Protein AF-A0A8H3D7W4-F1 (afdb_monomer_lite)

Organism: NCBI:txid456999

Secondary structure (DSSP, 8-state):
-HHHHHHHHHHHHHHHHHHHHHTTT-----HHHHHHHHHHHHHHHHHHHTS-HHHHHHHHHHHHHHHHHHHHHHHHHHHHH--TTTPPPHHHHHH-----SSS-HHHHHHHTTHHHHHHSTTS-----SSS-------SGGGHHHHTGGGBTTHHHHHHHHHHHHHHHHHHHHHHHHHHHHHHS-S-HHHHHT-TT--HHHHHHHHHH-HHHHHHHHHHHHHHHHHHHHHHHHHHHHHHHHHHHTT-STTHHHHS---TTT-S-HHHHHHHHHHHHHHHGGGGG-HHHHHHHHHHHHHHHHHHHHHHHHHHHHSTT------SS--GGGHHHHHHHHHHHHHHHHHHTTS-SSPPPPPS-----TTHHHHHHHHHHHHHHHH----SS---TTT--THHHHHHHHHHHHHHHHT-TTTSGGGT--SSPP-S--PPPPP---------TTHHHHHHHHHHHHHHHHHHHTT----S---B-HHHHHHHHHHTS-S--

Sequence (496 aa):
MACIASIDWGCAVQVTAAATIGSGGNFVATTGQTYGIYLAILFTHAVVCSLATEVLARLQSVYVILNLILFFGVLIALPAATPSEFMNTASFALGDFTNLSTYPAGFAYILSWLAPVWTIGKSRLDFSFDCGLLTICIGAYDSCVHISEEASNAAVAVPWAIIGAIGISGILGTAMNIAITFCMGTDLEAIVNSDIGQPLAVILFNSFGQKATLGIWSVVVLTQWGMGSSIVLATSRQVFAFSRDGAMPFSNTLYCMNSYTKTPVNTVWFSVFIAALLGLLAFAGEAAIAAIFSLSVIGLYIAYSIPIGARFLFKGHNYKPGPFNLGAFGLPVAIVAIVFMTFVNVVFLFPTDLAPAVADMNYGTSSFRKILAFKCLVSVVFLFPTELAPAVADMNYAVVVLGGVMIGCLIWYWFPKYGGVNWFEGPVVTVDVLPQTSHNGDTLMATPEISEERRVRIANADEELLASLGYKQEFKRTFTPFEVFGVAFSIISLVP

Structure (mmCIF, N/CA/C/O backbone):
data_AF-A0A8H3D7W4-F1
#
_entry.id   AF-A0A8H3D7W4-F1
#
loop_
_atom_site.group_PDB
_atom_site.id
_atom_site.type_symbol
_atom_site.label_atom_id
_atom_site.label_alt_id
_atom_site.label_comp_id
_atom_site.label_asym_id
_atom_site.label_entity_id
_atom_site.label_seq_id
_atom_site.pdbx_PDB_ins_code
_atom_site.Cartn_x
_atom_site.Cartn_y
_atom_site.Cartn_z
_atom_site.occupancy
_atom_site.B_iso_or_equiv
_atom_site.auth_seq_id
_atom_site.auth_comp_id
_atom_site.auth_asym_id
_atom_site.auth_atom_id
_atom_site.pdbx_PDB_model_num
ATOM 1 N N . MET A 1 1 ? -9.224 -3.607 2.244 1.00 81.56 1 MET A N 1
ATOM 2 C CA . MET A 1 1 ? -9.305 -4.829 1.400 1.00 81.56 1 MET A CA 1
ATOM 3 C C . MET A 1 1 ? -8.830 -4.582 -0.027 1.00 81.56 1 MET A C 1
ATOM 5 O O . MET A 1 1 ? -7.868 -5.227 -0.410 1.00 81.56 1 MET A O 1
ATOM 9 N N . ALA A 1 2 ? -9.393 -3.628 -0.785 1.00 78.81 2 ALA A N 1
ATOM 10 C CA . ALA A 1 2 ? -8.868 -3.274 -2.117 1.00 78.81 2 ALA A CA 1
ATOM 11 C C . ALA A 1 2 ? -7.369 -2.909 -2.099 1.00 78.81 2 ALA A C 1
ATOM 13 O O . ALA A 1 2 ? -6.625 -3.367 -2.954 1.00 78.81 2 ALA A O 1
ATOM 14 N N . CYS A 1 3 ? -6.903 -2.192 -1.066 1.00 80.88 3 CYS A N 1
ATOM 15 C CA . CYS A 1 3 ? -5.478 -1.894 -0.874 1.00 80.88 3 CYS A CA 1
ATOM 16 C C . CYS A 1 3 ? -4.604 -3.140 -0.657 1.00 80.88 3 CYS A C 1
ATOM 18 O O . CYS A 1 3 ? -3.451 -3.141 -1.059 1.00 80.88 3 CYS A O 1
ATOM 20 N N . ILE A 1 4 ? -5.131 -4.185 -0.004 1.00 87.19 4 ILE A N 1
ATOM 21 C CA . ILE A 1 4 ? -4.412 -5.461 0.148 1.00 87.19 4 ILE A CA 1
ATOM 22 C C . ILE A 1 4 ? -4.289 -6.101 -1.234 1.00 87.19 4 ILE A C 1
ATOM 24 O O . ILE A 1 4 ? -3.206 -6.493 -1.646 1.00 87.19 4 ILE A O 1
ATOM 28 N N . ALA A 1 5 ? -5.399 -6.147 -1.977 1.00 86.56 5 ALA A N 1
ATOM 29 C CA . ALA A 1 5 ? -5.423 -6.755 -3.295 1.00 86.56 5 ALA A CA 1
ATOM 30 C C . ALA A 1 5 ? -4.482 -6.065 -4.293 1.00 86.56 5 ALA A C 1
ATOM 32 O O . ALA A 1 5 ? -3.759 -6.766 -4.992 1.00 86.56 5 ALA A O 1
ATOM 33 N N . SER A 1 6 ? -4.432 -4.729 -4.328 1.00 83.19 6 SER A N 1
ATOM 34 C CA . SER A 1 6 ? -3.529 -3.999 -5.228 1.00 83.19 6 SER A CA 1
ATOM 35 C C . SER A 1 6 ? -2.048 -4.170 -4.864 1.00 83.19 6 SER A C 1
ATOM 37 O O . SER A 1 6 ? -1.231 -4.419 -5.746 1.00 83.19 6 SER A O 1
ATOM 39 N N . ILE A 1 7 ? -1.688 -4.095 -3.578 1.00 84.75 7 ILE A N 1
ATOM 40 C CA . ILE A 1 7 ? -0.289 -4.227 -3.124 1.00 84.75 7 ILE A CA 1
ATOM 41 C C . ILE A 1 7 ? 0.242 -5.638 -3.362 1.00 84.75 7 ILE A C 1
ATOM 43 O O . ILE A 1 7 ? 1.343 -5.798 -3.895 1.00 84.75 7 ILE A O 1
ATOM 47 N N . ASP A 1 8 ? -0.547 -6.651 -3.005 1.00 89.75 8 ASP A N 1
ATOM 48 C CA . ASP A 1 8 ? -0.144 -8.049 -3.137 1.00 89.75 8 ASP A CA 1
ATOM 49 C C . ASP A 1 8 ? -0.135 -8.479 -4.610 1.00 89.75 8 ASP A C 1
ATOM 51 O O . ASP A 1 8 ? 0.709 -9.285 -5.004 1.00 89.75 8 ASP A O 1
ATOM 55 N N . TRP A 1 9 ? -1.011 -7.906 -5.449 1.00 87.94 9 TRP A N 1
ATOM 56 C CA . TRP A 1 9 ? -0.941 -8.089 -6.902 1.00 87.94 9 TRP A CA 1
ATOM 57 C C . TRP A 1 9 ? 0.335 -7.468 -7.474 1.00 87.94 9 TRP A C 1
ATOM 59 O O . TRP A 1 9 ? 1.044 -8.131 -8.227 1.00 87.94 9 TRP A O 1
ATOM 69 N N . GLY A 1 10 ? 0.682 -6.242 -7.064 1.00 86.12 10 GLY A N 1
ATOM 70 C CA . GLY A 1 10 ? 1.957 -5.615 -7.428 1.00 86.12 10 GLY A CA 1
ATOM 71 C C . GLY A 1 10 ? 3.161 -6.475 -7.028 1.00 86.12 10 GLY A C 1
ATOM 72 O O . GLY A 1 10 ? 4.060 -6.695 -7.835 1.00 86.12 10 GLY A O 1
ATOM 73 N N . CYS A 1 11 ? 3.132 -7.062 -5.828 1.00 89.31 11 CYS A N 1
ATOM 74 C CA . CYS A 1 11 ? 4.157 -8.002 -5.368 1.00 89.31 11 CYS A CA 1
ATOM 75 C C . CYS A 1 11 ? 4.236 -9.256 -6.257 1.00 89.31 11 CYS A C 1
ATOM 77 O O . CYS A 1 11 ? 5.324 -9.661 -6.667 1.00 89.31 11 CYS A O 1
ATOM 79 N N . ALA A 1 12 ? 3.092 -9.843 -6.620 1.00 91.88 12 ALA A N 1
ATOM 80 C CA . ALA A 1 12 ? 3.048 -10.992 -7.522 1.00 91.88 12 ALA A CA 1
ATOM 81 C C . ALA A 1 12 ? 3.651 -10.666 -8.897 1.00 91.88 12 ALA A C 1
ATOM 83 O O . ALA A 1 12 ? 4.440 -11.458 -9.415 1.00 91.88 12 ALA A O 1
ATOM 84 N N . VAL A 1 13 ? 3.352 -9.484 -9.449 1.00 89.88 13 VAL A N 1
ATOM 85 C CA . VAL A 1 13 ? 3.927 -9.019 -10.721 1.00 89.88 13 VAL A CA 1
ATOM 86 C C . VAL A 1 13 ? 5.447 -8.834 -10.612 1.00 89.88 13 VAL A C 1
ATOM 88 O O . VAL A 1 13 ? 6.186 -9.266 -11.500 1.00 89.88 13 VAL A O 1
ATOM 91 N N . GLN A 1 14 ? 5.953 -8.290 -9.502 1.00 90.00 14 GLN A N 1
ATOM 92 C CA . GLN A 1 14 ? 7.400 -8.171 -9.273 1.00 90.00 14 GLN A CA 1
ATOM 93 C C . GLN A 1 14 ? 8.095 -9.540 -9.158 1.00 90.00 14 GLN A C 1
ATOM 95 O O . GLN A 1 14 ? 9.207 -9.708 -9.668 1.00 90.00 14 GLN A O 1
ATOM 100 N N . VAL A 1 15 ? 7.450 -10.536 -8.539 1.00 93.19 15 VAL A N 1
ATOM 101 C CA . VAL A 1 15 ? 7.957 -11.921 -8.492 1.00 93.19 15 VAL A CA 1
ATOM 102 C C . VAL A 1 15 ? 7.988 -12.536 -9.891 1.00 93.19 15 VAL A C 1
ATOM 104 O O . VAL A 1 15 ? 8.967 -13.191 -10.253 1.00 93.19 15 VAL A O 1
ATOM 107 N N . THR A 1 16 ? 6.958 -12.308 -10.709 1.00 91.12 16 THR A N 1
ATOM 108 C CA . THR A 1 16 ? 6.967 -12.786 -12.097 1.00 91.12 16 THR A CA 1
ATOM 109 C C . THR A 1 16 ? 8.044 -12.098 -12.932 1.00 91.12 16 THR A C 1
ATOM 111 O O . THR A 1 16 ? 8.730 -12.786 -13.681 1.00 91.12 16 THR A O 1
ATOM 114 N N . ALA A 1 17 ? 8.295 -10.800 -12.721 1.00 87.81 17 ALA A N 1
ATOM 115 C CA . ALA A 1 17 ? 9.388 -10.078 -13.373 1.00 87.81 17 ALA A CA 1
ATOM 116 C C . ALA A 1 17 ? 10.763 -10.667 -13.006 1.00 87.81 17 ALA A C 1
ATOM 118 O O . ALA A 1 17 ? 11.608 -10.864 -13.881 1.00 87.81 17 ALA A O 1
ATOM 119 N N . ALA A 1 18 ? 10.977 -11.048 -11.738 1.00 90.31 18 ALA A N 1
ATOM 120 C CA . ALA A 1 18 ? 12.184 -11.774 -11.328 1.00 90.31 18 ALA A CA 1
ATOM 121 C C . ALA A 1 18 ? 12.344 -13.107 -12.071 1.00 90.31 18 ALA A C 1
ATOM 123 O O . ALA A 1 18 ? 13.451 -13.450 -12.491 1.00 90.31 18 ALA A O 1
ATOM 124 N N . ALA A 1 19 ? 11.255 -13.862 -12.248 1.00 91.12 19 ALA A N 1
ATOM 125 C CA . ALA A 1 19 ? 11.279 -15.125 -12.980 1.00 91.12 19 ALA A CA 1
ATOM 126 C C . ALA A 1 19 ? 11.597 -14.914 -14.472 1.00 91.12 19 ALA A C 1
ATOM 128 O O . ALA A 1 19 ? 12.431 -15.638 -15.026 1.00 91.12 19 ALA A O 1
ATOM 129 N N . THR A 1 20 ? 11.018 -13.887 -15.099 1.00 89.31 20 THR A N 1
ATOM 130 C CA . THR A 1 20 ? 11.322 -13.494 -16.483 1.00 89.31 20 THR A CA 1
ATOM 131 C C . THR A 1 20 ? 12.804 -13.152 -16.638 1.00 89.31 20 THR A C 1
ATOM 133 O O . THR A 1 20 ? 13.491 -13.765 -17.461 1.00 89.31 20 THR A O 1
ATOM 136 N N . ILE A 1 21 ? 13.342 -12.274 -15.782 1.00 88.69 21 ILE A N 1
ATOM 137 C CA . ILE A 1 21 ? 14.764 -11.891 -15.793 1.00 88.69 21 ILE A CA 1
ATOM 138 C C . ILE A 1 21 ? 15.658 -13.113 -15.540 1.00 88.69 21 ILE A C 1
ATOM 140 O O . ILE A 1 21 ? 16.643 -13.319 -16.247 1.00 88.69 21 ILE A O 1
ATOM 144 N N . GLY A 1 22 ? 15.321 -13.964 -14.568 1.00 88.81 22 GLY A N 1
ATOM 145 C CA . GLY A 1 22 ? 16.081 -15.174 -14.230 1.00 88.81 22 GLY A CA 1
ATOM 146 C C . GLY A 1 22 ? 16.117 -16.216 -15.345 1.00 88.81 22 GLY A C 1
ATOM 147 O O . GLY A 1 22 ? 17.141 -16.866 -15.547 1.00 88.81 22 GLY A O 1
ATOM 148 N N . SER A 1 23 ? 15.035 -16.330 -16.113 1.00 87.31 23 SER A N 1
ATOM 149 C CA . SER A 1 23 ? 14.942 -17.236 -17.263 1.00 87.31 23 SER A CA 1
ATOM 150 C C . SER A 1 23 ? 15.628 -16.713 -18.532 1.00 87.31 23 SER A C 1
ATOM 152 O O . SER A 1 23 ? 15.696 -17.439 -19.525 1.00 87.31 23 SER A O 1
ATOM 154 N N . GLY A 1 24 ? 16.113 -15.465 -18.521 1.00 82.81 24 GLY A N 1
ATOM 155 C CA . GLY A 1 24 ? 16.633 -14.791 -19.712 1.00 82.81 24 GLY A CA 1
ATOM 156 C C . GLY A 1 24 ? 15.546 -14.470 -20.744 1.00 82.81 24 GLY A C 1
ATOM 157 O O . GLY A 1 24 ? 15.824 -14.531 -21.935 1.00 82.81 24 GLY A O 1
ATOM 158 N N . GLY A 1 25 ? 14.312 -14.199 -20.300 1.00 80.44 25 GLY A N 1
ATOM 159 C CA . GLY A 1 25 ? 13.167 -13.887 -21.169 1.00 80.44 25 GLY A CA 1
ATOM 160 C C . GLY A 1 25 ? 12.398 -15.101 -21.705 1.00 80.44 25 GLY A C 1
ATOM 161 O O . GLY A 1 25 ? 11.411 -14.938 -22.410 1.00 80.44 25 GLY A O 1
ATOM 162 N N . ASN A 1 26 ? 12.799 -16.327 -21.354 1.00 83.44 26 ASN A N 1
ATOM 163 C CA . ASN A 1 26 ? 12.120 -17.549 -21.811 1.00 83.44 26 ASN A CA 1
ATOM 164 C C . ASN A 1 26 ? 10.814 -17.851 -21.056 1.00 83.44 26 ASN A C 1
ATOM 166 O O . ASN A 1 26 ? 10.040 -18.713 -21.472 1.00 83.44 26 ASN A O 1
ATOM 170 N N . PHE A 1 27 ? 10.591 -17.191 -19.921 1.00 85.69 27 PHE A N 1
ATOM 171 C CA . PHE A 1 27 ? 9.390 -17.326 -19.111 1.00 85.69 27 PHE A CA 1
ATOM 172 C C . PHE A 1 27 ? 8.599 -16.022 -19.140 1.00 85.69 27 PHE A C 1
ATOM 174 O O . PHE A 1 27 ? 9.080 -15.003 -18.658 1.00 85.69 27 PHE A O 1
ATOM 181 N N . VAL A 1 28 ? 7.372 -16.086 -19.651 1.00 84.06 28 VAL A N 1
ATOM 182 C CA . VAL A 1 28 ? 6.376 -15.016 -19.542 1.00 84.06 28 VAL A CA 1
ATOM 183 C C . VAL A 1 28 ? 5.223 -15.567 -18.716 1.00 84.06 28 VAL A C 1
ATOM 185 O O . VAL A 1 28 ? 4.628 -16.588 -19.068 1.00 84.06 28 VAL A O 1
ATOM 188 N N . ALA A 1 29 ? 4.949 -14.934 -17.577 1.00 84.44 29 ALA A N 1
ATOM 189 C CA . ALA A 1 29 ? 3.929 -15.414 -16.659 1.00 84.44 29 ALA A CA 1
ATOM 190 C C . ALA A 1 29 ? 2.530 -15.243 -17.259 1.00 84.44 29 ALA A C 1
ATOM 192 O O . ALA A 1 29 ? 2.126 -14.157 -17.665 1.00 84.44 29 ALA A O 1
ATOM 193 N N . THR A 1 30 ? 1.761 -16.325 -17.266 1.00 90.38 30 THR A N 1
ATOM 194 C CA . THR A 1 30 ? 0.330 -16.271 -17.582 1.00 90.38 30 THR A CA 1
ATOM 195 C C . THR A 1 30 ? -0.454 -15.668 -16.416 1.00 90.38 30 THR A C 1
ATOM 197 O O . THR A 1 30 ? -0.072 -15.826 -15.255 1.00 90.38 30 THR A O 1
ATOM 200 N N . THR A 1 31 ? -1.619 -15.073 -16.688 1.00 88.69 31 THR A N 1
ATOM 201 C CA . THR A 1 31 ? -2.508 -14.512 -15.650 1.00 88.69 31 THR A CA 1
ATOM 202 C C . THR A 1 31 ? -2.819 -15.515 -14.534 1.00 88.69 31 THR A C 1
ATOM 204 O O . THR A 1 31 ? -2.840 -15.153 -13.359 1.00 88.69 31 THR A O 1
ATOM 207 N N . GLY A 1 32 ? -3.002 -16.797 -14.876 1.00 91.44 32 GLY A N 1
ATOM 208 C CA . GLY A 1 32 ? -3.239 -17.861 -13.896 1.00 91.44 32 GLY A CA 1
ATOM 209 C C . GLY A 1 32 ? -2.032 -18.146 -12.994 1.00 91.44 32 GLY A C 1
ATOM 210 O O . GLY A 1 32 ? -2.209 -18.385 -11.800 1.00 91.44 32 GLY A O 1
ATOM 211 N N . GLN A 1 33 ? -0.807 -18.076 -13.529 1.00 93.38 33 GLN A N 1
ATOM 212 C CA . GLN A 1 33 ? 0.420 -18.215 -12.734 1.00 93.38 33 GLN A CA 1
ATOM 213 C C . GLN A 1 33 ? 0.613 -17.017 -11.799 1.00 93.38 33 GLN A C 1
ATOM 215 O O . GLN A 1 33 ? 0.893 -17.218 -10.617 1.00 93.38 33 GLN A O 1
ATOM 220 N N . THR A 1 34 ? 0.387 -15.794 -12.288 1.00 92.50 34 THR A N 1
ATOM 221 C CA . THR A 1 34 ? 0.434 -14.577 -11.461 1.00 92.50 34 THR A CA 1
ATOM 222 C C . THR A 1 34 ? -0.605 -14.631 -10.343 1.00 92.50 34 THR A C 1
ATOM 224 O O . THR A 1 34 ? -0.279 -14.355 -9.191 1.00 92.50 34 THR A O 1
ATOM 227 N N . TYR A 1 35 ? -1.829 -15.087 -10.637 1.00 94.38 35 TYR A N 1
ATOM 228 C CA . TYR A 1 35 ? -2.866 -15.278 -9.619 1.00 94.38 35 TYR A CA 1
ATOM 229 C C . TYR A 1 35 ? -2.493 -16.359 -8.587 1.00 94.38 35 TYR A C 1
ATOM 231 O O . TYR A 1 35 ? -2.742 -16.190 -7.394 1.00 94.38 35 TYR A O 1
ATOM 239 N N . GLY A 1 36 ? -1.838 -17.446 -9.005 1.00 95.50 36 GLY A N 1
ATOM 240 C CA . GLY A 1 36 ? -1.317 -18.462 -8.084 1.00 95.50 36 GLY A CA 1
ATOM 241 C C . GLY A 1 36 ? -0.255 -17.913 -7.123 1.00 95.50 36 GLY A C 1
ATOM 242 O O . GLY A 1 36 ? -0.315 -18.178 -5.921 1.00 95.50 36 GLY A O 1
ATOM 243 N N . ILE A 1 37 ? 0.679 -17.100 -7.631 1.00 95.62 37 ILE A N 1
ATOM 244 C CA . ILE A 1 37 ? 1.693 -16.408 -6.814 1.00 95.62 37 ILE A CA 1
ATOM 245 C C . ILE A 1 37 ? 1.023 -15.412 -5.862 1.00 95.62 37 ILE A C 1
ATOM 247 O O . ILE A 1 37 ? 1.347 -15.376 -4.677 1.00 95.62 37 ILE A O 1
ATOM 251 N N . TYR A 1 38 ? 0.046 -14.655 -6.355 1.00 95.25 38 TYR A N 1
ATOM 252 C CA . TYR A 1 38 ? -0.756 -13.730 -5.562 1.00 95.25 38 TYR A CA 1
ATOM 253 C C . TYR A 1 38 ? -1.457 -14.421 -4.379 1.00 95.25 38 TYR A C 1
ATOM 255 O O . TYR A 1 38 ? -1.365 -13.948 -3.246 1.00 95.25 38 TYR A O 1
ATOM 263 N N . LEU A 1 39 ? -2.087 -15.581 -4.600 1.00 96.75 39 LEU A N 1
ATOM 264 C CA . LEU A 1 39 ? -2.693 -16.374 -3.523 1.00 96.75 39 LEU A CA 1
ATOM 265 C C . LEU A 1 39 ? -1.658 -16.878 -2.510 1.00 96.75 39 LEU A C 1
ATOM 267 O O . LEU A 1 39 ? -1.933 -16.891 -1.308 1.00 96.75 39 LEU A O 1
ATOM 271 N N . ALA A 1 40 ? -0.470 -17.275 -2.971 1.00 96.81 40 ALA A N 1
ATOM 272 C CA . ALA A 1 40 ? 0.613 -17.684 -2.083 1.00 96.81 40 ALA A CA 1
ATOM 273 C C . ALA A 1 40 ? 1.089 -16.516 -1.202 1.00 96.81 40 ALA A C 1
ATOM 275 O O . ALA A 1 40 ? 1.228 -16.685 0.009 1.00 96.81 40 ALA A O 1
ATOM 276 N N . ILE A 1 41 ? 1.263 -15.321 -1.776 1.00 96.00 41 ILE A N 1
ATOM 277 C CA . ILE A 1 41 ? 1.626 -14.100 -1.039 1.00 96.00 41 ILE A CA 1
ATOM 278 C C . ILE A 1 41 ? 0.561 -13.779 0.015 1.00 96.00 41 ILE A C 1
ATOM 280 O O . ILE A 1 41 ? 0.885 -13.673 1.199 1.00 96.00 41 ILE A O 1
ATOM 284 N N . LEU A 1 42 ? -0.713 -13.749 -0.376 1.00 95.62 42 LEU A N 1
ATOM 285 C CA . LEU A 1 42 ? -1.841 -13.538 0.533 1.00 95.62 42 LEU A CA 1
ATOM 286 C C . LEU A 1 42 ? -1.855 -14.533 1.701 1.00 95.62 42 LEU A C 1
ATOM 288 O O . LEU A 1 42 ? -2.058 -14.148 2.855 1.00 95.62 42 LEU A O 1
ATOM 292 N N . PHE A 1 43 ? -1.606 -15.813 1.419 1.00 96.50 43 PHE A N 1
ATOM 293 C CA . PHE A 1 43 ? -1.515 -16.845 2.448 1.00 96.50 43 PHE A CA 1
ATOM 294 C C . PHE A 1 43 ? -0.357 -16.575 3.417 1.00 96.50 43 PHE A C 1
ATOM 296 O O . PHE A 1 43 ? -0.539 -16.661 4.633 1.00 96.50 43 PHE A O 1
ATOM 303 N N . THR A 1 44 ? 0.821 -16.188 2.913 1.00 95.94 44 THR A N 1
ATOM 304 C CA . THR A 1 44 ? 1.953 -15.828 3.785 1.00 95.94 44 THR A CA 1
ATOM 305 C C . THR A 1 44 ? 1.647 -14.609 4.656 1.00 95.94 44 THR A C 1
ATOM 307 O O . THR A 1 44 ? 1.973 -14.625 5.844 1.00 95.94 44 THR A O 1
ATOM 310 N N . HIS A 1 45 ? 0.952 -13.597 4.125 1.00 94.38 45 HIS A N 1
ATOM 311 C CA . HIS A 1 45 ? 0.495 -12.451 4.912 1.00 94.38 45 HIS A CA 1
ATOM 312 C C . HIS A 1 45 ? -0.505 -12.869 5.991 1.00 94.38 45 HIS A C 1
ATOM 314 O O . HIS A 1 45 ? -0.368 -12.444 7.136 1.00 94.38 45 HIS A O 1
ATOM 320 N N . ALA A 1 46 ? -1.459 -13.752 5.676 1.00 94.06 46 ALA A N 1
ATOM 321 C CA . ALA A 1 46 ? -2.411 -14.267 6.659 1.00 94.06 46 ALA A CA 1
ATOM 322 C C . ALA A 1 46 ? -1.706 -14.974 7.826 1.00 94.06 46 ALA A C 1
ATOM 324 O O . ALA A 1 46 ? -2.042 -14.735 8.988 1.00 94.06 46 ALA A O 1
ATOM 325 N N . VAL A 1 47 ? -0.701 -15.804 7.528 1.00 93.56 47 VAL A N 1
ATOM 326 C CA . VAL A 1 47 ? 0.097 -16.503 8.545 1.00 93.56 47 VAL A CA 1
ATOM 327 C C . VAL A 1 47 ? 0.872 -15.508 9.402 1.00 93.56 47 VAL A C 1
ATOM 329 O O . VAL A 1 47 ? 0.775 -15.562 10.628 1.00 93.56 47 VAL A O 1
ATOM 332 N N . VAL A 1 48 ? 1.596 -14.576 8.779 1.00 92.25 48 VAL A N 1
ATOM 333 C CA . VAL A 1 48 ? 2.428 -13.599 9.495 1.00 92.25 48 VAL A CA 1
ATOM 334 C C . VAL A 1 48 ? 1.574 -12.687 10.363 1.00 92.25 48 VAL A C 1
ATOM 336 O O . VAL A 1 48 ? 1.847 -12.572 11.554 1.00 92.25 48 VAL A O 1
ATOM 339 N N . CYS A 1 49 ? 0.490 -12.124 9.829 1.00 90.12 49 CYS A N 1
ATOM 340 C CA . CYS A 1 49 ? -0.430 -11.254 10.568 1.00 90.12 49 CYS A CA 1
ATOM 341 C C . CYS A 1 49 ? -1.238 -11.979 11.659 1.00 90.12 49 CYS A C 1
ATOM 343 O O . CYS A 1 49 ? -1.842 -11.312 12.501 1.00 90.12 49 CYS A O 1
ATOM 345 N N . SER A 1 50 ? -1.226 -13.317 11.675 1.00 90.44 50 SER A N 1
ATOM 346 C CA . SER A 1 50 ? -1.807 -14.137 12.748 1.00 90.44 50 SER A CA 1
ATOM 347 C C . SER A 1 50 ? -0.827 -14.428 13.893 1.00 90.44 50 SER A C 1
ATOM 349 O O . SER A 1 50 ? -1.246 -14.956 14.925 1.00 90.44 50 SER A O 1
ATOM 351 N N . LEU A 1 51 ? 0.461 -14.091 13.747 1.00 88.62 51 LEU A N 1
ATOM 352 C CA . LEU A 1 51 ? 1.464 -14.244 14.806 1.00 88.62 51 LEU A CA 1
ATOM 353 C C . LEU A 1 51 ? 1.199 -13.289 15.982 1.00 88.62 51 LEU A C 1
ATOM 355 O O . LEU A 1 51 ? 0.365 -12.389 15.912 1.00 88.62 51 LEU A O 1
ATOM 359 N N . ALA A 1 52 ? 1.918 -13.497 17.087 1.00 84.00 52 ALA A N 1
ATOM 360 C CA . ALA A 1 52 ? 1.816 -12.645 18.267 1.00 84.00 52 ALA A CA 1
ATOM 361 C C . ALA A 1 52 ? 2.210 -11.190 17.957 1.00 84.00 52 ALA A C 1
ATOM 363 O O . ALA A 1 52 ? 3.166 -10.937 17.218 1.00 84.00 52 ALA A O 1
ATOM 364 N N . THR A 1 53 ? 1.525 -10.238 18.591 1.00 80.94 53 THR A N 1
ATOM 365 C CA . THR A 1 53 ? 1.723 -8.791 18.395 1.00 80.94 53 THR A CA 1
ATOM 366 C C . THR A 1 53 ? 3.176 -8.338 18.579 1.00 80.94 53 THR A C 1
ATOM 368 O O . THR A 1 53 ? 3.653 -7.480 17.844 1.00 80.94 53 THR A O 1
ATOM 371 N N . GLU A 1 54 ? 3.921 -8.963 19.495 1.00 82.88 54 GLU A N 1
ATOM 372 C CA . GLU A 1 54 ? 5.344 -8.664 19.729 1.00 82.88 54 GLU A CA 1
ATOM 373 C C . GLU A 1 54 ? 6.232 -9.000 18.522 1.00 82.88 54 GLU A C 1
ATOM 375 O O . GLU A 1 54 ? 7.196 -8.290 18.238 1.00 82.88 54 GLU A O 1
ATOM 380 N N . VAL A 1 55 ? 5.902 -10.063 17.783 1.00 86.12 55 VAL A N 1
ATOM 381 C CA . VAL A 1 55 ? 6.614 -10.426 16.549 1.00 86.12 55 VAL A CA 1
ATOM 382 C C . VAL A 1 55 ? 6.281 -9.424 15.450 1.00 86.12 55 VAL A C 1
ATOM 384 O O . VAL A 1 55 ? 7.177 -8.958 14.750 1.00 86.12 55 VAL A O 1
ATOM 387 N N . LEU A 1 56 ? 5.003 -9.056 15.343 1.00 84.38 56 LEU A N 1
ATOM 388 C CA . LEU A 1 56 ? 4.521 -8.084 14.365 1.00 84.38 56 LEU A CA 1
ATOM 389 C C . LEU A 1 56 ? 5.191 -6.723 14.545 1.00 84.38 56 LEU A C 1
ATOM 391 O O . LEU A 1 56 ? 5.657 -6.160 13.561 1.00 84.38 56 LEU A O 1
ATOM 395 N N . ALA A 1 57 ? 5.316 -6.236 15.781 1.00 84.31 57 ALA A N 1
ATOM 396 C CA . ALA A 1 57 ? 5.992 -4.976 16.083 1.00 84.31 57 ALA A CA 1
ATOM 397 C C . ALA A 1 57 ? 7.476 -5.002 15.662 1.00 84.31 57 ALA A C 1
ATOM 399 O O . ALA A 1 57 ? 7.939 -4.121 14.934 1.00 84.31 57 ALA A O 1
ATOM 400 N N . ARG A 1 58 ? 8.204 -6.077 15.997 1.00 87.62 58 ARG A N 1
ATOM 401 C CA . ARG A 1 58 ? 9.624 -6.223 15.626 1.00 87.62 58 ARG A CA 1
ATOM 402 C C . ARG A 1 58 ? 9.844 -6.313 14.117 1.00 87.62 58 ARG A C 1
ATOM 404 O O . ARG A 1 58 ? 10.829 -5.768 13.619 1.00 87.62 58 ARG A O 1
ATOM 411 N N . LEU A 1 59 ? 8.938 -6.968 13.387 1.00 88.44 59 LEU A N 1
ATOM 412 C CA . LEU A 1 59 ? 9.008 -7.054 11.925 1.00 88.44 59 LEU A CA 1
ATOM 413 C C . LEU A 1 59 ? 8.974 -5.668 11.267 1.00 88.44 59 LEU A C 1
ATOM 415 O O . LEU A 1 59 ? 9.704 -5.443 10.307 1.00 88.44 59 LEU A O 1
ATOM 419 N N . GLN A 1 60 ? 8.229 -4.713 11.829 1.00 86.75 60 GLN A N 1
ATOM 420 C CA . GLN A 1 60 ? 8.160 -3.347 11.294 1.00 86.75 60 GLN A CA 1
ATOM 421 C C . GLN A 1 60 ? 9.513 -2.642 11.335 1.00 86.75 60 GLN A C 1
ATOM 423 O O . GLN A 1 60 ? 9.909 -2.000 10.365 1.00 86.75 60 GLN A O 1
ATOM 428 N N . SER A 1 61 ? 10.267 -2.828 12.421 1.00 85.88 61 SER A N 1
ATOM 429 C CA . SER A 1 61 ? 11.631 -2.297 12.523 1.00 85.88 61 SER A CA 1
ATOM 430 C C . SER A 1 61 ? 12.547 -2.879 11.441 1.00 85.88 61 SER A C 1
ATOM 432 O O . SER A 1 61 ? 13.331 -2.152 10.833 1.00 85.88 61 SER A O 1
ATOM 434 N N . VAL A 1 62 ? 12.417 -4.179 11.154 1.00 89.94 62 VAL A N 1
ATOM 435 C CA . VAL A 1 62 ? 13.173 -4.844 10.082 1.00 89.94 62 VAL A CA 1
ATOM 436 C C . VAL A 1 62 ? 12.784 -4.285 8.711 1.00 89.94 62 VAL A C 1
ATOM 438 O O . VAL A 1 62 ? 13.670 -3.987 7.912 1.00 89.94 62 VAL A O 1
ATOM 441 N N . TYR A 1 63 ? 11.492 -4.079 8.445 1.00 87.31 63 TYR A N 1
ATOM 442 C CA . TYR A 1 63 ? 11.016 -3.536 7.167 1.00 87.31 63 TYR A CA 1
ATOM 443 C C . TYR A 1 63 ? 11.530 -2.122 6.894 1.00 87.31 63 TYR A C 1
ATOM 445 O O . TYR A 1 63 ? 11.907 -1.825 5.760 1.00 87.31 63 TYR A O 1
ATOM 453 N N . VAL A 1 64 ? 11.598 -1.264 7.916 1.00 85.69 64 VAL A N 1
ATOM 454 C CA . VAL A 1 64 ? 12.191 0.078 7.792 1.00 85.69 64 VAL A CA 1
ATOM 455 C C . VAL A 1 64 ? 13.668 -0.014 7.423 1.00 85.69 64 VAL A C 1
ATOM 457 O O . VAL A 1 64 ? 14.112 0.650 6.490 1.00 85.69 64 VAL A O 1
ATOM 460 N N . ILE A 1 65 ? 14.431 -0.852 8.132 1.00 88.94 65 ILE A N 1
ATOM 461 C CA . ILE A 1 65 ? 15.871 -1.008 7.895 1.00 88.94 65 ILE A CA 1
ATOM 462 C C . ILE A 1 65 ? 16.127 -1.541 6.482 1.00 88.94 65 ILE A C 1
ATOM 464 O O . ILE A 1 65 ? 16.972 -0.997 5.775 1.00 88.94 65 ILE A O 1
ATOM 468 N N . LEU A 1 66 ? 15.376 -2.556 6.047 1.00 88.75 66 LEU A N 1
ATOM 469 C CA . LEU A 1 66 ? 15.491 -3.107 4.696 1.00 88.75 66 LEU A CA 1
ATOM 470 C C . LEU A 1 66 ? 15.157 -2.067 3.621 1.00 88.75 66 LEU A C 1
ATOM 472 O O . LEU A 1 66 ? 15.909 -1.950 2.658 1.00 88.75 66 LEU A O 1
ATOM 476 N N . ASN A 1 67 ? 14.097 -1.272 3.808 1.00 85.69 67 ASN A N 1
ATOM 477 C CA . ASN A 1 67 ? 13.744 -0.193 2.881 1.00 85.69 67 ASN A CA 1
ATOM 478 C C . ASN A 1 67 ? 14.843 0.869 2.778 1.00 85.69 67 ASN A C 1
ATOM 480 O O . ASN A 1 67 ? 15.175 1.302 1.678 1.00 85.69 67 ASN A O 1
ATOM 484 N N . LEU A 1 68 ? 15.444 1.269 3.902 1.00 88.25 68 LEU A N 1
ATOM 485 C CA . LEU A 1 68 ? 16.539 2.241 3.899 1.00 88.25 68 LEU A CA 1
ATOM 486 C C . LEU A 1 68 ? 17.808 1.675 3.250 1.00 88.25 68 LEU A C 1
ATOM 488 O O . LEU A 1 68 ? 18.453 2.375 2.472 1.00 88.25 68 LEU A O 1
ATOM 492 N N . ILE A 1 69 ? 18.159 0.416 3.531 1.00 90.00 69 ILE A N 1
ATOM 493 C CA . ILE A 1 69 ? 19.303 -0.258 2.895 1.00 90.00 69 ILE A CA 1
ATOM 494 C C . ILE A 1 69 ? 19.091 -0.351 1.385 1.00 90.00 69 ILE A C 1
ATOM 496 O O . ILE A 1 69 ? 20.003 -0.024 0.628 1.00 90.00 69 ILE A O 1
ATOM 500 N N . LEU A 1 70 ? 17.899 -0.766 0.951 1.00 89.50 70 LEU A N 1
ATOM 501 C CA . LEU A 1 70 ? 17.546 -0.831 -0.462 1.00 89.50 70 LEU A CA 1
ATOM 502 C C . LEU A 1 70 ? 17.649 0.555 -1.105 1.00 89.50 70 LEU A C 1
ATOM 504 O O . LEU A 1 70 ? 18.319 0.702 -2.120 1.00 89.50 70 LEU A O 1
ATOM 508 N N . PHE A 1 71 ? 17.058 1.574 -0.483 1.00 88.69 71 PHE A N 1
ATOM 509 C CA . PHE A 1 71 ? 17.093 2.944 -0.980 1.00 88.69 71 PHE A CA 1
ATOM 510 C C . PHE A 1 71 ? 18.525 3.462 -1.163 1.00 88.69 71 PHE A C 1
ATOM 512 O O . PHE A 1 71 ? 18.899 3.840 -2.270 1.00 88.69 71 PHE A O 1
ATOM 519 N N . PHE A 1 72 ? 19.351 3.447 -0.110 1.00 89.88 72 PHE A N 1
ATOM 520 C CA . PHE A 1 72 ? 20.730 3.938 -0.211 1.00 89.88 72 PHE A CA 1
ATOM 521 C C . PHE A 1 72 ? 21.577 3.066 -1.140 1.00 89.88 72 PHE A C 1
ATOM 523 O O . PHE A 1 72 ? 22.429 3.584 -1.861 1.00 89.88 72 PHE A O 1
ATOM 530 N N . GLY A 1 73 ? 21.319 1.756 -1.147 1.00 89.44 73 GLY A N 1
ATOM 531 C CA . GLY A 1 73 ? 21.958 0.806 -2.044 1.00 89.44 73 GLY A CA 1
ATOM 532 C C . GLY A 1 73 ? 21.715 1.166 -3.503 1.00 89.44 73 GLY A C 1
ATOM 533 O O . GLY A 1 73 ? 22.677 1.339 -4.244 1.00 89.44 73 GLY A O 1
ATOM 534 N N . VAL A 1 74 ? 20.456 1.347 -3.911 1.00 88.81 74 VAL A N 1
ATOM 535 C CA . VAL A 1 74 ? 20.133 1.688 -5.302 1.00 88.81 74 VAL A CA 1
ATOM 536 C C . VAL A 1 74 ? 20.533 3.127 -5.632 1.00 88.81 74 VAL A C 1
ATOM 538 O O . VAL A 1 74 ? 21.106 3.348 -6.693 1.00 88.81 74 VAL A O 1
ATOM 541 N N . LEU A 1 75 ? 20.342 4.088 -4.723 1.00 90.06 75 LEU A N 1
ATOM 542 C CA . LEU A 1 75 ? 20.714 5.491 -4.945 1.00 90.06 75 LEU A CA 1
ATOM 543 C C . LEU A 1 75 ? 22.207 5.667 -5.269 1.00 90.06 75 LEU A C 1
ATOM 545 O O . LEU A 1 75 ? 22.561 6.515 -6.083 1.00 90.06 75 LEU A O 1
ATOM 549 N N . ILE A 1 76 ? 23.081 4.879 -4.636 1.00 89.75 76 ILE A N 1
ATOM 550 C CA . ILE A 1 76 ? 24.532 4.928 -4.873 1.00 89.75 76 ILE A CA 1
ATOM 551 C C . ILE A 1 76 ? 24.926 4.011 -6.033 1.00 89.75 76 ILE A C 1
ATOM 553 O O . ILE A 1 76 ? 25.725 4.397 -6.887 1.00 89.75 76 ILE A O 1
ATOM 557 N N . ALA A 1 77 ? 24.391 2.790 -6.066 1.00 88.19 77 ALA A N 1
ATOM 558 C CA . ALA A 1 77 ? 24.813 1.791 -7.035 1.00 88.19 77 ALA A CA 1
ATOM 559 C C . ALA A 1 77 ? 24.322 2.111 -8.452 1.00 88.19 77 ALA A C 1
ATOM 561 O O . ALA A 1 77 ? 25.051 1.843 -9.404 1.00 88.19 77 ALA A O 1
ATOM 562 N N . LEU A 1 78 ? 23.119 2.679 -8.608 1.00 88.12 78 LEU A N 1
ATOM 563 C CA . LEU A 1 78 ? 22.521 2.920 -9.923 1.00 88.12 78 LEU A CA 1
ATOM 564 C C . LEU A 1 78 ? 23.349 3.933 -10.735 1.00 88.12 78 LEU A C 1
ATOM 566 O O . LEU A 1 78 ? 23.794 3.561 -11.820 1.00 88.12 78 LEU A O 1
ATOM 570 N N . PRO A 1 79 ? 23.693 5.133 -10.226 1.00 87.31 79 PRO A N 1
ATOM 571 C CA . PRO A 1 79 ? 24.568 6.050 -10.959 1.00 87.31 79 PRO A CA 1
ATOM 572 C C . PRO A 1 79 ? 25.988 5.511 -11.169 1.00 87.31 79 PRO A C 1
ATOM 574 O O . PRO A 1 79 ? 26.629 5.856 -12.154 1.00 87.31 79 PRO A O 1
ATOM 577 N N . ALA A 1 80 ? 26.493 4.676 -10.253 1.00 87.06 80 ALA A N 1
ATOM 578 C CA . ALA A 1 80 ? 27.847 4.130 -10.343 1.00 87.06 80 ALA A CA 1
ATOM 579 C C . ALA A 1 80 ? 27.985 3.007 -11.385 1.00 87.06 80 ALA A C 1
ATOM 581 O O . ALA A 1 80 ? 29.061 2.835 -11.954 1.00 87.06 80 ALA A O 1
ATOM 582 N N . ALA A 1 81 ? 26.924 2.227 -11.605 1.00 87.25 81 ALA A N 1
ATOM 583 C CA . ALA A 1 81 ? 26.932 1.089 -12.521 1.00 87.25 81 ALA A CA 1
ATOM 584 C C . ALA A 1 81 ? 26.383 1.421 -13.912 1.00 87.25 81 ALA A C 1
ATOM 586 O O . ALA A 1 81 ? 26.698 0.709 -14.861 1.00 87.25 81 ALA A O 1
ATOM 587 N N . THR A 1 82 ? 25.574 2.478 -14.042 1.00 86.75 82 THR A N 1
ATOM 588 C CA . THR A 1 82 ? 24.908 2.805 -15.307 1.00 86.75 82 THR A CA 1
ATOM 589 C C . THR A 1 82 ? 25.929 3.145 -16.402 1.00 86.75 82 THR A C 1
ATOM 591 O O . THR A 1 82 ? 26.714 4.082 -16.235 1.00 86.75 82 THR A O 1
ATOM 594 N N . PRO A 1 83 ? 25.924 2.416 -17.536 1.00 84.88 83 PRO A N 1
ATOM 595 C CA . PRO A 1 83 ? 26.759 2.731 -18.690 1.00 84.88 83 PRO A CA 1
ATOM 596 C C . PRO A 1 83 ? 26.487 4.136 -19.235 1.00 84.88 83 PRO A C 1
ATOM 598 O O . PRO A 1 83 ? 25.353 4.612 -19.218 1.00 84.88 83 PRO A O 1
ATOM 601 N N . SER A 1 84 ? 27.506 4.785 -19.809 1.00 81.44 84 SER A N 1
ATOM 602 C CA . SER A 1 84 ? 27.381 6.150 -20.349 1.00 81.44 84 SER A CA 1
ATOM 603 C C . SER A 1 84 ? 26.323 6.295 -21.452 1.00 81.44 84 SER A C 1
ATOM 605 O O . SER A 1 84 ? 25.859 7.399 -21.700 1.00 81.44 84 SER A O 1
ATOM 607 N N . GLU A 1 85 ? 25.949 5.195 -22.110 1.00 81.56 85 GLU A N 1
ATOM 608 C CA . GLU A 1 85 ? 24.877 5.126 -23.116 1.00 81.56 85 GLU A CA 1
ATOM 609 C C . GLU A 1 85 ? 23.466 5.306 -22.531 1.00 81.56 85 GLU A C 1
ATOM 611 O O . GLU A 1 85 ? 22.596 5.839 -23.214 1.00 81.56 85 GLU A O 1
ATOM 616 N N . PHE A 1 86 ? 23.248 4.931 -21.268 1.00 82.25 86 PHE A N 1
ATOM 617 C CA . PHE A 1 86 ? 21.971 5.106 -20.564 1.00 82.25 86 PHE A CA 1
ATOM 618 C C . PHE A 1 86 ? 21.968 6.331 -19.636 1.00 82.25 86 PHE A C 1
ATOM 620 O O . PHE A 1 86 ? 20.954 6.643 -19.009 1.00 82.25 86 PHE A O 1
ATOM 627 N N . MET A 1 87 ? 23.093 7.052 -19.546 1.00 85.31 87 MET A N 1
ATOM 628 C CA . MET A 1 87 ? 23.184 8.277 -18.758 1.00 85.31 87 MET A CA 1
ATOM 629 C C . MET A 1 87 ? 22.559 9.459 -19.499 1.00 85.31 87 MET A C 1
ATOM 631 O O . MET A 1 87 ? 23.034 9.898 -20.548 1.00 85.31 87 MET A O 1
ATOM 635 N N . ASN A 1 88 ? 21.520 10.030 -18.900 1.00 85.75 88 ASN A N 1
ATOM 636 C CA . ASN A 1 88 ? 20.813 11.174 -19.449 1.00 85.75 88 ASN A CA 1
ATOM 637 C C . ASN A 1 88 ? 21.514 12.498 -19.110 1.00 85.75 88 ASN A C 1
ATOM 639 O O . ASN A 1 88 ? 22.083 12.690 -18.035 1.00 85.75 88 ASN A O 1
ATOM 643 N N . THR A 1 89 ? 21.438 13.460 -20.032 1.00 86.06 89 THR A N 1
ATOM 644 C CA . THR A 1 89 ? 21.958 14.818 -19.797 1.00 86.06 89 THR A CA 1
ATOM 645 C C . THR A 1 89 ? 21.023 15.587 -18.863 1.00 86.06 89 THR A C 1
ATOM 647 O O . THR A 1 89 ? 19.811 15.406 -18.921 1.00 86.06 89 THR A O 1
ATOM 650 N N . ALA A 1 90 ? 21.547 16.521 -18.060 1.00 83.81 90 ALA A N 1
ATOM 651 C CA . ALA A 1 90 ? 20.736 17.339 -17.146 1.00 83.81 90 ALA A CA 1
ATOM 652 C C . ALA A 1 90 ? 19.593 18.105 -17.842 1.00 83.81 90 ALA A C 1
ATOM 654 O O . ALA A 1 90 ? 18.523 18.265 -17.265 1.00 83.81 90 ALA A O 1
ATOM 655 N N . SER A 1 91 ? 19.795 18.528 -19.096 1.00 81.25 91 SER A N 1
ATOM 656 C CA . SER A 1 91 ? 18.745 19.164 -19.904 1.00 81.25 91 SER A CA 1
ATOM 657 C C . SER A 1 91 ? 17.587 18.220 -20.219 1.00 81.25 91 SER A C 1
ATOM 659 O O . SER A 1 91 ? 16.452 18.673 -20.285 1.00 81.25 91 SER A O 1
ATOM 661 N N . PHE A 1 92 ? 17.872 16.932 -20.421 1.00 82.38 92 PHE A N 1
ATOM 662 C CA . PHE A 1 92 ? 16.845 15.922 -20.647 1.00 82.38 92 PHE A CA 1
ATOM 663 C C . PHE A 1 92 ? 16.178 15.555 -19.319 1.00 82.38 92 PHE A C 1
ATOM 665 O O . PHE A 1 92 ? 14.969 15.671 -19.180 1.00 82.38 92 PHE A O 1
ATOM 672 N N . ALA A 1 93 ? 16.974 15.233 -18.296 1.00 81.06 93 ALA A N 1
ATOM 673 C CA . ALA A 1 93 ? 16.458 14.745 -17.022 1.00 81.06 93 ALA A CA 1
ATOM 674 C C . ALA A 1 93 ? 15.614 15.767 -16.234 1.00 81.06 93 ALA A C 1
ATOM 676 O O . ALA A 1 93 ? 14.719 15.372 -15.494 1.00 81.06 93 ALA A O 1
ATOM 677 N N . LEU A 1 94 ? 15.896 17.070 -16.357 1.00 82.12 94 LEU A N 1
ATOM 678 C CA . LEU A 1 94 ? 15.174 18.118 -15.618 1.00 82.12 94 LEU A CA 1
ATOM 679 C C . LEU A 1 94 ? 14.265 18.984 -16.497 1.00 82.12 94 LEU A C 1
ATOM 681 O O . LEU A 1 94 ? 13.457 19.737 -15.957 1.00 82.12 94 LEU A O 1
ATOM 685 N N . GLY A 1 95 ? 14.431 18.934 -17.820 1.00 74.75 95 GLY A N 1
ATOM 686 C CA . GLY A 1 95 ? 13.783 19.864 -18.745 1.00 74.75 95 GLY A CA 1
ATOM 687 C C . GLY A 1 95 ? 12.931 19.215 -19.829 1.00 74.75 95 GLY A C 1
ATOM 688 O O . GLY A 1 95 ? 12.112 19.919 -20.419 1.00 74.75 95 GLY A O 1
ATOM 689 N N . ASP A 1 96 ? 13.098 17.919 -20.102 1.00 81.81 96 ASP A N 1
ATOM 690 C CA . ASP A 1 96 ? 12.323 17.241 -21.137 1.00 81.81 96 ASP A CA 1
ATOM 691 C C . ASP A 1 96 ? 10.995 16.696 -20.596 1.00 81.81 96 ASP A C 1
ATOM 693 O O . ASP A 1 96 ? 10.895 16.248 -19.452 1.00 81.81 96 ASP A O 1
ATOM 697 N N . PHE A 1 97 ? 9.961 16.741 -21.437 1.00 81.81 97 PHE A N 1
ATOM 698 C CA . PHE A 1 97 ? 8.661 16.144 -21.156 1.00 81.81 97 PHE A CA 1
ATOM 699 C C . PHE A 1 97 ? 8.224 15.307 -22.353 1.00 81.81 97 PHE A C 1
ATOM 701 O O . PHE A 1 97 ? 7.727 15.831 -23.353 1.00 81.81 97 PHE A O 1
ATOM 708 N N . THR A 1 98 ? 8.376 13.992 -22.224 1.00 79.81 98 THR A N 1
ATOM 709 C CA . THR A 1 98 ? 7.895 13.035 -23.218 1.00 79.81 98 THR A CA 1
ATOM 710 C C . THR A 1 98 ? 6.494 12.557 -22.842 1.00 79.81 98 THR A C 1
ATOM 712 O O . THR A 1 98 ? 6.273 12.016 -21.760 1.00 79.81 98 THR A O 1
ATOM 715 N N . ASN A 1 99 ? 5.534 12.757 -23.746 1.00 79.81 99 ASN A N 1
ATOM 716 C CA . ASN A 1 99 ? 4.160 12.301 -23.567 1.00 79.81 99 ASN A CA 1
ATOM 717 C C . ASN A 1 99 ? 3.922 11.005 -24.345 1.00 79.81 99 ASN A C 1
ATOM 719 O O . ASN A 1 99 ? 3.806 11.042 -25.567 1.00 79.81 99 ASN A O 1
ATOM 723 N N . LEU A 1 100 ? 3.814 9.892 -23.621 1.00 74.19 100 LEU A N 1
ATOM 724 C CA . LEU A 1 100 ? 3.449 8.586 -24.179 1.00 74.19 100 LEU A CA 1
ATOM 725 C C . LEU A 1 100 ? 1.938 8.318 -24.141 1.00 74.19 100 LEU A C 1
ATOM 727 O O . LEU A 1 100 ? 1.487 7.302 -24.655 1.00 74.19 100 LEU A O 1
ATOM 731 N N . SER A 1 101 ? 1.156 9.212 -23.531 1.00 69.50 101 SER A N 1
ATOM 732 C CA . SER A 1 101 ? -0.299 9.083 -23.503 1.00 69.50 101 SER A CA 1
ATOM 733 C C . SER A 1 101 ? -0.932 9.701 -24.743 1.00 69.50 101 SER A C 1
ATOM 735 O O . SER A 1 101 ? -0.446 10.677 -25.322 1.00 69.50 101 SER A O 1
ATOM 737 N N . THR A 1 102 ? -2.104 9.192 -25.083 1.00 71.69 102 THR A N 1
ATOM 738 C CA . THR A 1 102 ? -2.974 9.740 -26.138 1.00 71.69 102 THR A CA 1
ATOM 739 C C . THR A 1 102 ? -3.617 11.093 -25.780 1.00 71.69 102 THR A C 1
ATOM 741 O O . THR A 1 102 ? -4.241 11.738 -26.629 1.00 71.69 102 THR A O 1
ATOM 744 N N . TYR A 1 103 ? -3.470 11.565 -24.538 1.00 68.06 103 TYR A N 1
ATOM 745 C CA . TYR A 1 103 ? -4.013 12.841 -24.077 1.00 68.06 103 TYR A CA 1
ATOM 746 C C . TYR A 1 103 ? -3.136 14.045 -24.464 1.00 68.06 103 TYR A C 1
ATOM 748 O O . TYR A 1 103 ? -1.922 13.918 -24.613 1.00 68.06 103 TYR A O 1
ATOM 756 N N . PRO A 1 104 ? -3.703 15.267 -24.558 1.00 76.12 104 PRO A N 1
ATOM 757 C CA . PRO A 1 104 ? -2.907 16.484 -24.703 1.00 76.12 104 PRO A CA 1
ATOM 758 C C . PRO A 1 104 ? -1.913 16.654 -23.546 1.00 76.12 104 PRO A C 1
ATOM 760 O O . PRO A 1 104 ? -2.253 16.359 -22.400 1.00 76.12 104 PRO A O 1
ATOM 763 N N . ALA A 1 105 ? -0.740 17.234 -23.825 1.00 73.94 105 ALA A N 1
ATOM 764 C CA . ALA A 1 105 ? 0.379 17.341 -22.878 1.00 73.94 105 ALA A CA 1
ATOM 765 C C . ALA A 1 105 ? -0.013 17.866 -21.481 1.00 73.94 105 ALA A C 1
ATOM 767 O O . ALA A 1 105 ? 0.444 17.342 -20.471 1.00 73.94 105 ALA A O 1
ATOM 768 N N . GLY A 1 106 ? -0.909 18.858 -21.403 1.00 74.62 106 GLY A N 1
ATOM 769 C CA . GLY A 1 106 ? -1.365 19.401 -20.119 1.00 74.62 106 GLY A CA 1
ATOM 770 C C . GLY A 1 106 ? -2.174 18.414 -19.268 1.00 74.62 106 GLY A C 1
ATOM 771 O O . GLY A 1 106 ? -2.057 18.429 -18.048 1.00 74.62 106 GLY A O 1
ATOM 772 N N . PHE A 1 107 ? -2.977 17.543 -19.887 1.00 70.81 107 PHE A N 1
ATOM 773 C CA . PHE A 1 107 ? -3.719 16.510 -19.159 1.00 70.81 107 PHE A CA 1
ATOM 774 C C . PHE A 1 107 ? -2.857 15.270 -18.912 1.00 70.81 107 PHE A C 1
ATOM 776 O O . PHE A 1 107 ? -2.913 14.718 -17.821 1.00 70.81 107 PHE A O 1
ATOM 783 N N . ALA A 1 108 ? -1.987 14.902 -19.857 1.00 69.31 108 ALA A N 1
ATOM 784 C CA . ALA A 1 108 ? -0.965 13.873 -19.660 1.00 69.31 108 ALA A CA 1
ATOM 785 C C . ALA A 1 108 ? -0.076 14.167 -18.440 1.00 69.31 108 ALA A C 1
ATOM 787 O O . ALA A 1 108 ? 0.226 13.283 -17.644 1.00 69.31 108 ALA A O 1
ATOM 788 N N . TYR A 1 109 ? 0.272 15.439 -18.238 1.00 79.62 109 TYR A N 1
ATOM 789 C CA . TYR A 1 109 ? 0.990 15.881 -17.052 1.00 79.62 109 TYR A CA 1
ATOM 790 C C . TYR A 1 109 ? 0.198 15.628 -15.754 1.00 79.62 109 TYR A C 1
ATOM 792 O O . TYR A 1 109 ? 0.751 15.136 -14.776 1.00 79.62 109 TYR A O 1
ATOM 800 N N . ILE A 1 110 ? -1.110 15.887 -15.743 1.00 76.00 110 ILE A N 1
ATOM 801 C CA . ILE A 1 110 ? -1.974 15.585 -14.588 1.00 76.00 110 ILE A CA 1
ATOM 802 C C . ILE A 1 110 ? -2.099 14.065 -14.381 1.00 76.00 110 ILE A C 1
ATOM 804 O O . ILE A 1 110 ? -2.070 13.599 -13.244 1.00 76.00 110 ILE A O 1
ATOM 808 N N . LEU A 1 111 ? -2.185 13.281 -15.460 1.00 69.81 111 LEU A N 1
ATOM 809 C CA . LEU A 1 111 ? -2.194 11.816 -15.395 1.00 69.81 111 LEU A CA 1
ATOM 810 C C . LEU A 1 111 ? -0.872 11.247 -14.868 1.00 69.81 111 LEU A C 1
ATOM 812 O O . LEU A 1 111 ? -0.887 10.233 -14.175 1.00 69.81 111 LEU A O 1
ATOM 816 N N . SER A 1 112 ? 0.260 11.917 -15.101 1.00 74.44 112 SER A N 1
ATOM 817 C CA . SER A 1 112 ? 1.546 11.492 -14.532 1.00 74.44 112 SER A CA 1
ATOM 818 C C . SER A 1 112 ? 1.541 11.493 -12.998 1.00 74.44 112 SER A C 1
ATOM 820 O O . SER A 1 112 ? 2.321 10.768 -12.386 1.00 74.44 112 SER A O 1
ATOM 822 N N . TRP A 1 113 ? 0.627 12.239 -12.357 1.00 74.31 113 TRP A N 1
ATOM 823 C CA . TRP A 1 113 ? 0.461 12.232 -10.903 1.00 74.31 113 TRP A CA 1
ATOM 824 C C . TRP A 1 113 ? -0.176 10.943 -10.392 1.00 74.31 113 TRP A C 1
ATOM 826 O O . TRP A 1 113 ? -0.086 10.690 -9.200 1.00 74.31 113 TRP A O 1
ATOM 836 N N . LEU A 1 114 ? -0.794 10.113 -11.238 1.00 69.81 114 LEU A N 1
ATOM 837 C CA . LEU A 1 114 ? -1.435 8.872 -10.797 1.00 69.81 114 LEU A CA 1
ATOM 838 C C . LEU A 1 114 ? -0.436 7.910 -10.144 1.00 69.81 114 LEU A C 1
ATOM 840 O O . LEU A 1 114 ? -0.752 7.343 -9.104 1.00 69.81 114 LEU A O 1
ATOM 844 N N . ALA A 1 115 ? 0.770 7.765 -10.702 1.00 70.69 115 ALA A N 1
ATOM 845 C CA . ALA A 1 115 ? 1.796 6.882 -10.147 1.00 70.69 115 ALA A CA 1
ATOM 846 C C . ALA A 1 115 ? 2.331 7.400 -8.795 1.00 70.69 115 ALA A C 1
ATOM 848 O O . ALA A 1 115 ? 2.228 6.668 -7.810 1.00 70.69 115 ALA A O 1
ATOM 849 N N . PRO A 1 116 ? 2.769 8.671 -8.661 1.00 69.12 116 PRO A N 1
ATOM 850 C CA . PRO A 1 116 ? 3.052 9.262 -7.361 1.00 69.12 116 PRO A CA 1
ATOM 851 C C . PRO A 1 116 ? 1.847 9.246 -6.428 1.00 69.12 116 PRO A C 1
ATOM 853 O O . PRO A 1 116 ? 2.024 9.005 -5.257 1.00 69.12 116 PRO A O 1
ATOM 856 N N . VAL A 1 117 ? 0.608 9.432 -6.872 1.00 69.94 117 VAL A N 1
ATOM 857 C CA . VAL A 1 117 ? -0.563 9.322 -5.984 1.00 69.94 117 VAL A CA 1
ATOM 858 C C . VAL A 1 117 ? -0.866 7.860 -5.619 1.00 69.94 117 VAL A C 1
ATOM 860 O O . VAL A 1 117 ? -1.457 7.566 -4.586 1.00 69.94 117 VAL A O 1
ATOM 863 N N . TRP A 1 118 ? -0.434 6.881 -6.387 1.00 64.62 118 TRP A N 1
ATOM 864 C CA . TRP A 1 118 ? -0.588 5.497 -5.968 1.00 64.62 118 TRP A CA 1
ATOM 865 C C . TRP A 1 118 ? 0.508 5.094 -4.964 1.00 64.62 118 TRP A C 1
ATOM 867 O O . TRP A 1 118 ? 0.199 4.604 -3.875 1.00 64.62 118 TRP A O 1
ATOM 877 N N . THR A 1 119 ? 1.771 5.407 -5.267 1.00 60.53 119 THR A N 1
ATOM 878 C CA . THR A 1 119 ? 2.939 5.121 -4.409 1.00 60.53 119 THR A CA 1
ATOM 879 C C . THR A 1 119 ? 2.988 6.031 -3.170 1.00 60.53 119 THR A C 1
ATOM 881 O O . THR A 1 119 ? 3.299 5.595 -2.064 1.00 60.53 119 THR A O 1
ATOM 884 N N . ILE A 1 120 ? 2.616 7.299 -3.356 1.00 51.44 120 ILE A N 1
ATOM 885 C CA . ILE A 1 120 ? 2.725 8.458 -2.447 1.00 51.44 120 ILE A CA 1
ATOM 886 C C . ILE A 1 120 ? 1.373 9.187 -2.269 1.00 51.44 120 ILE A C 1
ATOM 888 O O . ILE A 1 120 ? 1.259 10.100 -1.474 1.00 51.44 120 ILE A O 1
ATOM 892 N N . GLY A 1 121 ? 0.257 8.799 -2.877 1.00 45.94 121 GLY A N 1
ATOM 893 C CA . GLY A 1 121 ? -1.088 9.144 -2.348 1.00 45.94 121 GLY A CA 1
ATOM 894 C C . GLY A 1 121 ? -1.488 8.191 -1.230 1.00 45.94 121 GLY A C 1
ATOM 895 O O . GLY A 1 121 ? -2.618 8.216 -0.742 1.00 45.94 121 GLY A O 1
ATOM 896 N N . LYS A 1 122 ? -0.486 7.442 -0.747 1.00 46.78 122 LYS A N 1
ATOM 897 C CA . LYS A 1 122 ? -0.285 7.111 0.652 1.00 46.78 122 LYS A CA 1
ATOM 898 C C . LYS A 1 122 ? 0.440 8.169 1.520 1.00 46.78 122 LYS A C 1
ATOM 900 O O . LYS A 1 122 ? 0.487 7.970 2.721 1.00 46.78 122 LYS A O 1
ATOM 905 N N . SER A 1 123 ? 0.932 9.290 0.985 1.00 36.50 123 SER A N 1
ATOM 906 C CA . SER A 1 123 ? 1.744 10.329 1.663 1.00 36.50 123 SER A CA 1
ATOM 907 C C . SER A 1 123 ? 2.314 11.496 0.781 1.00 36.50 123 SER A C 1
ATOM 909 O O . SER A 1 123 ? 3.531 11.586 0.704 1.00 36.50 123 SER A O 1
ATOM 911 N N . ARG A 1 124 ? 1.523 12.447 0.224 1.00 34.75 124 ARG A N 1
ATOM 912 C CA . ARG A 1 124 ? 1.935 13.771 -0.390 1.00 34.75 124 ARG A CA 1
ATOM 913 C C . ARG A 1 124 ? 1.979 13.883 -1.930 1.00 34.75 124 ARG A C 1
ATOM 915 O O . ARG A 1 124 ? 2.544 13.051 -2.618 1.00 34.75 124 ARG A O 1
ATOM 922 N N . LEU A 1 125 ? 1.478 15.016 -2.442 1.00 32.06 125 LEU A N 1
ATOM 923 C CA . LEU A 1 125 ? 1.843 15.579 -3.748 1.00 32.06 125 LEU A CA 1
ATOM 924 C C . LEU A 1 125 ? 2.776 16.779 -3.504 1.00 32.06 125 LEU A C 1
ATOM 926 O O . LEU A 1 125 ? 2.403 17.680 -2.749 1.00 32.06 125 LEU A O 1
ATOM 930 N N . ASP A 1 126 ? 3.959 16.791 -4.115 1.00 30.97 126 ASP A N 1
ATOM 931 C CA . ASP A 1 126 ? 4.762 18.005 -4.277 1.00 30.97 126 ASP A CA 1
ATOM 932 C C . ASP A 1 126 ? 4.593 18.536 -5.703 1.00 30.97 126 ASP A C 1
ATOM 934 O O . ASP A 1 126 ? 4.579 17.776 -6.671 1.00 30.97 126 ASP A O 1
ATOM 938 N N . PHE A 1 127 ? 4.483 19.860 -5.811 1.00 27.56 127 PHE A N 1
ATOM 939 C CA . PHE A 1 127 ? 4.666 20.602 -7.051 1.00 27.56 127 PHE A CA 1
ATOM 940 C C . PHE A 1 127 ? 5.897 21.495 -6.913 1.00 27.56 127 PHE A C 1
ATOM 942 O O . PHE A 1 127 ? 6.099 22.112 -5.865 1.00 27.56 127 PHE A O 1
ATOM 949 N N . SER A 1 128 ? 6.700 21.547 -7.975 1.00 26.88 128 SER A N 1
ATOM 950 C CA . SER A 1 128 ? 7.926 22.336 -8.104 1.00 26.88 128 SER A CA 1
ATOM 951 C C . SER A 1 128 ? 7.774 23.819 -7.739 1.00 26.88 128 SER A C 1
ATOM 953 O O . SER A 1 128 ? 6.719 24.425 -7.912 1.00 26.88 128 SER A O 1
ATOM 955 N N . PHE A 1 129 ? 8.897 24.366 -7.259 1.00 30.36 129 PHE A N 1
ATOM 956 C CA . PHE A 1 129 ? 9.251 25.771 -7.033 1.00 30.36 129 PHE A CA 1
ATOM 957 C C . PHE A 1 129 ? 8.437 26.790 -7.856 1.00 30.36 129 PHE A C 1
ATOM 959 O O . PHE A 1 129 ? 8.665 26.896 -9.053 1.00 30.36 129 PHE A O 1
ATOM 966 N N . ASP A 1 130 ? 7.558 27.570 -7.201 1.00 30.89 130 ASP A N 1
ATOM 967 C CA . ASP A 1 130 ? 7.531 29.039 -7.394 1.00 30.89 130 ASP A CA 1
ATOM 968 C C . ASP A 1 130 ? 6.599 29.851 -6.471 1.00 30.89 130 ASP A C 1
ATOM 970 O O . ASP A 1 130 ? 6.660 31.075 -6.479 1.00 30.89 130 ASP A O 1
ATOM 974 N N . CYS A 1 131 ? 5.761 29.262 -5.613 1.00 25.47 131 CYS A N 1
ATOM 975 C CA . CYS A 1 131 ? 4.967 30.061 -4.664 1.00 25.47 131 CYS A CA 1
ATOM 976 C C . CYS A 1 131 ? 4.832 29.346 -3.322 1.00 25.47 131 CYS A C 1
ATOM 978 O O . CYS A 1 131 ? 4.198 28.300 -3.218 1.00 25.47 131 CYS A O 1
ATOM 980 N N . GLY A 1 132 ? 5.452 29.916 -2.287 1.00 33.69 132 GLY A N 1
ATOM 981 C CA . GLY A 1 132 ? 5.465 29.360 -0.941 1.00 33.69 132 GLY A CA 1
ATOM 982 C C . GLY A 1 132 ? 4.061 29.152 -0.375 1.00 33.69 132 GLY A C 1
ATOM 983 O O . GLY A 1 132 ? 3.374 30.115 -0.043 1.00 33.69 132 GLY A O 1
ATOM 984 N N . LEU A 1 133 ? 3.669 27.889 -0.191 1.00 27.19 133 LEU A N 1
ATOM 985 C CA . LEU A 1 133 ? 2.634 27.514 0.765 1.00 27.19 133 LEU A CA 1
ATOM 986 C C . LEU A 1 133 ? 2.868 26.091 1.293 1.00 27.19 133 LEU A C 1
ATOM 988 O O . LEU A 1 133 ? 2.764 25.094 0.581 1.00 27.19 133 LEU A O 1
ATOM 992 N N . LEU A 1 134 ? 3.185 26.022 2.585 1.00 31.59 134 LEU A N 1
ATOM 993 C CA . LEU A 1 134 ? 3.310 24.804 3.377 1.00 31.59 134 LEU A CA 1
ATOM 994 C C . LEU A 1 134 ? 1.976 24.034 3.359 1.00 31.59 134 LEU A C 1
ATOM 996 O O . LEU A 1 134 ? 1.001 24.481 3.956 1.00 31.59 134 LEU A O 1
ATOM 1000 N N . THR A 1 135 ? 1.931 22.883 2.684 1.00 29.59 135 THR A N 1
ATOM 1001 C CA . THR A 1 135 ? 0.718 22.053 2.558 1.00 29.59 135 THR A CA 1
ATOM 1002 C C . THR A 1 135 ? 0.954 20.656 3.128 1.00 29.59 135 THR A C 1
ATOM 1004 O O . THR A 1 135 ? 2.000 20.055 2.900 1.00 29.59 135 THR A O 1
ATOM 1007 N N . ILE A 1 136 ? -0.008 20.178 3.921 1.00 31.55 136 ILE A N 1
ATOM 1008 C CA . ILE A 1 136 ? -0.024 18.906 4.660 1.00 31.55 136 ILE A CA 1
ATOM 1009 C C . ILE A 1 136 ? -0.629 17.800 3.783 1.00 31.55 136 ILE A C 1
ATOM 1011 O O . ILE A 1 136 ? -1.514 18.043 2.968 1.00 31.55 136 ILE A O 1
ATOM 1015 N N . CYS A 1 137 ? -0.108 16.590 3.939 1.00 33.78 137 CYS A N 1
ATOM 1016 C CA . CYS A 1 137 ? -0.149 15.497 2.969 1.00 33.78 137 CYS A CA 1
ATOM 1017 C C . CYS A 1 137 ? -1.067 14.378 3.430 1.00 33.78 137 CYS A C 1
ATOM 1019 O O . CYS A 1 137 ? -1.035 14.098 4.624 1.00 33.78 137 CYS A O 1
ATOM 1021 N N . ILE A 1 138 ? -1.827 13.732 2.526 1.00 39.94 138 ILE A N 1
ATOM 1022 C CA . ILE A 1 138 ? -2.805 12.710 2.923 1.00 39.94 138 ILE A CA 1
ATOM 1023 C C . ILE A 1 138 ? -2.820 11.428 2.077 1.00 39.94 138 ILE A C 1
ATOM 1025 O O . ILE A 1 138 ? -2.914 11.491 0.857 1.00 39.94 138 ILE A O 1
ATOM 1029 N N . GLY A 1 139 ? -2.702 10.276 2.755 1.00 39.88 139 GLY A N 1
ATOM 1030 C CA . GLY A 1 139 ? -2.699 8.913 2.216 1.00 39.88 139 GLY A CA 1
ATOM 1031 C C . GLY A 1 139 ? -2.344 7.853 3.292 1.00 39.88 139 GLY A C 1
ATOM 1032 O O . GLY A 1 139 ? -2.039 8.245 4.401 1.00 39.88 139 GLY A O 1
ATOM 1033 N N . ALA A 1 140 ? -2.381 6.537 3.025 1.00 47.00 140 ALA A N 1
ATOM 1034 C CA . ALA A 1 140 ? -2.296 5.415 3.991 1.00 47.00 140 ALA A CA 1
ATOM 1035 C C . ALA A 1 140 ? -1.073 5.259 4.948 1.00 47.00 140 ALA A C 1
ATOM 1037 O O . ALA A 1 140 ? -0.820 4.161 5.457 1.00 47.00 140 ALA A O 1
ATOM 1038 N N . TYR A 1 141 ? -0.349 6.325 5.280 1.00 59.31 141 TYR A N 1
ATOM 1039 C CA . TYR A 1 141 ? 0.448 6.416 6.511 1.00 59.31 141 TYR A CA 1
ATOM 1040 C C . TYR A 1 141 ? -0.417 6.274 7.784 1.00 59.31 141 TYR A C 1
ATOM 1042 O O . TYR A 1 141 ? 0.110 6.020 8.865 1.00 59.31 141 TYR A O 1
ATOM 1050 N N . ASP A 1 142 ? -1.744 6.449 7.690 1.00 66.38 142 ASP A N 1
ATOM 1051 C CA . ASP A 1 142 ? -2.679 6.378 8.823 1.00 66.38 142 ASP A CA 1
ATOM 1052 C C . ASP A 1 142 ? -2.911 4.945 9.311 1.00 66.38 142 ASP A C 1
ATOM 1054 O O . ASP A 1 142 ? -3.601 4.711 10.297 1.00 66.38 142 ASP A O 1
ATOM 1058 N N . SER A 1 143 ? -2.246 3.980 8.688 1.00 73.50 143 SER A N 1
ATOM 1059 C CA . SER A 1 143 ? -2.102 2.618 9.188 1.00 73.50 143 SER A CA 1
ATOM 1060 C C . SER A 1 143 ? -1.694 2.590 10.664 1.00 73.50 143 SER A C 1
ATOM 1062 O O . SER A 1 143 ? -2.192 1.761 11.425 1.00 73.50 143 SER A O 1
ATOM 1064 N N . CYS A 1 144 ? -0.862 3.547 11.095 1.00 79.38 144 CYS A N 1
ATOM 1065 C CA . CYS A 1 144 ? -0.482 3.720 12.495 1.00 79.38 144 CYS A CA 1
ATOM 1066 C C . CYS A 1 144 ? -1.630 4.223 13.404 1.00 79.38 144 CYS A C 1
ATOM 1068 O O . CYS A 1 144 ? -1.617 3.961 14.605 1.00 79.38 144 CYS A O 1
ATOM 1070 N N . VAL A 1 145 ? -2.656 4.882 12.853 1.00 83.12 145 VAL A N 1
ATOM 1071 C CA . VAL A 1 145 ? -3.898 5.255 13.559 1.00 83.12 145 VAL A CA 1
ATOM 1072 C C . VAL A 1 145 ? -4.718 4.010 13.884 1.00 83.12 145 VAL A C 1
ATOM 1074 O O . VAL A 1 145 ? -5.267 3.902 14.979 1.00 83.12 145 VAL A O 1
ATOM 1077 N N . HIS A 1 146 ? -4.771 3.038 12.972 1.00 82.94 146 HIS A N 1
ATOM 1078 C CA . HIS A 1 146 ? -5.530 1.796 13.169 1.00 82.94 146 HIS A CA 1
ATOM 1079 C C . HIS A 1 146 ? -4.898 0.839 14.184 1.00 82.94 146 HIS A C 1
ATOM 1081 O O . HIS A 1 146 ? -5.566 -0.077 14.652 1.00 82.94 146 HIS A O 1
ATOM 1087 N N . ILE A 1 147 ? -3.639 1.075 14.554 1.00 82.75 147 ILE A N 1
ATOM 1088 C CA . ILE A 1 147 ? -2.941 0.384 15.647 1.00 82.75 147 ILE A CA 1
ATOM 1089 C C . ILE A 1 147 ? -2.677 1.315 16.839 1.00 82.75 147 ILE A C 1
ATOM 1091 O O . ILE A 1 147 ? -1.822 1.026 17.672 1.00 82.75 147 ILE A O 1
ATOM 1095 N N . SER A 1 148 ? -3.387 2.444 16.934 1.00 84.06 148 SER A N 1
ATOM 1096 C CA . SER A 1 148 ? -3.208 3.411 18.027 1.00 84.06 148 SER A CA 1
ATOM 1097 C C . SER A 1 148 ? -3.438 2.791 19.408 1.00 84.06 148 SER A C 1
ATOM 1099 O O . SER A 1 148 ? -2.740 3.137 20.353 1.00 84.06 148 SER A O 1
ATOM 1101 N N . GLU A 1 149 ? -4.338 1.816 19.515 1.00 80.12 149 GLU A N 1
ATOM 1102 C CA . GLU A 1 149 ? -4.587 1.066 20.750 1.00 80.12 149 GLU A CA 1
ATOM 1103 C C . GLU A 1 149 ? -3.404 0.163 21.159 1.00 80.12 149 GLU A C 1
ATOM 1105 O O . GLU A 1 149 ? -3.194 -0.126 22.335 1.00 80.12 149 GLU A O 1
ATOM 1110 N N . GLU A 1 150 ? -2.580 -0.242 20.188 1.00 83.12 150 GLU A N 1
ATOM 1111 C CA . GLU A 1 150 ? -1.364 -1.037 20.387 1.00 83.12 150 GLU A CA 1
ATOM 1112 C C . GLU A 1 150 ? -0.110 -0.151 20.575 1.00 83.12 150 GLU A C 1
ATOM 1114 O O . GLU A 1 150 ? 0.968 -0.674 20.880 1.00 83.12 150 GLU A O 1
ATOM 1119 N N . ALA A 1 151 ? -0.228 1.175 20.424 1.00 83.75 151 ALA A N 1
ATOM 1120 C CA . ALA A 1 151 ? 0.878 2.130 20.480 1.00 83.75 151 ALA A CA 1
ATOM 1121 C C . ALA A 1 151 ? 1.170 2.633 21.904 1.00 83.75 151 ALA A C 1
ATOM 1123 O O . ALA A 1 151 ? 0.287 3.049 22.655 1.00 83.75 151 ALA A O 1
ATOM 1124 N N . SER A 1 152 ? 2.451 2.695 22.269 1.00 77.00 152 SER A N 1
ATOM 1125 C CA . SER A 1 152 ? 2.883 3.399 23.475 1.00 77.00 152 SER A CA 1
ATOM 1126 C C . SER A 1 152 ? 2.828 4.916 23.226 1.00 77.00 152 SER A C 1
ATOM 1128 O O . SER A 1 152 ? 3.625 5.425 22.435 1.00 77.00 152 SER A O 1
ATOM 1130 N N . ASN A 1 153 ? 1.925 5.632 23.909 1.00 78.69 153 ASN A N 1
ATOM 1131 C CA . ASN A 1 153 ? 1.675 7.078 23.768 1.00 78.69 153 ASN A CA 1
ATOM 1132 C C . ASN A 1 153 ? 1.062 7.484 22.412 1.00 78.69 153 ASN A C 1
ATOM 1134 O O . ASN A 1 153 ? 1.663 8.238 21.638 1.00 78.69 153 ASN A O 1
ATOM 1138 N N . ALA A 1 154 ? -0.142 6.993 22.120 1.00 79.69 154 ALA A N 1
ATOM 1139 C CA . ALA A 1 154 ? -0.793 7.186 20.824 1.00 79.69 154 ALA A CA 1
ATOM 1140 C C . ALA A 1 154 ? -1.019 8.667 20.470 1.00 79.69 154 ALA A C 1
ATOM 1142 O O . ALA A 1 154 ? -0.780 9.071 19.331 1.00 79.69 154 ALA A O 1
ATOM 1143 N N . ALA A 1 155 ? -1.401 9.495 21.452 1.00 79.12 155 ALA A N 1
ATOM 1144 C CA . ALA A 1 155 ? -1.747 10.905 21.249 1.00 79.12 155 ALA A CA 1
ATOM 1145 C C . ALA A 1 155 ? -0.586 11.773 20.723 1.00 79.12 155 ALA A C 1
ATOM 1147 O O . ALA A 1 155 ? -0.824 12.833 20.140 1.00 79.12 155 ALA A O 1
ATOM 1148 N N . VAL A 1 156 ? 0.664 11.337 20.919 1.00 81.06 156 VAL A N 1
ATOM 1149 C CA . VAL A 1 156 ? 1.867 12.035 20.438 1.00 81.06 156 VAL A CA 1
ATOM 1150 C C . VAL A 1 156 ? 2.602 11.218 19.378 1.00 81.06 156 VAL A C 1
ATOM 1152 O O . VAL A 1 156 ? 3.030 11.781 18.372 1.00 81.06 156 VAL A O 1
ATOM 1155 N N . ALA A 1 157 ? 2.743 9.903 19.565 1.00 80.94 157 ALA A N 1
ATOM 1156 C CA . ALA A 1 157 ? 3.508 9.059 18.651 1.00 80.94 157 ALA A CA 1
ATOM 1157 C C . ALA A 1 157 ? 2.862 8.975 17.263 1.00 80.94 157 ALA A C 1
ATOM 1159 O O . ALA A 1 157 ? 3.571 9.085 16.268 1.00 80.94 157 ALA A O 1
ATOM 1160 N N . VAL A 1 158 ? 1.533 8.838 17.184 1.00 83.44 158 VAL A N 1
ATOM 1161 C CA . VAL A 1 158 ? 0.823 8.670 15.907 1.00 83.44 158 VAL A CA 1
ATOM 1162 C C . VAL A 1 158 ? 0.934 9.927 15.026 1.00 83.44 158 VAL A C 1
ATOM 1164 O O . VAL A 1 158 ? 1.405 9.794 13.897 1.00 83.44 158 VAL A O 1
ATOM 1167 N N . PRO A 1 159 ? 0.625 11.158 15.496 1.00 82.88 159 PRO A N 1
ATOM 1168 C CA . PRO A 1 159 ? 0.782 12.356 14.665 1.00 82.88 159 PRO A CA 1
ATOM 1169 C C . PRO A 1 159 ? 2.215 12.579 14.158 1.00 82.88 159 PRO A C 1
ATOM 1171 O O . PRO A 1 159 ? 2.412 12.910 12.989 1.00 82.88 159 PRO A O 1
ATOM 1174 N N . TRP A 1 160 ? 3.226 12.375 15.010 1.00 82.44 160 TRP A N 1
ATOM 1175 C CA . TRP A 1 160 ? 4.628 12.547 14.615 1.00 82.44 160 TRP A CA 1
ATOM 1176 C C . TRP A 1 160 ? 5.127 11.438 13.687 1.00 82.44 160 TRP A C 1
ATOM 1178 O O . TRP A 1 160 ? 5.892 11.732 12.771 1.00 82.44 160 TRP A O 1
ATOM 1188 N N . ALA A 1 161 ? 4.675 10.195 13.876 1.00 83.00 161 ALA A N 1
ATOM 1189 C CA . ALA A 1 161 ? 4.963 9.087 12.968 1.00 83.00 161 ALA A CA 1
ATOM 1190 C C . ALA A 1 161 ? 4.457 9.390 11.555 1.00 83.00 161 ALA A C 1
ATOM 1192 O O . ALA A 1 161 ? 5.202 9.231 10.592 1.00 83.00 161 ALA A O 1
ATOM 1193 N N . ILE A 1 162 ? 3.228 9.901 11.450 1.00 81.44 162 ILE A N 1
ATOM 1194 C CA . ILE A 1 162 ? 2.615 10.321 10.189 1.00 81.44 162 ILE A CA 1
ATOM 1195 C C . ILE A 1 162 ? 3.458 11.406 9.512 1.00 81.44 162 ILE A C 1
ATOM 1197 O O . ILE A 1 162 ? 3.930 11.220 8.393 1.00 81.44 162 ILE A O 1
ATOM 1201 N N . ILE A 1 163 ? 3.699 12.526 10.200 1.00 81.19 163 ILE A N 1
ATOM 1202 C CA . ILE A 1 163 ? 4.419 13.674 9.626 1.00 81.19 163 ILE A CA 1
ATOM 1203 C C . ILE A 1 163 ? 5.852 13.291 9.242 1.00 81.19 163 ILE A C 1
ATOM 1205 O O . ILE A 1 163 ? 6.323 13.662 8.167 1.00 81.19 163 ILE A O 1
ATOM 1209 N N . GLY A 1 164 ? 6.534 12.534 10.103 1.00 79.12 164 GLY A N 1
ATOM 1210 C CA . GLY A 1 164 ? 7.900 12.081 9.871 1.00 79.12 164 GLY A CA 1
ATOM 1211 C C . GLY A 1 164 ? 8.002 11.126 8.686 1.00 79.12 164 GLY A C 1
ATOM 1212 O O . GLY A 1 164 ? 8.855 11.329 7.824 1.00 79.12 164 GLY A O 1
ATOM 1213 N N . ALA A 1 165 ? 7.130 10.115 8.614 1.00 79.00 165 ALA A N 1
ATOM 1214 C CA . ALA A 1 165 ? 7.172 9.115 7.548 1.00 79.00 165 ALA A CA 1
ATOM 1215 C C . ALA A 1 165 ? 6.938 9.764 6.181 1.00 79.00 165 ALA A C 1
ATOM 1217 O O . ALA A 1 165 ? 7.692 9.510 5.244 1.00 79.00 165 ALA A O 1
ATOM 1218 N N . ILE A 1 166 ? 5.963 10.670 6.093 1.00 75.25 166 ILE A N 1
ATOM 1219 C CA . ILE A 1 166 ? 5.673 11.436 4.879 1.00 75.25 166 ILE A CA 1
ATOM 1220 C C . ILE A 1 166 ? 6.843 12.347 4.505 1.00 75.25 166 ILE A C 1
ATOM 1222 O O . ILE A 1 166 ? 7.279 12.347 3.358 1.00 75.25 166 ILE A O 1
ATOM 1226 N N . GLY A 1 167 ? 7.330 13.155 5.453 1.00 78.00 167 GLY A N 1
ATOM 1227 C CA . GLY A 1 167 ? 8.358 14.158 5.177 1.00 78.00 167 GLY A CA 1
ATOM 1228 C C . GLY A 1 167 ? 9.661 13.524 4.697 1.00 78.00 167 GLY A C 1
ATOM 1229 O O . GLY A 1 167 ? 10.243 13.978 3.714 1.00 78.00 167 GLY A O 1
ATOM 1230 N N . ILE A 1 168 ? 10.080 12.435 5.346 1.00 80.75 168 ILE A N 1
ATOM 1231 C CA . ILE A 1 168 ? 11.267 11.675 4.944 1.00 80.75 168 ILE A CA 1
ATOM 1232 C C . ILE A 1 168 ? 11.032 11.023 3.578 1.00 80.75 168 ILE A C 1
ATOM 1234 O O . ILE A 1 168 ? 11.866 11.176 2.689 1.00 80.75 168 ILE A O 1
ATOM 1238 N N . SER A 1 169 ? 9.894 10.355 3.373 1.00 76.94 169 SER A N 1
ATOM 1239 C CA . SER A 1 169 ? 9.618 9.660 2.108 1.00 76.94 169 SER A CA 1
ATOM 1240 C C . SER A 1 169 ? 9.498 10.609 0.917 1.00 76.94 169 SER A C 1
ATOM 1242 O O . SER A 1 169 ? 9.963 10.268 -0.163 1.00 76.94 169 SER A O 1
ATOM 1244 N N . GLY A 1 170 ? 8.953 11.817 1.097 1.00 77.31 170 GLY A N 1
ATOM 1245 C CA . GLY A 1 170 ? 8.896 12.827 0.036 1.00 77.31 170 GLY A CA 1
ATOM 1246 C C . GLY A 1 170 ? 10.288 13.275 -0.421 1.00 77.31 170 GLY A C 1
ATOM 1247 O O . GLY A 1 170 ? 10.567 13.324 -1.619 1.00 77.31 170 GLY A O 1
ATOM 1248 N N . ILE A 1 171 ? 11.198 13.526 0.528 1.00 82.56 171 ILE A N 1
ATOM 1249 C CA . ILE A 1 171 ? 12.584 13.921 0.227 1.00 82.56 171 ILE A CA 1
ATOM 1250 C C . ILE A 1 171 ? 13.346 12.762 -0.426 1.00 82.56 171 ILE A C 1
ATOM 1252 O O . ILE A 1 171 ? 13.974 12.943 -1.471 1.00 82.56 171 ILE A O 1
ATOM 1256 N N . LEU A 1 172 ? 13.289 11.572 0.177 1.00 82.75 172 LEU A N 1
ATOM 1257 C CA . LEU A 1 172 ? 14.018 10.401 -0.309 1.00 82.75 172 LEU A CA 1
ATOM 1258 C C . LEU A 1 172 ? 13.471 9.919 -1.661 1.00 82.75 172 LEU A C 1
ATOM 1260 O O . LEU A 1 172 ? 14.249 9.717 -2.587 1.00 82.75 172 LEU A O 1
ATOM 1264 N N . GLY A 1 173 ? 12.151 9.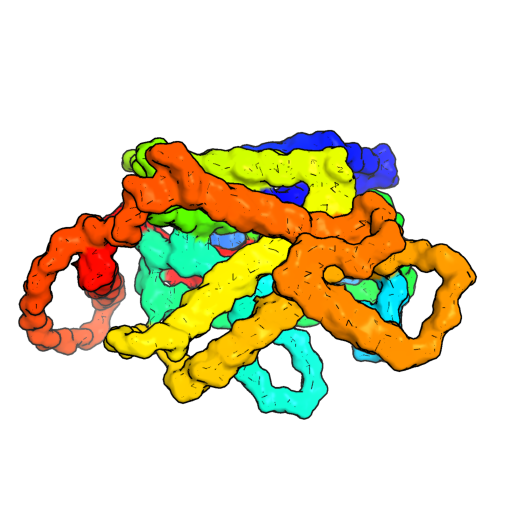824 -1.823 1.00 79.50 173 GLY A N 1
ATOM 1265 C CA . GLY A 1 173 ? 11.515 9.444 -3.086 1.00 79.50 173 GLY A CA 1
ATOM 1266 C C . GLY A 1 173 ? 11.826 10.423 -4.221 1.00 79.50 173 GLY A C 1
ATOM 1267 O O . GLY A 1 173 ? 12.101 10.000 -5.341 1.00 79.50 173 GLY A O 1
ATOM 1268 N N . THR A 1 174 ? 11.892 11.727 -3.931 1.00 81.56 174 THR A N 1
ATOM 1269 C CA . THR A 1 174 ? 12.335 12.723 -4.922 1.00 81.56 174 THR A CA 1
ATOM 1270 C C . THR A 1 174 ? 13.786 12.486 -5.338 1.00 81.56 174 THR A C 1
ATOM 1272 O O . THR A 1 174 ? 14.088 12.486 -6.531 1.00 81.56 174 THR A O 1
ATOM 1275 N N . ALA A 1 175 ? 14.685 12.232 -4.381 1.00 85.19 175 ALA A N 1
ATOM 1276 C CA . ALA A 1 175 ? 16.079 11.908 -4.685 1.00 85.19 175 ALA A CA 1
ATOM 1277 C C . ALA A 1 175 ? 16.204 10.627 -5.532 1.00 85.19 175 ALA A C 1
ATOM 1279 O O . ALA A 1 175 ? 17.001 10.595 -6.471 1.00 85.19 175 ALA A O 1
ATOM 1280 N N . MET A 1 176 ? 15.386 9.606 -5.247 1.00 84.94 176 MET A N 1
ATOM 1281 C CA . MET A 1 176 ? 15.330 8.373 -6.037 1.00 84.94 176 MET A CA 1
ATOM 1282 C C . MET A 1 176 ? 14.870 8.640 -7.470 1.00 84.94 176 MET A C 1
ATOM 1284 O O . MET A 1 176 ? 15.539 8.222 -8.409 1.00 84.94 176 MET A O 1
ATOM 1288 N N . ASN A 1 177 ? 13.761 9.363 -7.647 1.00 84.50 177 ASN A N 1
ATOM 1289 C CA . ASN A 1 177 ? 13.229 9.684 -8.972 1.00 84.50 177 ASN A CA 1
ATOM 1290 C C . ASN A 1 177 ? 14.252 10.453 -9.808 1.00 84.50 177 ASN A C 1
ATOM 1292 O O . ASN A 1 177 ? 14.467 10.105 -10.962 1.00 84.50 177 ASN A O 1
ATOM 1296 N N . ILE A 1 178 ? 14.948 11.430 -9.214 1.00 86.62 178 ILE A N 1
ATOM 1297 C CA . ILE A 1 178 ? 16.041 12.139 -9.889 1.00 86.62 178 ILE A CA 1
ATOM 1298 C C . ILE A 1 178 ? 17.116 11.141 -10.344 1.00 86.62 178 ILE A C 1
ATOM 1300 O O . ILE A 1 178 ? 17.492 11.149 -11.515 1.00 86.62 178 ILE A O 1
ATOM 1304 N N . ALA A 1 179 ? 17.580 10.251 -9.462 1.00 88.56 179 ALA A N 1
ATOM 1305 C CA . ALA A 1 179 ? 18.595 9.259 -9.815 1.00 88.56 179 ALA A CA 1
ATOM 1306 C C . ALA A 1 179 ? 18.144 8.323 -10.951 1.00 88.56 179 ALA A C 1
ATOM 1308 O O . ALA A 1 179 ? 18.928 8.070 -11.866 1.00 88.56 179 ALA A O 1
ATOM 1309 N N . ILE A 1 180 ? 16.887 7.863 -10.937 1.00 88.00 180 ILE A N 1
ATOM 1310 C CA . ILE A 1 180 ? 16.308 7.041 -12.012 1.00 88.00 180 ILE A CA 1
ATOM 1311 C C . ILE A 1 180 ? 16.289 7.822 -13.325 1.00 88.00 180 ILE A C 1
ATOM 1313 O O . ILE A 1 180 ? 16.785 7.319 -14.329 1.00 88.00 180 ILE A O 1
ATOM 1317 N N . THR A 1 181 ? 15.792 9.060 -13.330 1.00 87.31 181 THR A N 1
ATOM 1318 C CA . THR A 1 181 ? 15.697 9.871 -14.553 1.00 87.31 181 THR A CA 1
ATOM 1319 C C . THR A 1 181 ? 17.067 10.118 -15.186 1.00 87.31 181 THR A C 1
ATOM 1321 O O . THR A 1 181 ? 17.185 10.136 -16.410 1.00 87.31 181 THR A O 1
ATOM 1324 N N . PHE A 1 182 ? 18.127 10.252 -14.384 1.00 88.88 182 PHE A N 1
ATOM 1325 C CA . PHE A 1 182 ? 19.496 10.358 -14.897 1.00 88.88 182 PHE A CA 1
ATOM 1326 C C . PHE A 1 182 ? 20.062 9.039 -15.448 1.00 88.88 182 PHE A C 1
ATOM 1328 O O . PHE A 1 182 ? 20.995 9.091 -16.247 1.00 88.88 182 PHE A O 1
ATOM 1335 N N . CYS A 1 183 ? 19.520 7.884 -15.053 1.00 87.31 183 CYS A N 1
ATOM 1336 C CA . CYS A 1 183 ? 20.085 6.563 -15.355 1.00 87.31 183 CYS A CA 1
ATOM 1337 C C . CYS A 1 183 ? 19.205 5.670 -16.251 1.00 87.31 183 CYS A C 1
ATOM 1339 O O . CYS A 1 183 ? 19.609 4.557 -16.574 1.00 87.31 183 CYS A O 1
ATOM 1341 N N . MET A 1 184 ? 18.000 6.111 -16.620 1.00 83.94 184 MET A N 1
ATOM 1342 C CA . MET A 1 184 ? 17.024 5.277 -17.334 1.00 83.94 184 MET A CA 1
ATOM 1343 C C . MET A 1 184 ? 17.269 5.147 -18.846 1.00 83.94 184 MET A C 1
ATOM 13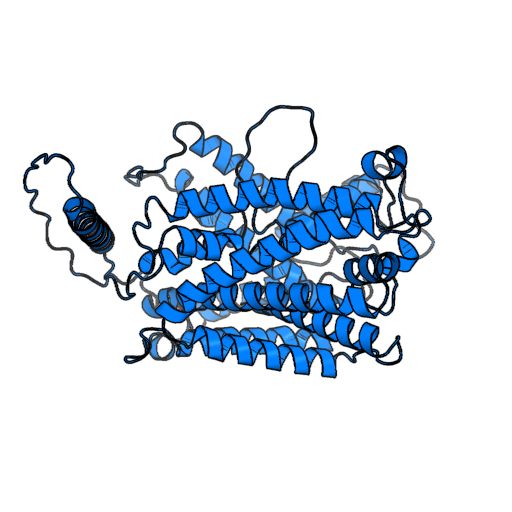45 O O . MET A 1 184 ? 16.775 4.202 -19.448 1.00 83.94 184 MET A O 1
ATOM 1349 N N . GLY A 1 185 ? 18.027 6.056 -19.467 1.00 83.75 185 GLY A N 1
ATOM 1350 C CA . GLY A 1 185 ? 18.153 6.166 -20.926 1.00 83.75 185 GLY A CA 1
ATOM 1351 C C . GLY A 1 185 ? 17.056 7.019 -21.579 1.00 83.75 185 GLY A C 1
ATOM 1352 O O . GLY A 1 185 ? 16.187 7.568 -20.900 1.00 83.75 185 GLY A O 1
ATOM 1353 N N . THR A 1 186 ? 17.125 7.174 -22.904 1.00 83.06 186 THR A N 1
ATOM 1354 C CA . THR A 1 186 ? 16.225 8.046 -23.685 1.00 83.06 186 THR A CA 1
ATOM 1355 C C . THR A 1 186 ? 15.095 7.300 -24.401 1.00 83.06 186 THR A C 1
ATOM 1357 O O . THR A 1 186 ? 14.113 7.926 -24.793 1.00 83.06 186 THR A O 1
ATOM 1360 N N . ASP A 1 187 ? 15.202 5.978 -24.563 1.00 84.31 187 ASP A N 1
ATOM 1361 C CA . ASP A 1 187 ? 14.185 5.148 -25.220 1.00 84.31 187 ASP A CA 1
ATOM 1362 C C . ASP A 1 187 ? 13.121 4.683 -24.215 1.00 84.31 187 ASP A C 1
ATOM 1364 O O . ASP A 1 187 ? 13.176 3.587 -23.652 1.00 84.31 187 ASP A O 1
ATOM 1368 N N . LEU A 1 188 ? 12.157 5.565 -23.952 1.00 84.19 188 LEU A N 1
ATOM 1369 C CA . LEU A 1 188 ? 11.081 5.306 -22.996 1.00 84.19 188 LEU A CA 1
ATOM 1370 C C . LEU A 1 188 ? 10.082 4.254 -23.501 1.00 84.19 188 LEU A C 1
ATOM 1372 O O . LEU A 1 188 ? 9.512 3.524 -22.690 1.00 84.19 188 LEU A O 1
ATOM 1376 N N . GLU A 1 189 ? 9.884 4.134 -24.816 1.00 84.06 189 GLU A N 1
ATOM 1377 C CA . GLU A 1 189 ? 8.967 3.143 -25.391 1.00 84.06 189 GLU A CA 1
ATOM 1378 C C . GLU A 1 189 ? 9.488 1.719 -25.187 1.00 84.06 189 GLU A C 1
ATOM 1380 O O . GLU A 1 189 ? 8.710 0.838 -24.809 1.00 84.06 189 GLU A O 1
ATOM 1385 N N . ALA A 1 190 ? 10.794 1.490 -25.360 1.00 84.94 190 ALA A N 1
ATOM 1386 C CA . ALA A 1 190 ? 11.403 0.187 -25.100 1.00 84.94 190 ALA A CA 1
ATOM 1387 C C . ALA A 1 190 ? 11.329 -0.219 -23.617 1.00 84.94 190 ALA A C 1
ATOM 1389 O O . ALA A 1 190 ? 11.187 -1.402 -23.301 1.00 84.94 190 ALA A O 1
ATOM 1390 N N . ILE A 1 191 ? 11.403 0.752 -22.700 1.00 85.44 191 ILE A N 1
ATOM 1391 C CA . ILE A 1 191 ? 11.316 0.507 -21.253 1.00 85.44 191 ILE A CA 1
ATOM 1392 C C . ILE A 1 191 ? 9.886 0.139 -20.843 1.00 85.44 191 ILE A C 1
ATOM 1394 O O . ILE A 1 191 ? 9.691 -0.798 -20.066 1.00 85.44 191 ILE A O 1
ATOM 1398 N N . VAL A 1 192 ? 8.891 0.867 -21.354 1.00 82.25 192 VAL A N 1
ATOM 1399 C CA . VAL A 1 192 ? 7.476 0.676 -20.996 1.00 82.25 192 VAL A CA 1
ATOM 1400 C C . VAL A 1 192 ? 6.902 -0.599 -21.616 1.00 82.25 192 VAL A C 1
ATOM 1402 O O . VAL A 1 192 ? 6.170 -1.319 -20.943 1.00 82.25 192 VAL A O 1
ATOM 1405 N N . ASN A 1 193 ? 7.268 -0.913 -22.862 1.00 83.56 193 ASN A N 1
ATOM 1406 C CA . ASN A 1 193 ? 6.733 -2.063 -23.601 1.00 83.56 193 ASN A CA 1
ATOM 1407 C C . ASN A 1 193 ? 7.565 -3.349 -23.434 1.00 83.56 193 ASN A C 1
ATOM 1409 O O . ASN A 1 193 ? 7.407 -4.293 -24.204 1.00 83.56 193 ASN A O 1
ATOM 1413 N N . SER A 1 194 ? 8.480 -3.391 -22.464 1.00 84.12 194 SER A N 1
ATOM 1414 C CA . SER A 1 194 ? 9.331 -4.559 -22.231 1.00 84.12 194 SER A CA 1
ATOM 1415 C C . SER A 1 194 ? 8.542 -5.756 -21.689 1.00 84.12 194 SER A C 1
ATOM 1417 O O . SER A 1 194 ? 7.768 -5.619 -20.741 1.00 84.12 194 SER A O 1
ATOM 1419 N N . ASP A 1 195 ? 8.862 -6.960 -22.176 1.00 81.56 195 ASP A N 1
ATOM 1420 C CA . ASP A 1 195 ? 8.310 -8.239 -21.692 1.00 81.56 195 ASP A CA 1
ATOM 1421 C C . ASP A 1 195 ? 8.593 -8.520 -20.202 1.00 81.56 195 ASP A C 1
ATOM 1423 O O . ASP A 1 195 ? 7.968 -9.388 -19.590 1.00 81.56 195 ASP A O 1
ATOM 1427 N N . ILE A 1 196 ? 9.536 -7.792 -19.587 1.00 82.75 196 ILE A N 1
ATOM 1428 C CA . ILE A 1 196 ? 9.781 -7.845 -18.137 1.00 82.75 196 ILE A CA 1
ATOM 1429 C C . ILE A 1 196 ? 8.551 -7.343 -17.355 1.00 82.75 196 ILE A C 1
ATOM 1431 O O . ILE A 1 196 ? 8.342 -7.753 -16.212 1.00 82.75 196 ILE A O 1
ATOM 1435 N N . GLY A 1 197 ? 7.734 -6.466 -17.952 1.00 75.31 197 GLY A N 1
ATOM 1436 C CA . GLY A 1 197 ? 6.478 -5.972 -17.379 1.00 75.31 197 GLY A CA 1
ATOM 1437 C C . GLY A 1 197 ? 6.642 -5.023 -16.187 1.00 75.31 197 GLY A C 1
ATOM 1438 O O . GLY A 1 197 ? 5.656 -4.680 -15.536 1.00 75.31 197 GLY A O 1
ATOM 1439 N N . GLN A 1 198 ? 7.876 -4.617 -15.864 1.00 82.94 198 GLN A N 1
ATOM 1440 C CA . GLN A 1 198 ? 8.210 -3.707 -14.765 1.00 82.94 198 GLN A CA 1
ATOM 1441 C C . GLN A 1 198 ? 9.296 -2.708 -15.210 1.00 82.94 198 GLN A C 1
ATOM 1443 O O . GLN A 1 198 ? 10.468 -3.089 -15.264 1.00 82.94 198 GLN A O 1
ATOM 1448 N N . PRO A 1 199 ? 8.954 -1.432 -15.484 1.00 85.31 199 PRO A N 1
ATOM 1449 C CA . PRO A 1 199 ? 9.893 -0.428 -16.000 1.00 85.31 199 PRO A CA 1
ATOM 1450 C C . PRO A 1 199 ? 11.162 -0.255 -15.157 1.00 85.31 199 PRO A C 1
ATOM 1452 O O . PRO A 1 199 ? 12.268 -0.220 -15.691 1.00 85.31 199 PRO A O 1
ATOM 1455 N N . LEU A 1 200 ? 11.035 -0.225 -13.825 1.00 85.12 200 LEU A N 1
ATOM 1456 C CA . LEU A 1 200 ? 12.199 -0.123 -12.943 1.00 85.12 200 LEU A CA 1
ATOM 1457 C C . LEU A 1 200 ? 13.118 -1.348 -13.059 1.00 85.12 200 LEU A C 1
ATOM 1459 O O . LEU A 1 200 ? 14.340 -1.209 -13.022 1.00 85.12 200 LEU A O 1
ATOM 1463 N N . ALA A 1 201 ? 12.550 -2.543 -13.227 1.00 85.69 201 ALA A N 1
ATOM 1464 C CA . ALA A 1 201 ? 13.331 -3.762 -13.399 1.00 85.69 201 ALA A CA 1
ATOM 1465 C C . ALA A 1 201 ? 14.146 -3.723 -14.697 1.00 85.69 201 ALA A C 1
ATOM 1467 O O . ALA A 1 201 ? 15.291 -4.166 -14.701 1.00 85.69 201 ALA A O 1
ATOM 1468 N N . VAL A 1 202 ? 13.579 -3.151 -15.766 1.00 88.19 202 VAL A N 1
ATOM 1469 C CA . VAL A 1 202 ? 14.265 -2.935 -17.051 1.00 88.19 202 VAL A CA 1
ATOM 1470 C C . VAL A 1 202 ? 15.426 -1.961 -16.880 1.00 88.19 202 VAL A C 1
ATOM 1472 O O . VAL A 1 202 ? 16.538 -2.260 -17.304 1.00 88.19 202 VAL A O 1
ATOM 1475 N N . ILE A 1 203 ? 15.204 -0.835 -16.194 1.00 89.19 203 ILE A N 1
ATOM 1476 C CA . ILE A 1 203 ? 16.256 0.156 -15.920 1.00 89.19 203 ILE A CA 1
ATOM 1477 C C . ILE A 1 203 ? 17.401 -0.491 -15.131 1.00 89.19 203 ILE A C 1
ATOM 1479 O O . ILE A 1 203 ? 18.564 -0.396 -15.517 1.00 89.19 203 ILE A O 1
ATOM 1483 N N . LEU A 1 204 ? 17.082 -1.237 -14.070 1.00 89.06 204 LEU A N 1
ATOM 1484 C CA . LEU A 1 204 ? 18.088 -1.962 -13.293 1.00 89.06 204 LEU A CA 1
ATOM 1485 C C . LEU A 1 204 ? 18.778 -3.062 -14.109 1.00 89.06 204 LEU A C 1
ATOM 1487 O O . LEU A 1 204 ? 19.957 -3.329 -13.887 1.00 89.06 204 LEU A O 1
ATOM 1491 N N . PHE A 1 205 ? 18.071 -3.724 -15.023 1.00 89.00 205 PHE A N 1
ATOM 1492 C CA . PHE A 1 205 ? 18.640 -4.732 -15.915 1.00 89.00 205 PHE A CA 1
ATOM 1493 C C . PHE A 1 205 ? 19.647 -4.121 -16.889 1.00 89.00 205 PHE A C 1
ATOM 1495 O O . PHE A 1 205 ? 20.749 -4.654 -17.028 1.00 89.00 205 PHE A O 1
ATOM 1502 N N . ASN A 1 206 ? 19.309 -2.976 -17.481 1.00 88.75 206 ASN A N 1
ATOM 1503 C CA . ASN A 1 206 ? 20.177 -2.242 -18.397 1.00 88.75 206 ASN A CA 1
ATOM 1504 C C . ASN A 1 206 ? 21.431 -1.701 -17.688 1.00 88.75 206 ASN A C 1
ATOM 1506 O O . ASN A 1 206 ? 22.520 -1.752 -18.255 1.00 88.75 206 ASN A O 1
ATOM 1510 N N . SER A 1 207 ? 21.311 -1.254 -16.431 1.00 87.75 207 SER A N 1
ATOM 1511 C CA . SER A 1 207 ? 22.452 -0.721 -15.671 1.00 87.75 207 SER A CA 1
ATOM 1512 C C . SER A 1 207 ? 23.360 -1.795 -15.058 1.00 87.75 207 SER A C 1
ATOM 1514 O O . SER A 1 207 ? 24.576 -1.636 -15.055 1.00 87.75 207 SER A O 1
ATOM 1516 N N . PHE A 1 208 ? 22.806 -2.877 -14.497 1.00 86.50 208 PHE A N 1
ATOM 1517 C CA . PHE A 1 208 ? 23.575 -3.844 -13.691 1.00 86.50 208 PHE A CA 1
ATOM 1518 C C . PHE A 1 208 ? 23.789 -5.209 -14.356 1.00 86.50 208 PHE A C 1
ATOM 1520 O O . PHE A 1 208 ? 24.654 -5.981 -13.926 1.00 86.50 208 PHE A O 1
ATOM 1527 N N . GLY A 1 209 ? 22.990 -5.539 -15.371 1.00 87.19 209 GLY A N 1
ATOM 1528 C CA . GLY A 1 209 ? 22.918 -6.874 -15.948 1.00 87.19 209 GLY A CA 1
ATOM 1529 C C . GLY A 1 209 ? 22.248 -7.910 -15.033 1.00 87.19 209 GLY A C 1
ATOM 1530 O O . GLY A 1 209 ? 22.115 -7.755 -13.819 1.00 87.19 209 GLY A O 1
ATOM 1531 N N . GLN A 1 210 ? 21.869 -9.045 -15.622 1.00 88.31 210 GLN A N 1
ATOM 1532 C CA . GLN A 1 210 ? 20.964 -10.045 -15.038 1.00 88.31 210 GLN A CA 1
ATOM 1533 C C . GLN A 1 210 ? 21.227 -10.420 -13.564 1.00 88.31 210 GLN A C 1
ATOM 1535 O O . GLN A 1 210 ? 20.314 -10.380 -12.743 1.00 88.31 210 GLN A O 1
ATOM 1540 N N . LYS A 1 211 ? 22.459 -10.811 -13.203 1.00 89.38 211 LYS A N 1
ATOM 1541 C CA . LYS A 1 211 ? 22.757 -11.360 -11.863 1.00 89.38 211 LYS A CA 1
ATOM 1542 C C . LYS A 1 211 ? 22.643 -10.315 -10.755 1.00 89.38 211 LYS A C 1
ATOM 1544 O O . LYS A 1 211 ? 22.091 -10.608 -9.697 1.00 89.38 211 LYS A O 1
ATOM 1549 N N . ALA A 1 212 ? 23.184 -9.121 -10.986 1.00 89.19 212 ALA A N 1
ATOM 1550 C CA . ALA A 1 212 ? 23.162 -8.047 -10.002 1.00 89.19 212 ALA A CA 1
ATOM 1551 C C . ALA A 1 212 ? 21.751 -7.452 -9.876 1.00 89.19 212 ALA A C 1
ATOM 1553 O O . ALA A 1 212 ? 21.286 -7.239 -8.755 1.00 89.19 212 ALA A O 1
ATOM 1554 N N . THR A 1 213 ? 21.029 -7.318 -10.994 1.00 89.69 213 THR A N 1
ATOM 1555 C CA . THR A 1 213 ? 19.612 -6.935 -10.993 1.00 89.69 213 THR A CA 1
ATOM 1556 C C . THR A 1 213 ? 18.773 -7.900 -10.169 1.00 89.69 213 THR A C 1
ATOM 1558 O O . THR A 1 213 ? 18.044 -7.443 -9.303 1.00 89.69 213 THR A O 1
ATOM 1561 N N . LEU A 1 214 ? 18.912 -9.220 -10.346 1.00 90.81 214 LEU A N 1
ATOM 1562 C CA . LEU A 1 214 ? 18.163 -10.203 -9.545 1.00 90.81 214 LEU A CA 1
ATOM 1563 C C . LEU A 1 214 ? 18.469 -10.107 -8.045 1.00 90.81 214 LEU A C 1
ATOM 1565 O O . LEU A 1 214 ? 17.564 -10.268 -7.227 1.00 90.81 214 LEU A O 1
ATOM 1569 N N . GLY A 1 215 ? 19.721 -9.815 -7.680 1.00 90.94 215 GLY A N 1
ATOM 1570 C CA . GLY A 1 215 ? 20.110 -9.582 -6.289 1.00 90.94 215 GLY A CA 1
ATOM 1571 C C . GLY A 1 215 ? 19.365 -8.394 -5.677 1.00 90.94 215 GLY A C 1
ATOM 1572 O O . GLY A 1 215 ? 18.700 -8.553 -4.655 1.00 90.94 215 GLY A O 1
ATOM 1573 N N . ILE A 1 216 ? 19.411 -7.231 -6.333 1.00 91.00 216 ILE A N 1
ATOM 1574 C CA . ILE A 1 216 ? 18.705 -6.017 -5.884 1.00 91.00 216 ILE A CA 1
ATOM 1575 C C . ILE A 1 216 ? 17.187 -6.238 -5.901 1.00 91.00 216 ILE A C 1
ATOM 1577 O O . ILE A 1 216 ? 16.499 -5.942 -4.926 1.00 91.00 216 ILE A O 1
ATOM 1581 N N . TRP A 1 217 ? 16.667 -6.820 -6.980 1.00 91.25 217 TRP A N 1
ATOM 1582 C CA . TRP A 1 217 ? 15.240 -7.044 -7.192 1.00 91.25 217 TRP A CA 1
ATOM 1583 C C . TRP A 1 217 ? 14.635 -8.009 -6.167 1.00 91.25 217 TRP A C 1
ATOM 1585 O O . TRP A 1 217 ? 13.494 -7.833 -5.754 1.00 91.25 217 TRP A O 1
ATOM 1595 N N . SER A 1 218 ? 15.406 -8.984 -5.672 1.00 91.75 218 SER A N 1
ATOM 1596 C CA . SER A 1 218 ? 14.957 -9.843 -4.568 1.00 91.75 218 SER A CA 1
ATOM 1597 C C . SER A 1 218 ? 14.676 -9.054 -3.283 1.00 91.75 218 SER A C 1
ATOM 1599 O O . SER A 1 218 ? 13.727 -9.365 -2.562 1.00 91.75 218 SER A O 1
ATOM 1601 N N . VAL A 1 219 ? 15.451 -7.995 -3.022 1.00 90.62 219 VAL A N 1
ATOM 1602 C CA . VAL A 1 219 ? 15.232 -7.097 -1.883 1.00 90.62 219 VAL A CA 1
ATOM 1603 C C . VAL A 1 219 ? 14.025 -6.193 -2.139 1.00 90.62 219 VAL A C 1
ATOM 1605 O O . VAL A 1 219 ? 13.234 -6.019 -1.219 1.00 90.62 219 VAL A O 1
ATOM 1608 N N . VAL A 1 220 ? 13.830 -5.709 -3.376 1.00 89.19 220 VAL A N 1
ATOM 1609 C CA . VAL A 1 220 ? 12.623 -4.954 -3.788 1.00 89.19 220 VAL A CA 1
ATOM 1610 C C . VAL A 1 220 ? 11.350 -5.768 -3.524 1.00 89.19 220 VAL A C 1
ATOM 1612 O O . VAL A 1 220 ? 10.420 -5.286 -2.876 1.00 89.19 220 VAL A O 1
ATOM 1615 N N . VAL A 1 221 ? 11.337 -7.039 -3.937 1.00 90.62 221 VAL A N 1
ATOM 1616 C CA . VAL A 1 221 ? 10.215 -7.959 -3.691 1.00 90.62 221 VAL A CA 1
ATOM 1617 C C . VAL A 1 221 ? 9.988 -8.176 -2.191 1.00 90.62 221 VAL A C 1
ATOM 1619 O O . VAL A 1 221 ? 8.848 -8.180 -1.730 1.00 90.62 221 VAL A O 1
ATOM 1622 N N . LEU A 1 222 ? 11.055 -8.330 -1.398 1.00 91.19 222 LEU A N 1
ATOM 1623 C CA . LEU A 1 222 ? 10.941 -8.489 0.056 1.00 91.19 222 LEU A CA 1
ATOM 1624 C C . LEU A 1 222 ? 10.382 -7.236 0.743 1.00 91.19 222 LEU A C 1
ATOM 1626 O O . LEU A 1 222 ? 9.567 -7.360 1.660 1.00 91.19 222 LEU A O 1
ATOM 1630 N N . THR A 1 223 ? 10.787 -6.038 0.314 1.00 87.19 223 THR A N 1
ATOM 1631 C CA . THR A 1 223 ? 10.233 -4.781 0.840 1.00 87.19 223 THR A CA 1
ATOM 1632 C C . THR A 1 223 ? 8.767 -4.608 0.446 1.00 87.19 223 THR A C 1
ATOM 1634 O O . THR A 1 223 ? 7.961 -4.234 1.299 1.00 87.19 223 THR A O 1
ATOM 1637 N N . GLN A 1 224 ? 8.393 -4.983 -0.783 1.00 85.44 224 GLN A N 1
ATOM 1638 C CA . GLN A 1 224 ? 7.004 -4.968 -1.255 1.00 85.44 224 GLN A CA 1
ATOM 1639 C C . GLN A 1 224 ? 6.122 -5.959 -0.481 1.00 85.44 224 GLN A C 1
ATOM 1641 O O . GLN A 1 224 ? 4.995 -5.642 -0.101 1.00 85.44 224 GLN A O 1
ATOM 1646 N N . TRP A 1 225 ? 6.636 -7.152 -0.182 1.00 90.38 225 TRP A N 1
ATOM 1647 C CA . TRP A 1 225 ? 5.961 -8.111 0.694 1.00 90.38 225 TRP A CA 1
ATOM 1648 C C . TRP A 1 225 ? 5.778 -7.550 2.119 1.00 90.38 225 TRP A C 1
ATOM 1650 O O . TRP A 1 225 ? 4.711 -7.681 2.718 1.00 90.38 225 TRP A O 1
ATOM 1660 N N . GLY A 1 226 ? 6.776 -6.830 2.646 1.00 86.69 226 GLY A N 1
ATOM 1661 C CA . GLY A 1 226 ? 6.659 -6.112 3.921 1.00 86.69 226 GLY A CA 1
ATOM 1662 C C . GLY A 1 226 ? 5.513 -5.091 3.937 1.00 86.69 226 GLY A C 1
ATOM 1663 O O . GLY A 1 226 ? 4.764 -5.025 4.911 1.00 86.69 226 GLY A O 1
ATOM 1664 N N . MET A 1 227 ? 5.308 -4.350 2.843 1.00 84.31 227 MET A N 1
ATOM 1665 C CA . MET A 1 227 ? 4.166 -3.432 2.702 1.00 84.31 227 MET A CA 1
ATOM 1666 C C . MET A 1 227 ? 2.820 -4.163 2.764 1.00 84.31 227 MET A C 1
ATOM 1668 O O . MET A 1 227 ? 1.880 -3.681 3.405 1.00 84.31 227 MET A O 1
ATOM 1672 N N . GLY A 1 228 ? 2.727 -5.316 2.094 1.00 84.56 228 GLY A N 1
ATOM 1673 C CA . GLY A 1 228 ? 1.535 -6.163 2.066 1.00 84.56 228 GLY A CA 1
ATOM 1674 C C . GLY A 1 228 ? 1.141 -6.655 3.460 1.00 84.56 228 GLY A C 1
ATOM 1675 O O . GLY A 1 228 ? 0.000 -6.479 3.900 1.00 84.56 228 GLY A O 1
ATOM 1676 N N . SER A 1 229 ? 2.106 -7.163 4.228 1.00 89.69 229 SER A N 1
ATOM 1677 C CA . SER A 1 229 ? 1.848 -7.595 5.607 1.00 89.69 229 SER A CA 1
ATOM 1678 C C . SER A 1 229 ? 1.425 -6.429 6.519 1.00 89.69 229 SER A C 1
ATOM 1680 O O . SER A 1 229 ? 0.484 -6.566 7.309 1.00 89.69 229 SER A O 1
ATOM 1682 N N . SER A 1 230 ? 2.031 -5.246 6.366 1.00 85.94 230 SER A N 1
ATOM 1683 C CA . SER A 1 230 ? 1.667 -4.044 7.129 1.00 85.94 230 SER A CA 1
ATOM 1684 C C . SER A 1 230 ? 0.244 -3.553 6.833 1.00 85.94 230 SER A C 1
ATOM 1686 O O . SER A 1 230 ? -0.472 -3.150 7.755 1.00 85.94 230 SER A O 1
ATOM 1688 N N . ILE A 1 231 ? -0.228 -3.623 5.581 1.00 85.06 231 ILE A N 1
ATOM 1689 C CA . ILE A 1 231 ? -1.610 -3.227 5.263 1.00 85.06 231 ILE A CA 1
ATOM 1690 C C . ILE A 1 231 ? -2.639 -4.253 5.763 1.00 85.06 231 ILE A C 1
ATOM 1692 O O . ILE A 1 231 ? -3.736 -3.866 6.180 1.00 85.06 231 ILE A O 1
ATOM 1696 N N . VAL A 1 232 ? -2.303 -5.549 5.766 1.00 89.81 232 VAL A N 1
ATOM 1697 C CA . VAL A 1 232 ? -3.164 -6.610 6.320 1.00 89.81 232 VAL A CA 1
ATOM 1698 C C . VAL A 1 232 ? -3.282 -6.450 7.834 1.00 89.81 232 VAL A C 1
ATOM 1700 O O . VAL A 1 232 ? -4.391 -6.530 8.374 1.00 89.81 232 VAL A O 1
ATOM 1703 N N . LEU A 1 233 ? -2.168 -6.131 8.506 1.00 88.69 233 LEU A N 1
ATOM 1704 C CA . LEU A 1 233 ? -2.142 -5.754 9.917 1.00 88.69 233 LEU A CA 1
ATOM 1705 C C . LEU A 1 233 ? -3.152 -4.627 10.182 1.00 88.69 233 LEU A C 1
ATOM 1707 O O . LEU A 1 233 ? -4.119 -4.859 10.902 1.00 88.69 233 LEU A O 1
ATOM 1711 N N . ALA A 1 234 ? -3.011 -3.464 9.541 1.00 86.19 234 ALA A N 1
ATOM 1712 C CA . ALA A 1 234 ? -3.911 -2.326 9.756 1.00 86.19 234 ALA A CA 1
ATOM 1713 C C . ALA A 1 234 ? -5.383 -2.646 9.418 1.00 86.19 234 ALA A C 1
ATOM 1715 O O . ALA A 1 234 ? -6.284 -2.364 10.211 1.00 86.19 234 ALA A O 1
ATOM 1716 N N . THR A 1 235 ? -5.634 -3.313 8.285 1.00 86.19 235 THR A N 1
ATOM 1717 C CA . THR A 1 235 ? -6.998 -3.659 7.840 1.00 86.19 235 THR A CA 1
ATOM 1718 C C . THR A 1 235 ? -7.698 -4.589 8.831 1.00 86.19 235 THR A C 1
ATOM 1720 O O . THR A 1 235 ? -8.876 -4.402 9.130 1.00 86.19 235 THR A O 1
ATOM 1723 N N . SER A 1 236 ? -6.988 -5.574 9.386 1.00 89.44 236 SER A N 1
ATOM 1724 C CA . SER A 1 236 ? -7.579 -6.509 10.353 1.00 89.44 236 SER A CA 1
ATOM 1725 C C . SER A 1 236 ? -8.069 -5.816 11.633 1.00 89.44 236 SER A C 1
ATOM 1727 O O . SER A 1 236 ? -9.068 -6.256 12.205 1.00 89.44 236 SER A O 1
ATOM 1729 N N . ARG A 1 237 ? -7.433 -4.706 12.044 1.00 87.50 237 ARG A N 1
ATOM 1730 C CA . ARG A 1 237 ? -7.846 -3.900 13.210 1.00 87.50 237 ARG A CA 1
ATOM 1731 C C . ARG A 1 237 ? -9.050 -3.030 12.885 1.00 87.50 237 ARG A C 1
ATOM 1733 O O . ARG A 1 237 ? -9.970 -2.958 13.691 1.00 87.50 237 ARG A O 1
ATOM 1740 N N . GLN A 1 238 ? -9.100 -2.458 11.681 1.00 86.44 238 GLN A N 1
ATOM 1741 C CA . GLN A 1 238 ? -10.294 -1.754 11.204 1.00 86.44 238 GLN A CA 1
ATOM 1742 C C . GLN A 1 238 ? -11.506 -2.694 11.188 1.00 86.44 238 GLN A C 1
ATOM 1744 O O . GLN A 1 238 ? -12.543 -2.381 11.765 1.00 86.44 238 GLN A O 1
ATOM 1749 N N . VAL A 1 239 ? -11.365 -3.878 10.579 1.00 86.81 239 VAL A N 1
ATOM 1750 C CA . VAL A 1 239 ? -12.445 -4.876 10.512 1.00 86.81 239 VAL A CA 1
ATOM 1751 C C . VAL A 1 239 ? -12.854 -5.340 11.909 1.00 86.81 239 VAL A C 1
ATOM 1753 O O . VAL A 1 239 ? -14.044 -5.523 12.154 1.00 86.81 239 VAL A O 1
ATOM 1756 N N . PHE A 1 240 ? -11.901 -5.501 12.830 1.00 85.50 240 PHE A N 1
ATOM 1757 C CA . PHE A 1 240 ? -12.192 -5.849 14.220 1.00 85.50 240 PHE A CA 1
A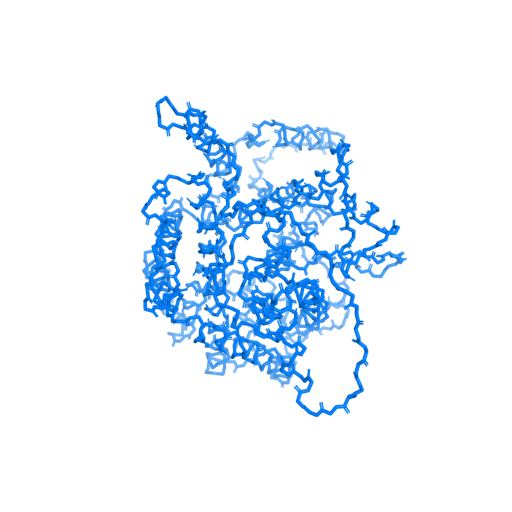TOM 1758 C C . PHE A 1 240 ? -13.011 -4.759 14.924 1.00 85.50 240 PHE A C 1
ATOM 1760 O O . PHE A 1 240 ? -14.056 -5.074 15.488 1.00 85.50 240 PHE A O 1
ATOM 1767 N N . ALA A 1 241 ? -12.607 -3.490 14.813 1.00 82.19 241 ALA A N 1
ATOM 1768 C CA . ALA A 1 241 ? -13.330 -2.361 15.399 1.00 82.19 241 ALA A CA 1
ATOM 1769 C C . ALA A 1 241 ? -14.757 -2.229 14.835 1.00 82.19 241 ALA A C 1
ATOM 1771 O O . ALA A 1 241 ? -15.711 -2.112 15.598 1.00 82.19 241 ALA A O 1
ATOM 1772 N N . PHE A 1 242 ? -14.937 -2.356 13.516 1.00 80.25 242 PHE A N 1
ATOM 1773 C CA . PHE A 1 242 ? -16.277 -2.348 12.918 1.00 80.25 242 PHE A CA 1
ATOM 1774 C C . PHE A 1 242 ? -17.114 -3.576 13.299 1.00 80.25 242 PHE A C 1
ATOM 1776 O O . PHE A 1 242 ? -18.333 -3.479 13.403 1.00 80.25 242 PHE A O 1
ATOM 1783 N N . SER A 1 243 ? -16.487 -4.738 13.507 1.00 83.19 243 SER A N 1
ATOM 1784 C CA . SER A 1 243 ? -17.195 -5.942 13.963 1.00 83.19 243 SER A CA 1
ATOM 1785 C C . SER A 1 243 ? -17.625 -5.827 15.424 1.00 83.19 243 SER A C 1
ATOM 1787 O O . SER A 1 243 ? -18.692 -6.328 15.769 1.00 83.19 243 SER A O 1
ATOM 1789 N N . ARG A 1 244 ? -16.843 -5.134 16.262 1.00 80.62 244 ARG A N 1
ATOM 1790 C CA . ARG A 1 244 ? -17.205 -4.807 17.649 1.00 80.62 244 ARG A CA 1
ATOM 1791 C C . ARG A 1 244 ? -18.461 -3.943 17.717 1.00 80.62 244 ARG A C 1
ATOM 1793 O O . ARG A 1 244 ? -19.353 -4.236 18.502 1.00 80.62 244 ARG A O 1
ATOM 1800 N N . ASP A 1 245 ? -18.560 -2.945 16.841 1.00 77.75 245 ASP A N 1
ATOM 1801 C CA . ASP A 1 245 ? -19.744 -2.079 16.727 1.00 77.75 245 ASP A CA 1
ATOM 1802 C C . ASP A 1 245 ? -20.905 -2.762 15.975 1.00 77.75 245 ASP A C 1
ATOM 1804 O O . ASP A 1 245 ? -21.890 -2.133 15.594 1.00 77.75 245 ASP A O 1
ATOM 1808 N N . GLY A 1 246 ? -20.774 -4.056 15.679 1.00 69.50 246 GLY A N 1
ATOM 1809 C CA . GLY A 1 246 ? -21.749 -4.839 14.937 1.00 69.50 246 GLY A CA 1
ATOM 1810 C C . GLY A 1 246 ? -21.763 -4.573 13.434 1.00 69.50 246 GLY A C 1
ATOM 1811 O O . GLY A 1 246 ? -22.233 -5.445 12.719 1.00 69.50 246 GLY A O 1
ATOM 1812 N N . ALA A 1 247 ? -21.230 -3.449 12.938 1.00 71.12 247 ALA A N 1
ATOM 1813 C CA . ALA A 1 247 ? -21.412 -2.878 11.593 1.00 71.12 247 ALA A CA 1
ATOM 1814 C C . ALA A 1 247 ? -21.073 -3.787 10.385 1.00 71.12 247 ALA A C 1
ATOM 1816 O O . ALA A 1 247 ? -21.437 -3.465 9.251 1.00 71.12 247 ALA A O 1
ATOM 1817 N N . MET A 1 248 ? -20.402 -4.922 10.599 1.00 74.44 248 MET A N 1
ATOM 1818 C CA . MET A 1 248 ? -19.989 -5.861 9.551 1.00 74.44 248 MET A CA 1
ATOM 1819 C C . MET A 1 248 ? -20.918 -7.081 9.425 1.00 74.44 248 MET A C 1
ATOM 1821 O O . MET A 1 248 ? -21.425 -7.585 10.431 1.00 74.44 248 MET A O 1
ATOM 1825 N N . PRO A 1 249 ? -21.082 -7.649 8.212 1.00 67.62 249 PRO A N 1
ATOM 1826 C CA . PRO A 1 249 ? -21.648 -8.988 8.068 1.00 67.62 249 PRO A CA 1
ATOM 1827 C C . PRO A 1 249 ? -20.800 -9.994 8.857 1.00 67.62 249 PRO A C 1
ATOM 1829 O O . PRO A 1 249 ? -19.573 -9.939 8.819 1.00 67.62 249 PRO A O 1
ATOM 1832 N N . PHE A 1 250 ? -21.450 -10.921 9.565 1.00 77.62 250 PHE A N 1
ATOM 1833 C CA . PHE A 1 250 ? -20.788 -11.897 10.446 1.00 77.62 250 PHE A CA 1
ATOM 1834 C C . PHE A 1 250 ? -20.001 -11.276 11.615 1.00 77.62 250 PHE A C 1
ATOM 1836 O O . PHE A 1 250 ? -19.077 -11.910 12.129 1.00 77.62 250 PHE A O 1
ATOM 1843 N N . SER A 1 251 ? -20.378 -10.078 12.075 1.00 74.94 251 SER A N 1
ATOM 1844 C CA . SER A 1 251 ? -19.753 -9.382 13.212 1.00 74.94 251 SER A CA 1
ATOM 1845 C C . SER A 1 251 ? -19.540 -10.277 14.436 1.00 74.94 251 SER A C 1
ATOM 1847 O O . SER A 1 251 ? -18.444 -10.289 14.978 1.00 74.94 251 SER A O 1
ATOM 1849 N N . ASN A 1 252 ? -20.505 -11.134 14.787 1.00 74.62 252 ASN A N 1
ATOM 1850 C CA . ASN A 1 252 ? -20.379 -12.095 15.896 1.00 74.62 252 ASN A CA 1
ATOM 1851 C C . ASN A 1 252 ? -19.225 -13.106 15.742 1.00 74.62 252 ASN A C 1
ATOM 1853 O O . ASN A 1 252 ? -18.672 -13.571 16.733 1.00 74.62 252 ASN A O 1
ATOM 1857 N N . THR A 1 253 ? -18.878 -13.493 14.512 1.00 78.31 253 THR A N 1
ATOM 1858 C CA . THR A 1 253 ? -17.783 -14.440 14.232 1.00 78.31 253 THR A CA 1
ATOM 1859 C C . THR A 1 253 ? -16.458 -13.713 14.021 1.00 78.31 253 THR A C 1
ATOM 1861 O O . THR A 1 253 ? -15.398 -14.222 14.394 1.00 78.31 253 THR A O 1
ATOM 1864 N N . LEU A 1 254 ? -16.509 -12.523 13.420 1.00 81.12 254 LEU A N 1
ATOM 1865 C CA . LEU A 1 254 ? -15.341 -11.682 13.163 1.00 81.12 254 LEU A CA 1
ATOM 1866 C C . LEU A 1 254 ? -14.809 -11.031 14.445 1.00 81.12 254 LEU A C 1
ATOM 1868 O O . LEU A 1 254 ? -13.595 -10.925 14.617 1.00 81.12 254 LEU A O 1
ATOM 1872 N N . TYR A 1 255 ? -15.697 -10.656 15.365 1.00 79.44 255 TYR A N 1
ATOM 1873 C CA . TYR A 1 255 ? -15.359 -10.140 16.685 1.00 79.44 255 TYR A CA 1
ATOM 1874 C C . TYR A 1 255 ? -14.962 -11.285 17.625 1.00 79.44 255 TYR A C 1
ATOM 1876 O O . TYR A 1 255 ? -15.698 -11.714 18.512 1.00 79.44 255 TYR A O 1
ATOM 1884 N N . CYS A 1 256 ? -13.769 -11.825 17.394 1.00 76.12 256 CYS A N 1
ATOM 1885 C CA . CYS A 1 256 ? -13.163 -12.823 18.260 1.00 76.12 256 CYS A CA 1
ATOM 1886 C C . CYS A 1 256 ? -11.657 -12.577 18.351 1.00 76.12 256 CYS A C 1
ATOM 1888 O O . CYS A 1 256 ? -10.948 -12.572 17.341 1.00 76.12 256 CYS A O 1
ATOM 1890 N N . MET A 1 257 ? -11.164 -12.382 19.573 1.00 76.75 257 MET A N 1
ATOM 1891 C CA . MET A 1 257 ? -9.735 -12.269 19.844 1.00 76.75 257 MET A CA 1
ATOM 1892 C C . MET A 1 257 ? -9.179 -13.631 20.256 1.00 76.75 257 MET A C 1
ATOM 1894 O O . MET A 1 257 ? -9.700 -14.281 21.163 1.00 76.75 257 MET A O 1
ATOM 1898 N N . ASN A 1 258 ? -8.087 -14.056 19.619 1.00 79.75 258 ASN A N 1
ATOM 1899 C CA . ASN A 1 258 ? -7.422 -15.295 20.001 1.00 79.75 258 ASN A CA 1
ATOM 1900 C C . ASN A 1 258 ? -6.742 -15.131 21.372 1.00 79.75 258 ASN A C 1
ATOM 1902 O O . ASN A 1 258 ? -5.888 -14.263 21.565 1.00 79.75 258 ASN A O 1
ATOM 1906 N N . SER A 1 259 ? -7.090 -15.998 22.323 1.00 70.44 259 SER A N 1
ATOM 1907 C CA . SER A 1 259 ? -6.577 -15.956 23.694 1.00 70.44 259 SER A CA 1
ATOM 1908 C C . SER A 1 259 ? -5.059 -16.126 23.806 1.00 70.44 259 SER A C 1
ATOM 1910 O O . SER A 1 259 ? -4.492 -15.595 24.765 1.00 70.44 259 SER A O 1
ATOM 1912 N N . TYR A 1 260 ? -4.419 -16.832 22.863 1.00 75.19 260 TYR A N 1
ATOM 1913 C CA . TYR A 1 260 ? -2.980 -17.123 22.872 1.00 75.19 260 TYR A CA 1
ATOM 1914 C C . TYR A 1 260 ? -2.158 -16.010 22.214 1.00 75.19 260 TYR A C 1
ATOM 1916 O O . TYR A 1 260 ? -1.256 -15.459 22.838 1.00 75.19 260 TYR A O 1
ATOM 1924 N N . THR A 1 261 ? -2.488 -15.642 20.973 1.00 75.12 261 THR A N 1
ATOM 1925 C CA . THR A 1 261 ? -1.728 -14.636 20.209 1.00 75.12 261 THR A CA 1
ATOM 1926 C C . THR A 1 261 ? -2.126 -13.199 20.536 1.00 75.12 26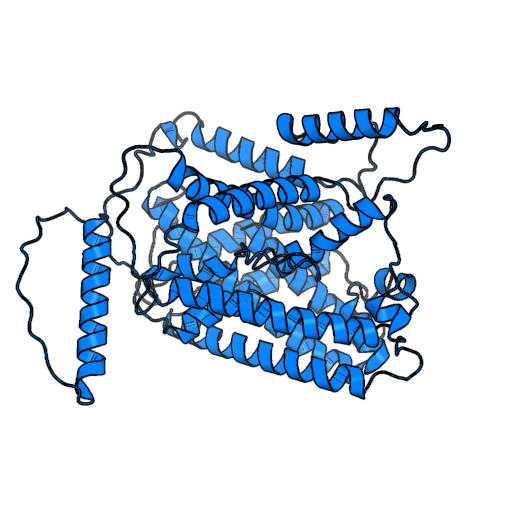1 THR A C 1
ATOM 1928 O O . THR A 1 261 ? -1.374 -12.287 20.201 1.00 75.12 261 THR A O 1
ATOM 1931 N N . LYS A 1 262 ? -3.286 -12.992 21.185 1.00 78.56 262 LYS A N 1
ATOM 1932 C CA . LYS A 1 262 ? -3.903 -11.674 21.433 1.00 78.56 262 LYS A CA 1
ATOM 1933 C C . LYS A 1 262 ? -4.114 -10.857 20.150 1.00 78.56 262 LYS A C 1
ATOM 1935 O O . LYS A 1 262 ? -4.101 -9.633 20.178 1.00 78.56 262 LYS A O 1
ATOM 1940 N N . THR A 1 263 ? -4.317 -11.547 19.027 1.00 82.38 263 THR A N 1
ATOM 1941 C CA . THR A 1 263 ? -4.570 -10.954 17.709 1.00 82.38 263 THR A CA 1
ATOM 1942 C C . THR A 1 263 ? -5.926 -11.401 17.146 1.00 82.38 263 THR A C 1
ATOM 1944 O O . THR A 1 263 ? -6.405 -12.496 17.480 1.00 82.38 263 THR A O 1
ATOM 1947 N N . PRO A 1 264 ? -6.574 -10.583 16.294 1.00 85.62 264 PRO A N 1
ATOM 1948 C CA . PRO A 1 264 ? -7.880 -10.894 15.725 1.00 85.62 264 PRO A CA 1
ATOM 1949 C C . PRO A 1 264 ? -7.715 -11.765 14.467 1.00 85.62 264 PRO A C 1
ATOM 1951 O O . PRO A 1 264 ? -7.836 -11.306 13.335 1.00 85.62 264 PRO A O 1
ATOM 1954 N N . VAL A 1 265 ? -7.400 -13.049 14.656 1.00 88.50 265 VAL A N 1
ATOM 1955 C CA . VAL A 1 265 ? -7.079 -13.977 13.550 1.00 88.50 265 VAL A CA 1
ATOM 1956 C C . VAL A 1 265 ? -8.231 -14.093 12.540 1.00 88.50 265 VAL A C 1
ATOM 1958 O O . VAL A 1 265 ? -7.997 -14.085 11.333 1.00 88.50 265 VAL A O 1
ATOM 1961 N N . ASN A 1 266 ? -9.485 -14.117 13.002 1.00 88.69 266 ASN A N 1
ATOM 1962 C CA . ASN A 1 266 ? -10.649 -14.232 12.115 1.00 88.69 266 ASN A CA 1
ATOM 1963 C C . ASN A 1 266 ? -10.760 -13.046 11.142 1.00 88.69 266 ASN A C 1
ATOM 1965 O O . ASN A 1 266 ? -11.091 -13.241 9.972 1.00 88.69 266 ASN A O 1
ATOM 1969 N N . THR A 1 267 ? -10.439 -11.825 11.586 1.00 89.00 267 THR A N 1
ATOM 1970 C CA . THR A 1 267 ? -10.513 -10.629 10.731 1.00 89.00 267 THR A CA 1
ATOM 1971 C C . THR A 1 267 ? -9.364 -10.562 9.727 1.00 89.00 267 THR A C 1
ATOM 1973 O O . THR A 1 267 ? -9.554 -10.043 8.623 1.00 89.00 267 THR A O 1
ATOM 1976 N N . VAL A 1 268 ? -8.200 -11.133 10.063 1.00 92.00 268 VAL A N 1
ATOM 1977 C CA . VAL A 1 268 ? -7.068 -11.305 9.136 1.00 92.00 268 VAL A CA 1
ATOM 1978 C C . VAL A 1 268 ? -7.478 -12.207 7.972 1.00 92.00 268 VAL A C 1
ATOM 1980 O O . VAL A 1 268 ? -7.436 -11.773 6.820 1.00 92.00 268 VAL A O 1
ATOM 1983 N N . TRP A 1 269 ? -7.946 -13.426 8.261 1.00 93.38 269 TRP A N 1
ATOM 1984 C CA . TRP A 1 269 ? -8.354 -14.382 7.223 1.00 93.38 269 TRP A CA 1
ATOM 1985 C C . TRP A 1 269 ? -9.528 -13.878 6.393 1.00 93.38 269 TRP A C 1
ATOM 1987 O O . TRP A 1 269 ? -9.523 -14.039 5.175 1.00 93.38 269 TRP A O 1
ATOM 1997 N N . PHE A 1 270 ? -10.495 -13.207 7.020 1.00 91.94 270 PHE A N 1
ATOM 1998 C CA . PHE A 1 270 ? -11.593 -12.574 6.297 1.00 91.94 270 PHE A CA 1
ATOM 1999 C C . PHE A 1 270 ? -11.092 -11.501 5.318 1.00 91.94 270 PHE A C 1
ATOM 2001 O O . PHE A 1 270 ? -11.479 -11.499 4.151 1.00 91.94 270 PHE A O 1
ATOM 2008 N N . SER A 1 271 ? -10.182 -10.626 5.755 1.00 90.25 271 SER A N 1
ATOM 2009 C CA . SER A 1 271 ? -9.624 -9.566 4.902 1.00 90.25 271 SER A CA 1
ATOM 2010 C C . SER A 1 271 ? -8.851 -10.128 3.708 1.00 90.25 271 SER A C 1
ATOM 2012 O O . SER A 1 271 ? -8.996 -9.627 2.591 1.00 90.25 271 SER A O 1
ATOM 2014 N N . VAL A 1 272 ? -8.062 -11.180 3.941 1.00 94.31 272 VAL A N 1
ATOM 2015 C CA . VAL A 1 272 ? -7.288 -11.882 2.908 1.00 94.31 272 VAL A CA 1
ATOM 2016 C C . VAL A 1 272 ? -8.204 -12.636 1.943 1.00 94.31 272 VAL A C 1
ATOM 2018 O O . VAL A 1 272 ? -7.981 -12.595 0.738 1.00 94.31 272 VAL A O 1
ATOM 2021 N N . PHE A 1 273 ? -9.271 -13.263 2.438 1.00 94.25 273 PHE A N 1
ATOM 2022 C CA . PHE A 1 273 ? -10.256 -13.948 1.602 1.00 94.25 273 PHE A CA 1
ATOM 2023 C C . PHE A 1 273 ? -10.978 -12.981 0.655 1.00 94.25 273 PHE A C 1
ATOM 2025 O O . PHE A 1 273 ? -11.070 -13.246 -0.542 1.00 94.25 273 PHE A O 1
ATOM 2032 N N . ILE A 1 274 ? -11.433 -11.825 1.152 1.00 90.00 274 ILE A N 1
ATOM 2033 C CA . ILE A 1 274 ? -12.051 -10.810 0.286 1.00 90.00 274 ILE A CA 1
ATOM 2034 C C . ILE A 1 274 ? -11.033 -10.247 -0.714 1.00 90.00 274 ILE A C 1
ATOM 2036 O O . ILE A 1 274 ? -11.378 -10.042 -1.876 1.00 90.00 274 ILE A O 1
ATOM 2040 N N . ALA A 1 275 ? -9.775 -10.040 -0.309 1.00 89.19 275 ALA A N 1
ATOM 2041 C CA . ALA A 1 275 ? -8.719 -9.648 -1.242 1.00 89.19 275 ALA A CA 1
ATOM 2042 C C . ALA A 1 275 ? -8.518 -10.707 -2.345 1.00 89.19 275 ALA A C 1
ATOM 2044 O O . ALA A 1 275 ? -8.517 -10.353 -3.520 1.00 89.19 275 ALA A O 1
ATOM 2045 N N . ALA A 1 276 ? -8.479 -11.997 -1.992 1.00 93.50 276 ALA A N 1
ATOM 2046 C CA . ALA A 1 276 ? -8.368 -13.101 -2.947 1.00 93.50 276 ALA A CA 1
ATOM 2047 C C . ALA A 1 276 ? -9.499 -13.109 -3.992 1.00 93.50 276 ALA A C 1
ATOM 2049 O O . ALA A 1 276 ? -9.242 -13.368 -5.172 1.00 93.50 276 ALA A O 1
ATOM 2050 N N . LEU A 1 277 ? -10.731 -12.793 -3.570 1.00 89.25 277 LEU A N 1
ATOM 2051 C CA . LEU A 1 277 ? -11.883 -12.648 -4.466 1.00 89.25 277 LEU A CA 1
ATOM 2052 C C . LEU A 1 277 ? -11.752 -11.431 -5.382 1.00 89.25 277 LEU A C 1
ATOM 2054 O O . LEU A 1 277 ? -12.044 -11.533 -6.570 1.00 89.25 277 LEU A O 1
ATOM 2058 N N . LEU A 1 278 ? -11.286 -10.296 -4.857 1.00 85.06 278 LEU A N 1
ATOM 2059 C CA . LEU A 1 278 ? -11.017 -9.108 -5.669 1.00 85.06 278 LEU A CA 1
ATOM 2060 C C . LEU A 1 278 ? -9.942 -9.396 -6.730 1.00 85.06 278 LEU A C 1
ATOM 2062 O O . LEU A 1 278 ? -10.096 -8.979 -7.874 1.00 85.06 278 LEU A O 1
ATOM 2066 N N . GLY A 1 279 ? -8.918 -10.188 -6.400 1.00 82.88 279 GLY A N 1
ATOM 2067 C CA . GLY A 1 279 ? -7.892 -10.619 -7.353 1.00 82.88 279 GLY A CA 1
ATOM 2068 C C . GLY A 1 279 ? -8.415 -11.453 -8.533 1.00 82.88 279 GLY A C 1
ATOM 2069 O O . GLY A 1 279 ? -7.765 -11.485 -9.574 1.00 82.88 279 GLY A O 1
ATOM 2070 N N . LEU A 1 280 ? -9.602 -12.075 -8.435 1.00 85.31 280 LEU A N 1
ATOM 2071 C CA . LEU A 1 280 ? -10.216 -12.790 -9.568 1.00 85.31 280 LEU A CA 1
ATOM 2072 C C . LEU A 1 280 ? -10.556 -11.857 -10.739 1.00 85.31 280 LEU A C 1
ATOM 2074 O O . LEU A 1 280 ? -10.682 -12.329 -11.869 1.00 85.31 280 LEU A O 1
ATOM 2078 N N . LEU A 1 281 ? -10.654 -10.542 -10.501 1.00 80.81 281 LEU A N 1
ATOM 2079 C CA . LEU A 1 281 ? -10.828 -9.548 -11.564 1.00 80.81 281 LEU A CA 1
ATOM 2080 C C . LEU A 1 281 ? -9.681 -9.567 -12.582 1.00 80.81 281 LEU A C 1
ATOM 2082 O O . LEU A 1 281 ? -9.893 -9.168 -13.721 1.00 80.81 281 LEU A O 1
ATOM 2086 N N . ALA A 1 282 ? -8.510 -10.106 -12.231 1.00 80.56 282 ALA A N 1
ATOM 2087 C CA . ALA A 1 282 ? -7.422 -10.310 -13.183 1.00 80.56 282 ALA A CA 1
ATOM 2088 C C . ALA A 1 282 ? -7.811 -11.195 -14.378 1.00 80.56 282 ALA A C 1
ATOM 2090 O O . ALA A 1 282 ? -7.319 -10.975 -15.480 1.00 80.56 282 ALA A O 1
ATOM 2091 N N . PHE A 1 283 ? -8.733 -12.151 -14.203 1.00 81.00 283 PHE A N 1
ATOM 2092 C CA . PHE A 1 283 ? -9.228 -12.985 -15.306 1.00 81.00 283 PHE A CA 1
ATOM 2093 C C . PHE A 1 283 ? -10.204 -12.250 -16.235 1.00 81.00 283 PHE A C 1
ATOM 2095 O O . PHE A 1 283 ? -10.474 -12.735 -17.332 1.00 81.00 283 PHE A O 1
ATOM 2102 N N . ALA A 1 284 ? -10.734 -11.097 -15.815 1.00 70.38 284 ALA A N 1
ATOM 2103 C CA . ALA A 1 284 ? -11.597 -10.260 -16.643 1.00 70.38 284 ALA A CA 1
ATOM 2104 C C . ALA A 1 284 ? -10.802 -9.312 -17.565 1.00 70.38 284 ALA A C 1
ATOM 2106 O O . ALA A 1 284 ? -11.378 -8.770 -18.505 1.00 70.38 284 ALA A O 1
ATOM 2107 N N . GLY A 1 285 ? -9.498 -9.133 -17.321 1.00 68.69 285 GLY A N 1
ATOM 2108 C CA . GLY A 1 285 ? -8.588 -8.332 -18.144 1.00 68.69 285 GLY A CA 1
ATOM 2109 C C . GLY A 1 285 ? -7.706 -7.384 -17.327 1.00 68.69 285 GLY A C 1
ATOM 2110 O O . GLY A 1 285 ? -7.966 -7.119 -16.152 1.00 68.69 285 GLY A O 1
ATOM 2111 N N . GLU A 1 286 ? -6.669 -6.837 -17.963 1.00 69.00 286 GLU A N 1
ATOM 2112 C CA . GLU A 1 286 ? -5.701 -5.928 -17.326 1.00 69.00 286 GLU A CA 1
ATOM 2113 C C . GLU A 1 286 ? -6.358 -4.644 -16.801 1.00 69.00 286 GLU A C 1
ATOM 2115 O O . GLU A 1 286 ? -6.099 -4.216 -15.676 1.00 69.00 286 GLU A O 1
ATOM 2120 N N . ALA A 1 287 ? -7.314 -4.093 -17.548 1.00 63.22 287 ALA A N 1
ATOM 2121 C CA . ALA A 1 287 ? -8.098 -2.943 -17.110 1.00 63.22 287 ALA A CA 1
ATOM 2122 C C . ALA A 1 287 ? -8.954 -3.228 -15.860 1.00 63.22 287 ALA A C 1
ATOM 2124 O O . ALA A 1 287 ? -9.155 -2.347 -15.019 1.00 63.22 287 ALA A O 1
ATOM 2125 N N . ALA A 1 288 ? -9.447 -4.461 -15.701 1.00 67.62 288 ALA A N 1
ATOM 2126 C CA . ALA A 1 288 ? -10.268 -4.845 -14.555 1.00 67.62 288 ALA A CA 1
ATOM 2127 C C . ALA A 1 288 ? -9.435 -4.976 -13.270 1.00 67.62 288 ALA A C 1
ATOM 2129 O O . ALA A 1 288 ? -9.882 -4.551 -12.203 1.00 67.62 288 ALA A O 1
ATOM 2130 N N . ILE A 1 289 ? -8.212 -5.510 -13.359 1.00 70.31 289 ILE A N 1
ATOM 2131 C CA . ILE A 1 289 ? -7.297 -5.555 -12.211 1.00 70.31 289 ILE A CA 1
ATOM 2132 C C . ILE A 1 289 ? -6.723 -4.170 -11.892 1.00 70.31 289 ILE A C 1
ATOM 2134 O O . ILE A 1 289 ? -6.673 -3.801 -10.718 1.00 70.31 289 ILE A O 1
ATOM 2138 N N . ALA A 1 290 ? -6.412 -3.350 -12.903 1.00 69.00 290 ALA A N 1
ATOM 2139 C CA . ALA A 1 290 ? -5.988 -1.958 -12.721 1.00 69.00 290 ALA A CA 1
ATOM 2140 C C . ALA A 1 290 ? -7.049 -1.115 -11.988 1.00 69.00 290 ALA A C 1
ATOM 2142 O O . ALA A 1 290 ? -6.717 -0.269 -11.156 1.00 69.00 290 ALA A O 1
ATOM 2143 N N . ALA A 1 291 ? -8.339 -1.403 -12.188 1.00 66.44 291 ALA A N 1
ATOM 2144 C CA . ALA A 1 291 ? -9.414 -0.740 -11.454 1.00 66.44 291 ALA A CA 1
ATOM 2145 C C . ALA A 1 291 ? -9.336 -0.937 -9.929 1.00 66.44 291 ALA A C 1
ATOM 2147 O O . ALA A 1 291 ? -9.786 -0.063 -9.186 1.00 66.44 291 ALA A O 1
ATOM 2148 N N . ILE A 1 292 ? -8.737 -2.029 -9.435 1.00 73.06 292 ILE A N 1
ATOM 2149 C CA . ILE A 1 292 ? -8.525 -2.245 -7.992 1.00 73.06 292 ILE A CA 1
ATOM 2150 C C . ILE A 1 292 ? -7.504 -1.246 -7.435 1.00 73.06 292 ILE A C 1
ATOM 2152 O O . ILE A 1 292 ? -7.676 -0.744 -6.320 1.00 73.06 292 ILE A O 1
ATOM 2156 N N . PHE A 1 293 ? -6.469 -0.922 -8.215 1.00 74.25 293 PHE A N 1
ATOM 2157 C CA . PHE A 1 293 ? -5.457 0.071 -7.854 1.00 74.25 293 PHE A CA 1
ATOM 2158 C C . PHE A 1 293 ? -6.111 1.446 -7.705 1.00 74.25 293 PHE A C 1
ATOM 2160 O O . PHE A 1 293 ? -5.987 2.072 -6.650 1.00 74.25 293 PHE A O 1
ATOM 2167 N N . SER A 1 294 ? -6.912 1.853 -8.688 1.00 72.00 294 SER A N 1
ATOM 2168 C CA . SER A 1 294 ? -7.667 3.108 -8.643 1.00 72.00 294 SER A CA 1
ATOM 2169 C C . SER A 1 294 ? -8.685 3.144 -7.498 1.00 72.00 294 SER A C 1
ATOM 2171 O O . SER A 1 294 ? -8.755 4.123 -6.753 1.00 72.00 294 SER A O 1
ATOM 2173 N N . LEU A 1 295 ? -9.432 2.054 -7.290 1.00 73.06 295 LEU A N 1
ATOM 2174 C CA . LEU A 1 295 ? -10.411 1.936 -6.206 1.00 73.06 295 LEU A CA 1
ATOM 2175 C C . LEU A 1 295 ? -9.761 2.093 -4.827 1.00 73.06 295 LEU A C 1
ATOM 2177 O O . LEU A 1 295 ? -10.358 2.697 -3.935 1.00 73.06 295 LEU A O 1
ATOM 2181 N N . SER A 1 296 ? -8.552 1.551 -4.648 1.00 74.06 296 SER A N 1
ATOM 2182 C CA . SER A 1 296 ? -7.836 1.637 -3.376 1.00 74.06 296 SER A CA 1
ATOM 2183 C C . SER A 1 296 ? -7.551 3.088 -2.971 1.00 74.06 296 SER A C 1
ATOM 2185 O O . SER A 1 296 ? -7.737 3.436 -1.808 1.00 74.06 296 SER A O 1
ATOM 2187 N N . VAL A 1 297 ? -7.211 3.952 -3.933 1.00 74.31 297 VAL A N 1
ATOM 2188 C CA . VAL A 1 297 ? -6.969 5.384 -3.700 1.00 74.31 297 VAL A CA 1
ATOM 2189 C C . VAL A 1 297 ? -8.286 6.131 -3.492 1.00 74.31 297 VAL A C 1
ATOM 2191 O O . VAL A 1 297 ? -8.446 6.827 -2.488 1.00 74.31 297 VAL A O 1
ATOM 2194 N N . ILE A 1 298 ? -9.259 5.937 -4.390 1.00 74.25 298 ILE A N 1
ATOM 2195 C CA . ILE A 1 298 ? -10.537 6.663 -4.342 1.00 74.25 298 ILE A CA 1
ATOM 2196 C C . ILE A 1 298 ? -11.279 6.391 -3.029 1.00 74.25 298 ILE A C 1
ATOM 2198 O O . ILE A 1 298 ? -11.749 7.319 -2.365 1.00 74.25 298 ILE A O 1
ATOM 2202 N N . GLY A 1 299 ? -11.359 5.119 -2.630 1.00 73.31 299 GLY A N 1
ATOM 2203 C CA . GLY A 1 299 ? -12.031 4.715 -1.397 1.00 73.31 299 GLY A CA 1
ATOM 2204 C C . GLY A 1 299 ? -11.399 5.347 -0.156 1.00 73.31 299 GLY A C 1
ATOM 2205 O O . GLY A 1 299 ? -12.121 5.851 0.705 1.00 73.31 299 GLY A O 1
ATOM 2206 N N . LEU A 1 300 ? -10.063 5.385 -0.089 1.00 76.50 300 LEU A N 1
ATOM 2207 C CA . LEU A 1 300 ? -9.339 6.032 1.008 1.00 76.50 300 LEU A CA 1
ATOM 2208 C C . LEU A 1 300 ? -9.590 7.545 1.037 1.00 76.50 300 LEU A C 1
ATOM 2210 O O . LEU A 1 300 ? -9.896 8.096 2.090 1.00 76.50 300 LEU A O 1
ATOM 2214 N N . TYR A 1 301 ? -9.535 8.222 -0.110 1.00 78.44 301 TYR A N 1
ATOM 2215 C CA . TYR A 1 301 ? -9.720 9.676 -0.178 1.00 78.44 301 TYR A CA 1
ATOM 2216 C C . TYR A 1 301 ? -11.138 10.111 0.194 1.00 78.44 301 TYR A C 1
ATOM 2218 O O . TYR A 1 301 ? -11.315 11.116 0.889 1.00 78.44 301 TYR A O 1
ATOM 2226 N N . ILE A 1 302 ? -12.153 9.336 -0.199 1.00 77.56 302 ILE A N 1
ATOM 2227 C CA . ILE A 1 302 ? -13.528 9.548 0.272 1.00 77.56 302 ILE A CA 1
ATOM 2228 C C . ILE A 1 302 ? -13.594 9.344 1.791 1.00 77.56 302 ILE A C 1
ATOM 2230 O O . ILE A 1 302 ? -14.107 10.212 2.502 1.00 77.56 302 ILE A O 1
ATOM 2234 N N . ALA A 1 303 ? -13.031 8.241 2.297 1.00 78.75 303 ALA A N 1
ATOM 2235 C CA . ALA A 1 303 ? -13.037 7.923 3.722 1.00 78.75 303 ALA A CA 1
ATOM 2236 C C . ALA A 1 303 ? -12.338 8.992 4.577 1.00 78.75 303 ALA A C 1
ATOM 2238 O O . ALA A 1 303 ? -12.796 9.257 5.683 1.00 78.75 303 ALA A O 1
ATOM 2239 N N . TYR A 1 304 ? -11.285 9.643 4.073 1.00 78.88 304 TYR A N 1
ATOM 2240 C CA . TYR A 1 304 ? -10.586 10.731 4.768 1.00 78.88 304 TYR A CA 1
ATOM 2241 C C . TYR A 1 304 ? -11.308 12.075 4.675 1.00 78.88 304 TYR A C 1
ATOM 2243 O O . TYR A 1 304 ? -11.313 12.845 5.639 1.00 78.88 304 TYR A O 1
ATOM 2251 N N . SER A 1 305 ? -11.954 12.359 3.545 1.00 77.81 305 SER A N 1
ATOM 2252 C CA . SER A 1 305 ? -12.687 13.614 3.349 1.00 77.81 305 SER A CA 1
ATOM 2253 C C . SER A 1 305 ? -13.845 13.761 4.343 1.00 77.81 305 SER A C 1
ATOM 2255 O O . SER A 1 305 ? -14.116 14.867 4.814 1.00 77.81 305 SER A O 1
ATOM 2257 N N . ILE A 1 306 ? -14.492 12.648 4.713 1.00 81.56 306 ILE A N 1
ATOM 2258 C CA . ILE A 1 306 ? -15.634 12.619 5.641 1.00 81.56 306 ILE A CA 1
ATOM 2259 C C . ILE A 1 306 ? -15.274 13.151 7.044 1.00 81.56 306 ILE A C 1
ATOM 2261 O O . ILE A 1 306 ? -15.873 14.148 7.445 1.00 81.56 306 ILE A O 1
ATOM 2265 N N . PRO A 1 307 ? -14.325 12.572 7.810 1.00 81.25 307 PRO A N 1
ATOM 2266 C CA . PRO A 1 307 ? -13.988 13.054 9.149 1.00 81.25 307 PRO A CA 1
ATOM 2267 C C . PRO A 1 307 ? -13.340 14.445 9.132 1.00 81.25 307 PRO A C 1
ATOM 2269 O O . PRO A 1 307 ? -13.597 15.245 10.036 1.00 81.25 307 PRO A O 1
ATOM 2272 N N . ILE A 1 308 ? -12.553 14.778 8.099 1.00 82.50 308 ILE A N 1
ATOM 2273 C CA . ILE A 1 308 ? -11.965 16.120 7.947 1.00 82.50 308 ILE A CA 1
ATOM 2274 C C . ILE A 1 308 ? -13.072 17.165 7.768 1.00 82.50 308 ILE A C 1
ATOM 2276 O O . ILE A 1 308 ? -13.045 18.203 8.429 1.00 82.50 308 ILE A O 1
ATOM 2280 N N . GLY A 1 309 ? -14.068 16.885 6.921 1.00 81.62 309 GLY A N 1
ATOM 2281 C CA . GLY A 1 309 ? -15.218 17.764 6.717 1.00 81.62 309 GLY A CA 1
ATOM 2282 C C . GLY A 1 309 ? -16.132 17.819 7.941 1.00 81.62 309 GLY A C 1
ATOM 2283 O O . GLY A 1 309 ? -16.527 18.905 8.371 1.00 81.62 309 GLY A O 1
ATOM 2284 N N . ALA A 1 310 ? -16.414 16.667 8.555 1.00 82.69 310 ALA A N 1
ATOM 2285 C CA . ALA A 1 310 ? -17.276 16.550 9.729 1.00 82.69 310 ALA A CA 1
ATOM 2286 C C . ALA A 1 310 ? -16.799 17.431 10.893 1.00 82.69 310 ALA A C 1
ATOM 2288 O O . ALA A 1 310 ? -17.627 18.062 11.551 1.00 82.69 310 ALA A O 1
ATOM 2289 N N . ARG A 1 311 ? -15.476 17.560 11.083 1.00 79.69 311 ARG A N 1
ATOM 2290 C CA . ARG A 1 311 ? -14.869 18.450 12.089 1.00 79.69 311 ARG A CA 1
ATOM 2291 C C . ARG A 1 311 ? -15.355 19.903 11.996 1.00 79.69 311 ARG A C 1
ATOM 2293 O O . ARG A 1 311 ? -15.421 20.573 13.024 1.00 79.69 311 ARG A O 1
ATOM 2300 N N . PHE A 1 312 ? -15.651 20.404 10.795 1.00 80.88 312 PHE A N 1
ATOM 2301 C CA . PHE A 1 312 ? -16.021 21.808 10.567 1.00 80.88 312 PHE A CA 1
ATOM 2302 C C . PHE A 1 312 ? -17.499 22.006 10.205 1.00 80.88 312 PHE A C 1
ATOM 2304 O O . PHE A 1 312 ? -18.038 23.088 10.438 1.00 80.88 312 PHE A O 1
ATOM 2311 N N . LEU A 1 313 ? -18.155 20.987 9.642 1.00 80.12 313 LEU A N 1
ATOM 2312 C CA . LEU A 1 313 ? -19.543 21.070 9.179 1.00 80.12 313 LEU A CA 1
ATOM 2313 C C . LEU A 1 313 ? -20.564 20.878 10.310 1.00 80.12 313 LEU A C 1
ATOM 2315 O O . LEU A 1 313 ? -21.600 21.546 10.314 1.00 80.12 313 LEU A O 1
ATOM 2319 N N . PHE A 1 314 ? -20.284 20.010 11.286 1.00 72.62 314 PHE A N 1
ATOM 2320 C CA . PHE A 1 314 ? -21.203 19.761 12.399 1.00 72.62 314 PHE A CA 1
ATOM 2321 C C . PHE A 1 314 ? -20.940 20.744 13.551 1.00 72.62 314 PHE A C 1
ATOM 2323 O O . PHE A 1 314 ? -19.976 20.623 14.307 1.00 72.62 314 PHE A O 1
ATOM 2330 N N . LYS A 1 315 ? -21.809 21.756 13.684 1.00 52.97 315 LYS A N 1
ATOM 2331 C CA . LYS A 1 315 ? -21.795 22.700 14.816 1.00 52.97 315 LYS A CA 1
ATOM 2332 C C . LYS A 1 315 ? -22.290 22.009 16.093 1.00 52.97 315 LYS A C 1
ATOM 2334 O O . LYS A 1 315 ? -23.341 21.384 16.068 1.00 52.97 315 LYS A O 1
ATOM 2339 N N . GLY A 1 316 ? -21.582 22.199 17.213 1.00 57.25 316 GLY A N 1
ATOM 2340 C CA . GLY A 1 316 ? -22.059 21.805 18.553 1.00 57.25 316 GLY A CA 1
ATOM 2341 C C . GLY A 1 316 ? -21.139 20.898 19.378 1.00 57.25 316 GLY A C 1
ATOM 2342 O O . GLY A 1 316 ? -21.525 20.491 20.467 1.00 57.25 316 GLY A O 1
ATOM 2343 N N . HIS A 1 317 ? -19.932 20.580 18.905 1.00 58.56 317 HIS A N 1
ATOM 2344 C CA . HIS A 1 317 ? -19.033 19.662 19.607 1.00 58.56 317 HIS A CA 1
ATOM 2345 C C . HIS A 1 317 ? -17.996 20.440 20.432 1.00 58.56 317 HIS A C 1
ATOM 2347 O O . HIS A 1 317 ? -17.308 21.317 19.908 1.00 58.56 317 HIS A O 1
ATOM 2353 N N . ASN A 1 318 ? -17.844 20.081 21.711 1.00 62.47 318 ASN A N 1
ATOM 2354 C CA . ASN A 1 318 ? -16.739 20.515 22.571 1.00 62.47 318 ASN A CA 1
ATOM 2355 C C . ASN A 1 318 ? -15.428 19.856 22.103 1.00 62.47 318 ASN A C 1
ATOM 2357 O O . ASN A 1 318 ? -14.908 18.954 22.760 1.00 62.47 318 ASN A O 1
ATOM 2361 N N . TYR A 1 319 ? -14.908 20.265 20.941 1.00 69.50 319 TYR A N 1
ATOM 2362 C CA . TYR A 1 319 ? -13.607 19.808 20.459 1.00 69.50 319 TYR A CA 1
ATOM 2363 C C . TYR A 1 319 ? -12.528 20.235 21.457 1.00 69.50 319 TYR A C 1
ATOM 2365 O O . TYR A 1 319 ? -12.240 21.424 21.607 1.00 69.50 319 TYR A O 1
ATOM 2373 N N . LYS A 1 320 ? -11.933 19.257 22.140 1.00 71.19 320 LYS A N 1
ATOM 2374 C CA . LYS A 1 320 ? -10.780 19.468 23.011 1.00 71.19 320 LYS A CA 1
ATOM 2375 C C . LYS A 1 320 ? -9.511 19.239 22.188 1.00 71.19 320 LYS A C 1
ATOM 2377 O O . LYS A 1 320 ? -9.326 18.133 21.682 1.00 71.19 320 LYS A O 1
ATOM 2382 N N . PRO A 1 321 ? -8.647 20.254 22.015 1.00 71.62 321 PRO A N 1
ATOM 2383 C CA . PRO A 1 321 ? -7.371 20.068 21.338 1.00 71.62 321 PRO A CA 1
ATOM 2384 C C . PRO A 1 321 ? -6.526 19.004 22.045 1.00 71.62 321 PRO A C 1
ATOM 2386 O O . PRO A 1 321 ? -6.349 19.063 23.260 1.00 71.62 321 PRO A O 1
ATOM 2389 N N . GLY A 1 322 ? -6.003 18.047 21.278 1.00 74.50 322 GLY A N 1
ATOM 2390 C CA . GLY A 1 322 ? -5.000 17.106 21.767 1.00 74.50 322 GLY A CA 1
ATOM 2391 C C . GLY A 1 322 ? -3.608 17.750 21.883 1.00 74.50 322 GLY A C 1
ATOM 2392 O O . GLY A 1 322 ? -3.428 18.908 21.496 1.00 74.50 322 GLY A O 1
ATOM 2393 N N . PRO A 1 323 ? -2.599 16.996 22.359 1.00 78.44 323 PRO A N 1
ATOM 2394 C CA . PRO A 1 323 ? -1.211 17.467 22.464 1.00 78.44 323 PRO A CA 1
ATOM 2395 C C . PRO A 1 323 ? -0.638 17.986 21.136 1.00 78.44 323 PRO A C 1
ATOM 2397 O O . PRO A 1 323 ? 0.221 18.864 21.125 1.00 78.44 323 PRO A O 1
ATOM 2400 N N . PHE A 1 324 ? -1.131 17.453 20.015 1.00 79.94 324 PHE A N 1
ATOM 2401 C CA . PHE A 1 324 ? -0.857 17.943 18.673 1.00 79.94 324 PHE A CA 1
ATOM 2402 C C . PHE A 1 324 ? -2.067 18.717 18.128 1.00 79.94 324 PHE A C 1
ATOM 2404 O O . PHE A 1 324 ? -3.166 18.172 18.008 1.00 79.94 324 PHE A O 1
ATOM 2411 N N . ASN A 1 325 ? -1.871 19.989 17.766 1.00 77.25 325 ASN A N 1
ATOM 2412 C CA . ASN A 1 325 ? -2.905 20.832 17.168 1.00 77.25 325 ASN A CA 1
ATOM 2413 C C . ASN A 1 325 ? -2.307 21.784 16.121 1.00 77.25 325 ASN A C 1
ATOM 2415 O O . ASN A 1 325 ? -1.290 22.425 16.360 1.00 77.25 325 ASN A O 1
ATOM 2419 N N . LEU A 1 326 ? -2.997 21.928 14.987 1.00 77.25 326 LEU A N 1
ATOM 2420 C CA . LEU A 1 326 ? -2.638 22.848 13.900 1.00 77.25 326 LEU A CA 1
ATOM 2421 C C . LEU A 1 326 ? -3.055 24.307 14.173 1.00 77.25 326 LEU A C 1
ATOM 2423 O O . LEU A 1 326 ? -2.723 25.204 13.398 1.00 77.25 326 LEU A O 1
ATOM 2427 N N . GLY A 1 327 ? -3.801 24.559 15.254 1.00 81.12 327 GLY A N 1
ATOM 2428 C CA . GLY A 1 327 ? -4.225 25.902 15.650 1.00 81.12 327 GLY A CA 1
ATOM 2429 C C . GLY A 1 327 ? -4.999 26.612 14.535 1.00 81.12 327 GLY A C 1
ATOM 2430 O O . GLY A 1 327 ? -5.916 26.040 13.943 1.00 81.12 327 GLY A O 1
ATOM 2431 N N . ALA A 1 328 ? -4.606 27.851 14.228 1.00 80.44 328 ALA A N 1
ATOM 2432 C CA . ALA A 1 328 ? -5.241 28.684 13.203 1.00 80.44 328 ALA A CA 1
ATOM 2433 C C . ALA A 1 328 ? -5.136 28.106 11.778 1.00 80.44 328 ALA A C 1
ATOM 2435 O O . ALA A 1 328 ? -6.004 28.363 10.945 1.00 80.44 328 ALA A O 1
ATOM 2436 N N . PHE A 1 329 ? -4.125 27.277 11.502 1.00 81.62 329 PHE A N 1
ATOM 2437 C CA . PHE A 1 329 ? -3.957 26.637 10.196 1.00 81.62 329 PHE A CA 1
ATOM 2438 C C . PHE A 1 329 ? -4.872 25.422 9.995 1.00 81.62 329 PHE A C 1
ATOM 2440 O O . PHE A 1 329 ? -4.937 24.892 8.890 1.00 81.62 329 PHE A O 1
ATOM 2447 N N . GLY A 1 330 ? -5.629 24.999 11.014 1.00 77.56 330 GLY A N 1
ATOM 2448 C CA . GLY A 1 330 ? -6.497 23.824 10.919 1.00 77.56 330 GLY A CA 1
ATOM 2449 C C . GLY A 1 330 ? -7.563 23.917 9.821 1.00 77.56 330 GLY A C 1
ATOM 2450 O O . GLY A 1 330 ? -7.765 22.945 9.099 1.00 77.56 330 GLY A O 1
ATOM 2451 N N . LEU A 1 331 ? -8.225 25.071 9.674 1.00 82.00 331 LEU A N 1
ATOM 2452 C CA . LEU A 1 331 ? -9.277 25.262 8.667 1.00 82.00 331 LEU A CA 1
ATOM 2453 C C . LEU A 1 331 ? -8.715 25.407 7.237 1.00 82.00 331 LEU A C 1
ATOM 2455 O O . LEU A 1 331 ? -9.180 24.673 6.365 1.00 82.00 331 LEU A O 1
ATOM 2459 N N . PRO A 1 332 ? -7.710 26.270 6.965 1.00 85.12 332 PRO A N 1
ATOM 2460 C CA . PRO A 1 332 ? -7.106 26.357 5.634 1.00 85.12 332 PRO A CA 1
ATOM 2461 C C . PRO A 1 332 ? -6.579 25.011 5.130 1.00 85.12 332 PRO A C 1
ATOM 2463 O O . PRO A 1 332 ? -6.844 24.629 3.992 1.00 85.12 332 PRO A O 1
ATOM 2466 N N . VAL A 1 333 ? -5.899 24.257 5.998 1.00 83.81 333 VAL A N 1
ATOM 2467 C CA . VAL A 1 333 ? -5.357 22.936 5.656 1.00 83.81 333 VAL A CA 1
ATOM 2468 C C . VAL A 1 333 ? -6.472 21.951 5.312 1.00 83.81 333 VAL A C 1
ATOM 2470 O O . VAL A 1 333 ? -6.356 21.222 4.332 1.00 83.81 333 VAL A O 1
ATOM 2473 N N . ALA A 1 334 ? -7.566 21.944 6.077 1.00 82.19 334 ALA A N 1
ATOM 2474 C CA . ALA A 1 334 ? -8.696 21.055 5.823 1.00 82.19 334 ALA A CA 1
ATOM 2475 C C . ALA A 1 334 ? -9.391 21.346 4.484 1.00 82.19 334 ALA A C 1
ATOM 2477 O O . ALA A 1 334 ? -9.749 20.415 3.765 1.00 82.19 334 ALA A O 1
ATOM 2478 N N . ILE A 1 335 ? -9.542 22.625 4.124 1.00 83.88 335 ILE A N 1
ATOM 2479 C CA . ILE A 1 335 ? -10.130 23.023 2.837 1.00 83.88 335 ILE A CA 1
ATOM 2480 C C . ILE A 1 335 ? -9.243 22.551 1.683 1.00 83.88 335 ILE A C 1
ATOM 2482 O O . ILE A 1 335 ? -9.738 21.896 0.766 1.00 83.88 335 ILE A O 1
ATOM 2486 N N . VAL A 1 336 ? -7.938 22.837 1.743 1.00 86.19 336 VAL A N 1
ATOM 2487 C CA . VAL A 1 336 ? -6.984 22.417 0.703 1.00 86.19 336 VAL A CA 1
ATOM 2488 C C . VAL A 1 336 ? -6.973 20.894 0.561 1.00 86.19 336 VAL A C 1
ATOM 2490 O O . VAL A 1 336 ? -7.044 20.389 -0.557 1.00 86.19 336 VAL A O 1
ATOM 2493 N N . ALA A 1 337 ? -6.974 20.166 1.680 1.00 80.81 337 ALA A N 1
ATOM 2494 C CA . ALA A 1 337 ? -7.028 18.708 1.705 1.00 80.81 337 ALA A CA 1
ATOM 2495 C C . ALA A 1 337 ? -8.267 18.143 0.991 1.00 80.81 337 ALA A C 1
ATOM 2497 O O . ALA A 1 337 ? -8.125 17.300 0.107 1.00 80.81 337 ALA A O 1
ATOM 2498 N N . ILE A 1 338 ? -9.471 18.612 1.337 1.00 82.25 338 ILE A N 1
ATOM 2499 C CA . ILE A 1 338 ? -10.721 18.103 0.746 1.00 82.25 338 ILE A CA 1
ATOM 2500 C C . ILE A 1 338 ? -10.803 18.446 -0.744 1.00 82.25 338 ILE A C 1
ATOM 2502 O O . ILE A 1 338 ? -11.166 17.590 -1.554 1.00 82.25 338 ILE A O 1
ATOM 2506 N N . VAL A 1 339 ? -10.456 19.681 -1.123 1.00 84.44 339 VAL A N 1
ATOM 2507 C CA . VAL A 1 339 ? -10.470 20.113 -2.531 1.00 84.44 339 VAL A CA 1
ATOM 2508 C C . VAL A 1 339 ? -9.504 19.265 -3.353 1.00 84.44 339 VAL A C 1
ATOM 2510 O O . VAL A 1 339 ? -9.874 18.782 -4.423 1.00 84.44 339 VAL A O 1
ATOM 2513 N N . PHE A 1 340 ? -8.298 19.032 -2.836 1.00 80.81 340 PHE A N 1
ATOM 2514 C CA . PHE A 1 340 ? -7.293 18.225 -3.511 1.00 80.81 340 PHE A CA 1
ATOM 2515 C C . PHE A 1 340 ? -7.708 16.753 -3.635 1.00 80.81 340 PHE A C 1
ATOM 2517 O O . PHE A 1 340 ? -7.674 16.211 -4.736 1.00 80.81 340 PHE A O 1
ATOM 2524 N N . MET A 1 341 ? -8.171 16.116 -2.554 1.00 76.56 341 MET A N 1
ATOM 2525 C CA . MET A 1 341 ? -8.667 14.731 -2.608 1.00 76.56 341 MET A CA 1
ATOM 2526 C C . MET A 1 341 ? -9.819 14.574 -3.598 1.00 76.56 341 MET A C 1
ATOM 2528 O O . MET A 1 341 ? -9.863 13.605 -4.352 1.00 76.56 341 MET A O 1
ATOM 2532 N N . THR A 1 342 ? -10.735 15.544 -3.625 1.00 79.62 342 THR A N 1
ATOM 2533 C CA . THR A 1 342 ? -11.857 15.546 -4.569 1.00 79.62 342 THR A CA 1
ATOM 2534 C C . THR A 1 342 ? -11.356 15.677 -6.005 1.00 79.62 342 THR A C 1
ATOM 2536 O O . THR A 1 342 ? -11.793 14.925 -6.872 1.00 79.62 342 THR A O 1
ATOM 2539 N N . PHE A 1 343 ? -10.409 16.583 -6.262 1.00 80.44 343 PHE A N 1
ATOM 2540 C CA . PHE A 1 343 ? -9.785 16.739 -7.575 1.00 80.44 343 PHE A CA 1
ATOM 2541 C C . PHE A 1 343 ? -9.106 15.444 -8.040 1.00 80.44 343 PHE A C 1
ATOM 2543 O O . PHE A 1 343 ? -9.362 14.981 -9.149 1.00 80.44 343 PHE A O 1
ATOM 2550 N N . VAL A 1 344 ? -8.297 14.821 -7.185 1.00 75.81 344 VAL A N 1
ATOM 2551 C CA . VAL A 1 344 ? -7.588 13.584 -7.522 1.00 75.81 344 VAL A CA 1
ATOM 2552 C C . VAL A 1 344 ? -8.557 12.428 -7.753 1.00 75.81 344 VAL A C 1
ATOM 2554 O O . VAL A 1 344 ? -8.406 11.706 -8.735 1.00 75.81 344 VAL A O 1
ATOM 2557 N N . ASN A 1 345 ? -9.604 12.296 -6.934 1.00 74.62 345 ASN A N 1
ATOM 2558 C CA . ASN A 1 345 ? -10.656 11.308 -7.172 1.00 74.62 345 ASN A CA 1
ATOM 2559 C C . ASN A 1 345 ? -11.268 11.459 -8.564 1.00 74.62 345 ASN A C 1
ATOM 2561 O O . ASN A 1 345 ? -11.509 10.454 -9.219 1.00 74.62 345 ASN A O 1
ATOM 2565 N N . VAL A 1 346 ? -11.475 12.689 -9.044 1.00 72.69 346 VAL A N 1
ATOM 2566 C CA . VAL A 1 346 ? -11.969 12.928 -10.407 1.00 72.69 346 VAL A CA 1
ATOM 2567 C C . VAL A 1 346 ? -10.967 12.450 -11.456 1.00 72.69 346 VAL A C 1
ATOM 2569 O O . VAL A 1 346 ? -11.377 11.785 -12.403 1.00 72.69 346 VAL A O 1
ATOM 2572 N N . VAL A 1 347 ? -9.672 12.729 -11.281 1.00 71.38 347 VAL A N 1
ATOM 2573 C CA . VAL A 1 347 ? -8.614 12.292 -12.212 1.00 71.38 347 VAL A CA 1
ATOM 2574 C C . VAL A 1 347 ? -8.526 10.762 -12.288 1.00 71.38 347 VAL A C 1
ATOM 2576 O O . VAL A 1 347 ? -8.453 10.218 -13.385 1.00 71.38 347 VAL A O 1
ATOM 2579 N N . PHE A 1 348 ? -8.630 10.057 -11.157 1.00 70.31 348 PHE A N 1
ATOM 2580 C CA . PHE A 1 348 ? -8.583 8.586 -11.094 1.00 70.31 348 PHE A CA 1
ATOM 2581 C C . PHE A 1 348 ? -9.773 7.875 -11.759 1.00 70.31 348 PHE A C 1
ATOM 2583 O O . PHE A 1 348 ? -9.728 6.655 -11.920 1.00 70.31 348 PHE A O 1
ATOM 2590 N N . LEU A 1 349 ? -10.835 8.599 -12.131 1.00 68.06 349 LEU A N 1
ATOM 2591 C CA . LEU A 1 349 ? -11.972 8.047 -12.879 1.00 68.06 349 LEU A CA 1
ATOM 2592 C C . LEU A 1 349 ? -11.777 8.142 -14.401 1.00 68.06 349 LEU A C 1
ATOM 2594 O O . LEU A 1 349 ? -12.557 7.542 -15.142 1.00 68.06 349 LEU A O 1
ATOM 2598 N N . PHE A 1 350 ? -10.764 8.872 -14.881 1.00 67.50 350 PHE A N 1
ATOM 2599 C CA . PHE A 1 350 ? -10.427 8.901 -16.304 1.00 67.50 350 PHE A CA 1
ATOM 2600 C C . PHE A 1 350 ? -9.635 7.647 -16.706 1.00 67.50 350 PHE A C 1
ATOM 2602 O O . PHE A 1 350 ? -8.896 7.095 -15.885 1.00 67.50 350 PHE A O 1
ATOM 2609 N N . PRO A 1 351 ? -9.798 7.157 -17.948 1.00 62.56 351 PRO A N 1
ATOM 2610 C CA . PRO A 1 351 ? -8.896 6.157 -18.500 1.00 62.56 351 PRO A CA 1
ATOM 2611 C C . PRO A 1 351 ? -7.500 6.758 -18.711 1.00 62.56 351 PRO A C 1
ATOM 2613 O O . PRO A 1 351 ? -7.350 7.970 -18.865 1.00 62.56 351 PRO A O 1
ATOM 2616 N N . THR A 1 352 ? -6.475 5.908 -18.679 1.00 61.59 352 THR A N 1
ATOM 2617 C CA . THR A 1 352 ? -5.078 6.316 -18.899 1.00 61.59 352 THR A CA 1
ATOM 2618 C C . THR A 1 352 ? -4.797 6.630 -20.364 1.00 61.59 352 THR A C 1
ATOM 2620 O O . THR A 1 352 ? -3.929 7.452 -20.642 1.00 61.59 352 THR A O 1
ATOM 2623 N N . ASP A 1 353 ? -5.603 6.069 -21.270 1.00 57.66 353 ASP A N 1
ATOM 2624 C CA . ASP A 1 353 ? -5.591 6.370 -22.694 1.00 57.66 353 ASP A CA 1
ATOM 2625 C C . ASP A 1 353 ? -7.000 6.570 -23.255 1.00 57.66 353 ASP A C 1
ATOM 2627 O O . ASP A 1 353 ? -7.981 5.948 -22.845 1.00 57.66 353 ASP A O 1
ATOM 2631 N N . LEU A 1 354 ? -7.094 7.471 -24.223 1.00 56.22 354 LEU A N 1
ATOM 2632 C CA . LEU A 1 354 ? -8.207 7.557 -25.145 1.00 56.22 354 LEU A CA 1
ATOM 2633 C C . LEU A 1 354 ? -8.041 6.410 -26.144 1.00 56.22 354 LEU A C 1
ATOM 2635 O O . LEU A 1 354 ? -7.023 6.338 -26.832 1.00 56.22 354 LEU A O 1
ATOM 2639 N N . ALA A 1 355 ? -9.044 5.536 -26.249 1.00 49.25 355 ALA A N 1
ATOM 2640 C CA . ALA A 1 355 ? -9.113 4.569 -27.342 1.00 49.25 355 ALA A CA 1
ATOM 2641 C C . ALA A 1 355 ? -8.813 5.281 -28.682 1.00 49.25 355 ALA A C 1
ATOM 2643 O O . ALA A 1 355 ? -9.229 6.436 -28.857 1.00 49.25 355 ALA A O 1
ATOM 2644 N N . PRO A 1 356 ? -8.102 4.645 -29.632 1.00 40.75 356 PRO A N 1
ATOM 2645 C CA . PRO A 1 356 ? -7.750 5.302 -30.883 1.00 40.75 356 PRO A CA 1
ATOM 2646 C C . PRO A 1 356 ? -9.020 5.797 -31.585 1.00 40.75 356 PRO A C 1
ATOM 2648 O O . PRO A 1 356 ? -9.959 5.038 -31.832 1.00 40.75 356 PRO A O 1
ATOM 2651 N N . ALA A 1 357 ? -9.064 7.102 -31.862 1.00 41.09 357 ALA A N 1
ATOM 2652 C CA . ALA A 1 357 ? -10.231 7.751 -32.435 1.00 41.09 357 ALA A CA 1
ATOM 2653 C C . ALA A 1 357 ? -10.514 7.230 -33.851 1.00 41.09 357 ALA A C 1
ATOM 2655 O O . ALA A 1 357 ? -9.643 7.212 -34.722 1.00 41.09 357 ALA A O 1
ATOM 2656 N N . VAL A 1 358 ? -11.777 6.874 -34.082 1.00 34.88 358 VAL A N 1
ATOM 2657 C CA . VAL A 1 358 ? -12.361 6.705 -35.414 1.00 34.88 358 VAL A CA 1
ATOM 2658 C C . VAL A 1 358 ? -12.114 7.996 -36.206 1.00 34.88 358 VAL A C 1
ATOM 2660 O O . VAL A 1 358 ? -12.393 9.094 -35.727 1.00 34.88 358 VAL A O 1
ATOM 2663 N N . ALA A 1 359 ? -11.553 7.846 -37.400 1.00 36.12 359 ALA A N 1
ATOM 2664 C CA . ALA A 1 359 ? -10.771 8.823 -38.155 1.00 36.12 359 ALA A CA 1
ATOM 2665 C C . ALA A 1 359 ? -11.452 10.135 -38.629 1.00 36.12 359 ALA A C 1
ATOM 2667 O O . ALA A 1 359 ? -10.892 10.782 -39.504 1.00 36.12 359 ALA A O 1
ATOM 2668 N N . ASP A 1 360 ? -12.590 10.592 -38.092 1.00 36.47 360 ASP A N 1
ATOM 2669 C CA . ASP A 1 360 ? -13.387 11.651 -38.752 1.00 36.47 360 ASP A CA 1
ATOM 2670 C C . ASP A 1 360 ? -14.068 12.688 -37.831 1.00 36.47 360 ASP A C 1
ATOM 2672 O O . ASP A 1 360 ? -15.223 13.058 -38.054 1.00 36.47 360 ASP A O 1
ATOM 2676 N N . MET A 1 361 ? -13.402 13.246 -36.811 1.00 32.25 361 MET A N 1
ATOM 2677 C CA . MET A 1 361 ? -13.988 14.398 -36.095 1.00 32.25 361 MET A CA 1
ATOM 2678 C C . MET A 1 361 ? -13.077 15.621 -35.990 1.00 32.25 361 MET A C 1
ATOM 2680 O O . MET A 1 361 ? -12.169 15.725 -35.172 1.00 32.25 361 MET A O 1
ATOM 2684 N N . ASN A 1 362 ? -13.412 16.595 -36.834 1.00 34.44 362 ASN A N 1
ATOM 2685 C CA . ASN A 1 362 ? -12.909 17.960 -36.891 1.00 34.44 362 ASN A CA 1
ATOM 2686 C C . ASN A 1 362 ? -13.264 18.716 -35.584 1.00 34.44 362 ASN A C 1
ATOM 2688 O O . ASN A 1 362 ? -14.390 19.191 -35.421 1.00 34.44 362 ASN A O 1
ATOM 2692 N N . TYR A 1 363 ? -12.334 18.830 -34.626 1.00 38.53 363 TYR A N 1
ATOM 2693 C CA . TYR A 1 363 ? -12.565 19.550 -33.363 1.00 38.53 363 TYR A CA 1
ATOM 2694 C C . TYR A 1 363 ? -12.049 20.994 -33.411 1.00 38.53 363 TYR A C 1
ATOM 2696 O O . TYR A 1 363 ? -10.892 21.287 -33.119 1.00 38.53 363 TYR A O 1
ATOM 2704 N N . GLY A 1 364 ? -12.963 21.928 -33.681 1.00 32.91 364 GLY A N 1
ATOM 2705 C CA . GLY A 1 364 ? -12.807 23.326 -33.283 1.00 32.91 364 GLY A CA 1
ATOM 2706 C C . GLY A 1 364 ? -12.829 23.459 -31.752 1.00 32.91 364 GLY A C 1
ATOM 2707 O O . GLY A 1 364 ? -13.734 22.971 -31.071 1.00 32.91 364 GLY A O 1
ATOM 2708 N N . THR A 1 365 ? -11.834 24.158 -31.214 1.00 44.69 365 THR A N 1
ATOM 2709 C CA . THR A 1 365 ? -11.399 24.294 -29.807 1.00 44.69 365 THR A CA 1
ATOM 2710 C C . THR A 1 365 ? -12.441 24.708 -28.747 1.00 44.69 365 THR A C 1
ATOM 2712 O O . THR A 1 365 ? -12.120 24.716 -27.557 1.00 44.69 365 THR A O 1
ATOM 2715 N N . SER A 1 366 ? -13.699 25.001 -29.103 1.00 35.16 366 SER A N 1
ATOM 2716 C CA . SER A 1 366 ? -14.753 25.351 -28.126 1.00 35.16 366 SER A CA 1
ATOM 2717 C C . SER A 1 366 ? -15.658 24.176 -27.727 1.00 35.16 366 SER A C 1
ATOM 2719 O O . SER A 1 366 ? -16.128 24.119 -26.586 1.00 35.16 366 SER A O 1
ATOM 2721 N N . SER A 1 367 ? -15.859 23.207 -28.625 1.00 36.84 367 SER A N 1
ATOM 2722 C CA . SER A 1 367 ? -16.734 22.053 -28.378 1.00 36.84 367 SER A CA 1
ATOM 2723 C C . SER A 1 367 ? -16.069 21.043 -27.443 1.00 36.84 367 SER A C 1
ATOM 2725 O O . SER A 1 367 ? -16.727 20.515 -26.554 1.00 36.84 367 SER A O 1
ATOM 2727 N N . PHE A 1 368 ? -14.746 20.875 -27.544 1.00 44.50 368 PHE A N 1
ATOM 2728 C CA . PHE A 1 368 ? -13.957 20.012 -26.660 1.00 44.50 368 PHE A CA 1
ATOM 2729 C C . PHE A 1 368 ? -14.043 20.434 -25.183 1.00 44.50 368 PHE A C 1
ATOM 2731 O O . PHE A 1 368 ? -14.259 19.591 -24.323 1.00 44.50 368 PHE A O 1
ATOM 2738 N N . ARG A 1 369 ? -13.974 21.740 -24.866 1.00 42.31 369 ARG A N 1
ATOM 2739 C CA . ARG A 1 369 ? -14.078 22.235 -23.473 1.00 42.31 369 ARG A CA 1
ATOM 2740 C C . ARG A 1 369 ? -15.470 22.043 -22.873 1.00 42.31 369 ARG A C 1
ATOM 2742 O O . ARG A 1 369 ? -15.574 21.718 -21.696 1.00 42.31 369 ARG A O 1
ATOM 2749 N N . LYS A 1 370 ? -16.534 22.238 -23.661 1.00 39.06 370 LYS A N 1
ATOM 2750 C CA . LYS A 1 370 ? -17.921 22.034 -23.203 1.00 39.06 370 LYS A CA 1
ATOM 2751 C C . LYS A 1 370 ? -18.248 20.554 -23.042 1.00 39.06 370 LYS A C 1
ATOM 2753 O O . LYS A 1 370 ? -18.886 20.186 -22.064 1.00 39.06 370 LYS A O 1
ATOM 2758 N N . ILE A 1 371 ? -17.759 19.721 -23.959 1.00 43.66 371 ILE A N 1
ATOM 2759 C CA . ILE A 1 371 ? -17.868 18.267 -23.879 1.00 43.66 371 ILE A CA 1
ATOM 2760 C C . ILE A 1 371 ? -17.072 17.760 -22.677 1.00 43.66 371 ILE A C 1
ATOM 2762 O O . ILE A 1 371 ? -17.648 17.067 -21.861 1.00 43.66 371 ILE A O 1
ATOM 2766 N N . LEU A 1 372 ? -15.820 18.172 -22.475 1.00 48.16 372 LEU A N 1
ATOM 2767 C CA . LEU A 1 372 ? -15.021 17.774 -21.312 1.00 48.16 372 LEU A CA 1
ATOM 2768 C C . LEU A 1 372 ? -15.647 18.238 -19.986 1.00 48.16 372 LEU A C 1
ATOM 2770 O O . LEU A 1 372 ? -15.715 17.455 -19.052 1.00 48.16 372 LEU A O 1
ATOM 2774 N N . ALA A 1 373 ? -16.176 19.464 -19.902 1.00 46.34 373 ALA A N 1
ATOM 2775 C CA . ALA A 1 373 ? -16.852 19.954 -18.696 1.00 46.34 373 ALA A CA 1
ATOM 2776 C C . ALA A 1 373 ? -18.168 19.208 -18.404 1.00 46.34 373 ALA A C 1
ATOM 2778 O O . ALA A 1 373 ? -18.447 18.877 -17.252 1.00 46.34 373 ALA A O 1
ATOM 2779 N N . PHE A 1 374 ? -18.958 18.906 -19.439 1.00 41.66 374 PHE A N 1
ATOM 2780 C CA . PHE A 1 374 ? -20.167 18.087 -19.327 1.00 41.66 374 PHE A CA 1
ATOM 2781 C C . PHE A 1 374 ? -19.826 16.626 -18.987 1.00 41.66 374 PHE A C 1
ATOM 2783 O O . PHE A 1 374 ? -20.481 16.034 -18.136 1.00 41.66 374 PHE A O 1
ATOM 2790 N N . LYS A 1 375 ? -18.747 16.076 -19.561 1.00 48.22 375 LYS A N 1
ATOM 2791 C CA . LYS A 1 375 ? -18.195 14.749 -19.255 1.00 48.22 375 LYS A CA 1
ATOM 2792 C C . LYS A 1 375 ? -17.716 14.681 -17.797 1.00 48.22 375 LYS A C 1
ATOM 2794 O O . LYS A 1 375 ? -18.148 13.792 -17.082 1.00 48.22 375 LYS A O 1
ATOM 2799 N N . CYS A 1 376 ? -16.955 15.661 -17.301 1.00 47.56 376 CYS A N 1
ATOM 2800 C CA . CYS A 1 376 ? -16.554 15.753 -15.890 1.00 47.56 376 CYS A CA 1
ATOM 2801 C C . CYS A 1 376 ? -17.759 15.830 -14.939 1.00 47.56 376 CYS A C 1
ATOM 2803 O O . CYS A 1 376 ? -17.770 15.159 -13.912 1.00 47.56 376 CYS A O 1
ATOM 2805 N N . LEU A 1 377 ? -18.782 16.625 -15.274 1.00 44.00 377 LEU A N 1
ATOM 2806 C CA . LEU A 1 377 ? -19.995 16.749 -14.461 1.00 44.00 377 LEU A CA 1
ATOM 2807 C C . LEU A 1 377 ? -20.787 15.431 -14.419 1.00 44.00 377 LEU A C 1
ATOM 2809 O O . LEU A 1 377 ? -21.265 15.042 -13.359 1.00 44.00 377 LEU A O 1
ATOM 2813 N N . VAL A 1 378 ? -20.898 14.722 -15.545 1.00 41.22 378 VAL A N 1
ATOM 2814 C CA . VAL A 1 378 ? -21.602 13.432 -15.633 1.00 41.22 378 VAL A CA 1
ATOM 2815 C C . VAL A 1 378 ? -20.826 12.313 -14.923 1.00 41.22 378 VAL A C 1
ATOM 2817 O O . VAL A 1 378 ? -21.451 11.517 -14.224 1.00 41.22 378 VAL A O 1
ATOM 2820 N N . SER A 1 379 ? -19.489 12.292 -14.987 1.00 47.44 379 SER A N 1
ATOM 2821 C CA . SER A 1 379 ? -18.658 11.372 -14.190 1.00 47.44 379 SER A CA 1
ATOM 2822 C C . SER A 1 379 ? -18.830 11.597 -12.683 1.00 47.44 379 SER A C 1
ATOM 2824 O O . SER A 1 379 ? -18.932 10.637 -11.922 1.00 47.44 379 SER A O 1
ATOM 2826 N N . VAL A 1 380 ? -18.887 12.867 -12.257 1.00 46.41 380 VAL A N 1
ATOM 2827 C CA . VAL A 1 380 ? -19.000 13.274 -10.845 1.00 46.41 380 VAL A CA 1
ATOM 2828 C C . VAL A 1 380 ? -20.406 13.053 -10.282 1.00 46.41 380 VAL A C 1
ATOM 2830 O O . VAL A 1 380 ? -20.541 12.688 -9.118 1.00 46.41 380 VAL A O 1
ATOM 2833 N N . VAL A 1 381 ? -21.454 13.272 -11.081 1.00 41.53 381 VAL A N 1
ATOM 2834 C CA . VAL A 1 381 ? -22.849 13.208 -10.611 1.00 41.53 381 VAL A CA 1
ATOM 2835 C C . VAL A 1 381 ? -23.491 11.840 -10.858 1.00 41.53 381 VAL A C 1
ATOM 2837 O O . VAL A 1 381 ? -24.346 11.431 -10.076 1.00 41.53 381 VAL A O 1
ATOM 2840 N N . PHE A 1 382 ? -23.099 11.117 -11.914 1.00 41.12 382 PHE A N 1
ATOM 2841 C CA . PHE A 1 382 ? -23.863 9.961 -12.394 1.00 41.12 382 PHE A CA 1
ATOM 2842 C C . PHE A 1 382 ? -23.089 8.645 -12.541 1.00 41.12 382 PHE A C 1
ATOM 2844 O O . PHE A 1 382 ? -23.719 7.663 -12.914 1.00 41.12 382 PHE A O 1
ATOM 2851 N N . LEU A 1 383 ? -21.796 8.551 -12.197 1.00 50.94 383 LEU A N 1
ATOM 2852 C CA . LEU A 1 383 ? -21.066 7.262 -12.185 1.00 50.94 383 LEU A CA 1
ATOM 2853 C C . LEU A 1 383 ? -21.147 6.474 -13.523 1.00 50.94 383 LEU A C 1
ATOM 2855 O O . LEU A 1 383 ? -21.131 5.244 -13.517 1.00 50.94 383 LEU A O 1
ATOM 2859 N N . PHE A 1 384 ? -21.229 7.150 -14.678 1.00 42.00 384 PHE A N 1
ATOM 2860 C CA . PHE A 1 384 ? -21.267 6.501 -16.002 1.00 42.00 384 PHE A CA 1
ATOM 2861 C C . PHE A 1 384 ? -20.006 6.795 -16.836 1.00 42.00 384 PHE A C 1
ATOM 2863 O O . PHE A 1 384 ? -19.482 7.910 -16.765 1.00 42.00 384 PHE A O 1
ATOM 2870 N N . PRO A 1 385 ? -19.533 5.836 -17.664 1.00 44.88 385 PRO A N 1
ATOM 2871 C CA . PRO A 1 385 ? -18.4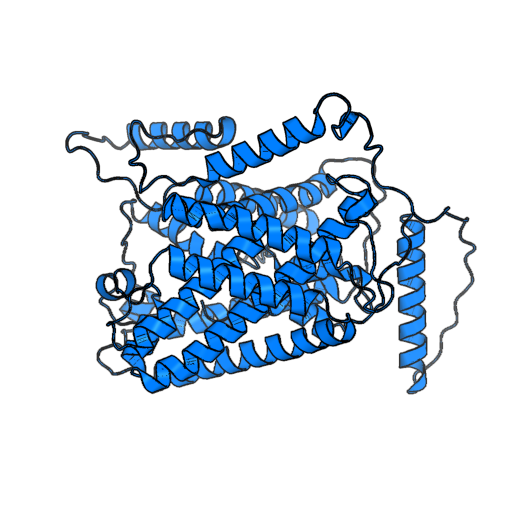88 6.086 -18.654 1.00 44.88 385 PRO A CA 1
ATOM 2872 C C . PRO A 1 385 ? -18.961 7.127 -19.680 1.00 44.88 385 PRO A C 1
ATOM 2874 O O . PRO A 1 385 ? -20.103 7.107 -20.134 1.00 44.88 385 PRO A O 1
ATOM 2877 N N . THR A 1 386 ? -18.079 8.062 -20.030 1.00 45.22 386 THR A N 1
ATOM 2878 C CA . THR A 1 386 ? -18.412 9.279 -20.791 1.00 45.22 386 THR A CA 1
ATOM 2879 C C . THR A 1 386 ? -18.111 9.197 -22.295 1.00 45.22 386 THR A C 1
ATOM 2881 O O . THR A 1 386 ? -18.143 10.216 -22.989 1.00 45.22 386 THR A O 1
ATOM 2884 N N . GLU A 1 387 ? -17.858 7.995 -22.818 1.00 46.06 387 GLU A N 1
ATOM 2885 C CA . GLU A 1 387 ? -17.583 7.734 -24.237 1.00 46.06 387 GLU A CA 1
ATOM 2886 C C . GLU A 1 387 ? -18.733 6.960 -24.906 1.00 46.06 387 GLU A C 1
ATOM 2888 O O . GLU A 1 387 ? -19.270 5.997 -24.355 1.00 46.06 387 GLU A O 1
ATOM 2893 N N . LEU A 1 388 ? -19.071 7.352 -26.139 1.00 41.84 388 LEU A N 1
ATOM 2894 C CA . LEU A 1 388 ? -19.802 6.505 -27.081 1.00 41.84 388 LEU A CA 1
ATOM 2895 C C . LEU A 1 388 ? -18.768 5.554 -27.709 1.00 41.84 388 LEU A C 1
ATOM 2897 O O . LEU A 1 388 ? -18.137 5.911 -28.695 1.00 41.84 388 LEU A O 1
ATOM 2901 N N . ALA A 1 389 ? -18.625 4.365 -27.112 1.00 45.59 389 ALA A N 1
ATOM 2902 C CA . ALA A 1 389 ? -17.762 3.238 -27.512 1.00 45.59 389 ALA A CA 1
ATOM 2903 C C . ALA A 1 389 ? -16.289 3.238 -27.025 1.00 45.59 389 ALA A C 1
ATOM 2905 O O . ALA A 1 389 ? -15.377 3.173 -27.847 1.00 45.59 389 ALA A O 1
ATOM 2906 N N . PRO A 1 390 ? -16.018 3.205 -25.702 1.00 50.34 390 PRO A N 1
ATOM 2907 C CA . PRO A 1 390 ? -14.726 2.720 -25.220 1.00 50.34 390 PRO A CA 1
ATOM 2908 C C . PRO A 1 390 ? -14.588 1.220 -25.539 1.00 50.34 390 PRO A C 1
ATOM 2910 O O . PRO A 1 390 ? -15.530 0.446 -25.333 1.00 50.34 390 PRO A O 1
ATOM 2913 N N . ALA A 1 391 ? -13.427 0.791 -26.041 1.00 53.94 391 ALA A N 1
ATOM 2914 C CA . ALA A 1 391 ? -13.123 -0.631 -26.149 1.00 53.94 391 ALA A CA 1
ATOM 2915 C C . ALA A 1 391 ? -13.018 -1.238 -24.739 1.00 53.94 391 ALA A C 1
ATOM 2917 O O . ALA A 1 391 ? -12.548 -0.592 -23.804 1.00 53.94 391 ALA A O 1
ATOM 2918 N N . VAL A 1 392 ? -13.445 -2.495 -24.581 1.00 56.19 392 VAL A N 1
ATOM 2919 C CA . VAL A 1 392 ? -13.440 -3.217 -23.289 1.00 56.19 392 VAL A CA 1
ATOM 2920 C C . VAL A 1 392 ? -12.045 -3.220 -22.642 1.00 56.19 392 VAL A C 1
ATOM 2922 O O . VAL A 1 392 ? -11.949 -3.230 -21.416 1.00 56.19 392 VAL A O 1
ATOM 2925 N N . ALA A 1 393 ? -10.986 -3.179 -23.455 1.00 53.97 393 ALA A N 1
ATOM 2926 C CA . ALA A 1 393 ? -9.594 -3.210 -23.020 1.00 53.97 393 ALA A CA 1
ATOM 2927 C C . ALA A 1 393 ? -9.097 -1.900 -22.379 1.00 53.97 393 ALA A C 1
ATOM 2929 O O . ALA A 1 393 ? -8.236 -1.970 -21.512 1.00 53.97 393 ALA A O 1
ATOM 2930 N N . ASP A 1 394 ? -9.671 -0.742 -22.728 1.00 53.97 394 ASP A N 1
ATOM 2931 C CA . ASP A 1 394 ? -9.111 0.573 -22.356 1.00 53.97 394 ASP A CA 1
ATOM 2932 C C . ASP A 1 394 ? -9.959 1.309 -21.302 1.00 53.97 394 ASP A C 1
ATOM 2934 O O . ASP A 1 394 ? -9.660 2.432 -20.890 1.00 53.97 394 ASP A O 1
ATOM 2938 N N . MET A 1 395 ? -11.067 0.704 -20.859 1.00 56.78 395 MET A N 1
ATOM 2939 C CA . MET A 1 395 ? -11.990 1.348 -19.928 1.00 56.78 395 MET A CA 1
ATOM 2940 C C . MET A 1 395 ? -11.471 1.281 -18.488 1.00 56.78 395 MET A C 1
ATOM 2942 O O . MET A 1 395 ? -11.184 0.210 -17.964 1.00 56.78 395 MET A O 1
ATOM 2946 N N . ASN A 1 396 ? -11.455 2.413 -17.783 1.00 62.91 396 ASN A N 1
ATOM 2947 C CA . ASN A 1 396 ? -11.217 2.408 -16.342 1.00 62.91 396 ASN A CA 1
ATOM 2948 C C . ASN A 1 396 ? -12.470 1.902 -15.599 1.00 62.91 396 ASN A C 1
ATOM 2950 O O . ASN A 1 396 ? -13.430 2.641 -15.364 1.00 62.91 396 ASN A O 1
ATOM 2954 N N . TYR A 1 397 ? -12.462 0.623 -15.214 1.00 64.19 397 TYR A N 1
ATOM 2955 C CA . TYR A 1 397 ? -13.576 -0.018 -14.506 1.00 64.19 397 TYR A CA 1
ATOM 2956 C C . TYR A 1 397 ? -13.751 0.466 -13.057 1.00 64.19 397 TYR A C 1
ATOM 2958 O O . TYR A 1 397 ? -14.701 0.041 -12.397 1.00 64.19 397 TYR A O 1
ATOM 2966 N N . ALA A 1 398 ? -12.899 1.364 -12.542 1.00 61.28 398 ALA A N 1
ATOM 2967 C CA . ALA A 1 398 ? -12.969 1.815 -11.151 1.00 61.28 398 ALA A CA 1
ATOM 2968 C C . ALA A 1 398 ? -14.335 2.410 -10.792 1.00 61.28 398 ALA A C 1
ATOM 2970 O O . ALA A 1 398 ? -14.833 2.156 -9.699 1.00 61.28 398 ALA A O 1
ATOM 2971 N N . VAL A 1 399 ? -14.977 3.124 -11.725 1.00 63.06 399 VAL A N 1
ATOM 2972 C CA . VAL A 1 399 ? -16.333 3.672 -11.548 1.00 63.06 399 VAL A CA 1
ATOM 2973 C C . VAL A 1 399 ? -17.352 2.553 -11.307 1.00 63.06 399 VAL A C 1
ATOM 2975 O O . VAL A 1 399 ? -18.172 2.645 -10.397 1.00 63.06 399 VAL A O 1
ATOM 2978 N N . VAL A 1 400 ? -17.287 1.480 -12.101 1.00 64.25 400 VAL A N 1
ATOM 2979 C CA . VAL A 1 400 ? -18.219 0.343 -12.030 1.00 64.25 400 VAL A CA 1
ATOM 2980 C C . VAL A 1 400 ? -18.002 -0.440 -10.743 1.00 64.25 400 VAL A C 1
ATOM 2982 O O . VAL A 1 400 ? -18.965 -0.772 -10.054 1.00 64.25 400 VAL A O 1
ATOM 2985 N N . VAL A 1 401 ? -16.742 -0.699 -10.386 1.00 63.22 401 VAL A N 1
ATOM 2986 C CA . VAL A 1 401 ? -16.410 -1.421 -9.154 1.00 63.22 401 VAL A CA 1
ATOM 2987 C C . VAL A 1 401 ? -16.786 -0.582 -7.928 1.00 63.22 401 VAL A C 1
ATOM 2989 O O . VAL A 1 401 ? -17.416 -1.105 -7.013 1.00 63.22 401 VAL A O 1
ATOM 2992 N N . LEU A 1 402 ? -16.496 0.724 -7.919 1.00 64.75 402 LEU A N 1
ATOM 2993 C CA . LEU A 1 402 ? -16.887 1.634 -6.837 1.00 64.75 402 LEU A CA 1
ATOM 2994 C C . LEU A 1 402 ? -18.408 1.740 -6.712 1.00 64.75 402 LEU A C 1
ATOM 2996 O O . LEU A 1 402 ? -18.937 1.594 -5.613 1.00 64.75 402 LEU A O 1
ATOM 3000 N N . GLY A 1 403 ? -19.113 1.964 -7.822 1.00 63.91 403 GLY A N 1
ATOM 3001 C CA . GLY A 1 403 ? -20.572 2.014 -7.856 1.00 63.91 403 GLY A CA 1
ATOM 3002 C C . GLY A 1 403 ? -21.183 0.708 -7.355 1.00 63.91 403 GLY A C 1
ATOM 3003 O O . GLY A 1 403 ? -22.061 0.736 -6.499 1.00 63.91 403 GLY A O 1
ATOM 3004 N N . GLY A 1 404 ? -20.656 -0.435 -7.799 1.00 65.88 404 GLY A N 1
ATOM 3005 C CA . GLY A 1 404 ? -21.060 -1.759 -7.329 1.00 65.88 404 GLY A CA 1
ATOM 3006 C C . GLY A 1 404 ? -20.825 -1.961 -5.832 1.00 65.88 404 GLY A C 1
ATOM 3007 O O . GLY A 1 404 ? -21.710 -2.467 -5.146 1.00 65.88 404 GLY A O 1
ATOM 3008 N N . VAL A 1 405 ? -19.686 -1.511 -5.298 1.00 68.19 405 VAL A N 1
ATOM 3009 C CA . VAL A 1 405 ? -19.397 -1.561 -3.856 1.00 68.19 405 VAL A CA 1
ATOM 3010 C C . VAL A 1 405 ? -20.338 -0.644 -3.077 1.00 68.19 405 VAL A C 1
ATOM 3012 O O . VAL A 1 405 ? -20.919 -1.084 -2.093 1.00 68.19 405 VAL A O 1
ATOM 3015 N N . MET A 1 406 ? -20.550 0.597 -3.517 1.00 68.31 406 MET A N 1
ATOM 3016 C CA . MET A 1 406 ? -21.447 1.548 -2.848 1.00 68.31 406 MET A CA 1
ATOM 3017 C C . MET A 1 406 ? -22.897 1.061 -2.859 1.00 68.31 406 MET A C 1
ATOM 3019 O O . MET A 1 406 ? -23.564 1.081 -1.826 1.00 68.31 406 MET A O 1
ATOM 3023 N N . ILE A 1 407 ? -23.370 0.565 -4.003 1.00 69.06 407 ILE A N 1
ATOM 3024 C CA . ILE A 1 407 ? -24.687 -0.061 -4.136 1.00 69.06 407 ILE A CA 1
ATOM 3025 C C . ILE A 1 407 ? -24.757 -1.312 -3.262 1.00 69.06 407 ILE A C 1
ATOM 3027 O O . ILE A 1 407 ? -25.740 -1.483 -2.556 1.00 69.06 407 ILE A O 1
ATOM 3031 N N . GLY A 1 408 ? -23.719 -2.149 -3.241 1.00 69.56 408 GLY A N 1
ATOM 3032 C CA . GLY A 1 408 ? -23.634 -3.321 -2.373 1.00 69.56 408 GLY A CA 1
ATOM 3033 C C . GLY A 1 408 ? -23.725 -2.959 -0.890 1.00 69.56 408 GLY A C 1
ATOM 3034 O O . GLY A 1 408 ? -24.493 -3.580 -0.162 1.00 69.56 408 GLY A O 1
ATOM 3035 N N . CYS A 1 409 ? -23.025 -1.909 -0.455 1.00 70.75 409 CYS A N 1
ATOM 3036 C CA . CYS A 1 409 ? -23.100 -1.372 0.902 1.00 70.75 409 CYS A CA 1
ATOM 3037 C C . CYS A 1 409 ? -24.496 -0.828 1.226 1.00 70.75 409 CYS A C 1
ATOM 3039 O O . CYS A 1 409 ? -25.012 -1.090 2.309 1.00 70.75 409 CYS A O 1
ATOM 3041 N N . LEU A 1 410 ? -25.130 -0.103 0.298 1.00 73.56 410 LEU A N 1
ATOM 3042 C CA . LEU A 1 410 ? -26.493 0.402 0.470 1.00 73.56 410 LEU A CA 1
ATOM 3043 C C . LEU A 1 410 ? -27.511 -0.742 0.513 1.00 73.56 410 LEU A C 1
ATOM 3045 O O . LEU A 1 410 ? -28.346 -0.773 1.409 1.00 73.56 410 LEU A O 1
ATOM 3049 N N . ILE A 1 411 ? -27.421 -1.706 -0.403 1.00 74.31 411 ILE A N 1
ATOM 3050 C CA . ILE A 1 411 ? -28.270 -2.901 -0.421 1.00 74.31 411 ILE A CA 1
ATOM 3051 C C . ILE A 1 411 ? -28.093 -3.678 0.874 1.00 74.31 411 ILE A C 1
ATOM 3053 O O . ILE A 1 411 ? -29.091 -4.079 1.455 1.00 74.31 411 ILE A O 1
ATOM 3057 N N . TRP A 1 412 ? -26.858 -3.870 1.342 1.00 72.38 412 TRP A N 1
ATOM 3058 C CA . TRP A 1 412 ? -26.577 -4.517 2.619 1.00 72.38 412 TRP A CA 1
ATOM 3059 C C . TRP A 1 412 ? -27.192 -3.743 3.784 1.00 72.38 412 TRP A C 1
ATOM 3061 O O . TRP A 1 412 ? -27.903 -4.323 4.598 1.00 72.38 412 TRP A O 1
ATOM 3071 N N . TYR A 1 413 ? -26.977 -2.430 3.855 1.00 72.75 413 TYR A N 1
ATOM 3072 C CA . TYR A 1 413 ? -27.506 -1.594 4.929 1.00 72.75 413 TYR A CA 1
ATOM 3073 C C . TYR A 1 413 ? -29.042 -1.622 4.968 1.00 72.75 413 TYR A C 1
ATOM 3075 O O . TYR A 1 413 ? -29.631 -1.809 6.032 1.00 72.75 413 TYR A O 1
ATOM 3083 N N . TRP A 1 414 ? -29.688 -1.536 3.805 1.00 75.56 414 TRP A N 1
ATOM 3084 C CA . TRP A 1 414 ? -31.144 -1.550 3.644 1.00 75.56 414 TRP A CA 1
ATOM 3085 C C . TRP A 1 414 ? -31.733 -2.952 3.416 1.00 75.56 414 TRP A C 1
ATOM 3087 O O . TRP A 1 414 ? -32.916 -3.072 3.087 1.00 75.56 414 TRP A O 1
ATOM 3097 N N . PHE A 1 415 ? -30.946 -4.023 3.576 1.00 75.75 415 PHE A N 1
ATOM 3098 C CA . PHE A 1 415 ? -31.407 -5.373 3.260 1.00 75.75 415 PHE A CA 1
ATOM 3099 C C . PHE A 1 415 ? -32.585 -5.765 4.172 1.00 75.75 415 PHE A C 1
ATOM 3101 O O . PHE A 1 415 ? -32.492 -5.604 5.395 1.00 75.75 415 PHE A O 1
ATOM 3108 N N . PRO A 1 416 ? -33.694 -6.311 3.635 1.00 65.38 416 PRO A N 1
ATOM 3109 C CA . PRO A 1 416 ? -34.854 -6.658 4.450 1.00 65.38 416 PRO A CA 1
ATOM 3110 C C . PRO A 1 416 ? -34.489 -7.664 5.553 1.00 65.38 416 PRO A C 1
ATOM 3112 O O . PRO A 1 416 ? -33.874 -8.694 5.279 1.00 65.38 416 PRO A O 1
ATOM 3115 N N . LYS A 1 417 ? -34.890 -7.379 6.800 1.00 62.94 417 LYS A N 1
ATOM 3116 C CA . LYS A 1 417 ? -34.656 -8.170 8.032 1.00 62.94 417 LYS A CA 1
ATOM 3117 C C . LYS A 1 417 ? -33.204 -8.328 8.507 1.00 62.94 417 LYS A C 1
ATOM 3119 O O . LYS A 1 417 ? -33.005 -8.396 9.713 1.00 62.94 417 LYS A O 1
ATOM 3124 N N . TYR A 1 418 ? -32.218 -8.395 7.614 1.00 64.69 418 TYR A N 1
ATOM 3125 C CA . 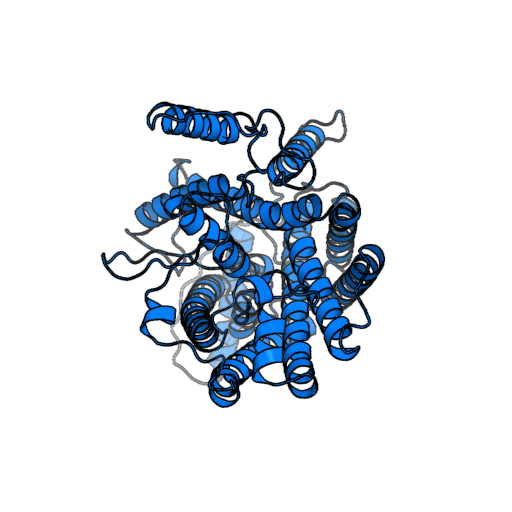TYR A 1 418 ? -30.811 -8.646 7.976 1.00 64.69 418 TYR A CA 1
ATOM 3126 C C . TYR A 1 418 ? -29.890 -7.441 7.766 1.00 64.69 418 TYR A C 1
ATOM 3128 O O . TYR A 1 418 ? -28.725 -7.489 8.153 1.00 64.69 418 TYR A O 1
ATOM 3136 N N . GLY A 1 419 ? -30.388 -6.367 7.153 1.00 61.53 419 GLY A N 1
ATOM 3137 C CA . GLY A 1 419 ? -29.593 -5.179 6.875 1.00 61.53 419 GLY A CA 1
ATOM 3138 C C . GLY A 1 419 ? -29.371 -4.299 8.096 1.00 61.53 419 GLY A C 1
ATOM 3139 O O . GLY A 1 419 ? -30.207 -4.280 9.004 1.00 61.53 419 GLY A O 1
ATOM 3140 N N . GLY A 1 420 ? -28.249 -3.572 8.077 1.00 61.50 420 GLY A N 1
ATOM 3141 C CA . GLY A 1 420 ? -27.764 -2.700 9.154 1.00 61.50 420 GLY A CA 1
ATOM 3142 C C . GLY A 1 420 ? -28.822 -1.784 9.763 1.00 61.50 420 GLY A C 1
ATOM 3143 O O . GLY A 1 420 ? -28.836 -1.616 10.973 1.00 61.50 420 GLY A O 1
ATOM 3144 N N . VAL A 1 421 ? -29.777 -1.284 8.974 1.00 69.88 421 VAL A N 1
ATOM 3145 C CA . VAL A 1 421 ? -30.885 -0.435 9.463 1.00 69.88 421 VAL A CA 1
ATOM 3146 C C . VAL A 1 421 ? -31.674 -1.068 10.614 1.00 69.88 421 VAL A C 1
ATOM 3148 O O . VAL A 1 421 ? -32.204 -0.352 11.456 1.00 69.88 421 VAL A O 1
ATOM 3151 N N . ASN A 1 422 ? -31.777 -2.398 10.651 1.00 67.38 422 ASN A N 1
ATOM 3152 C CA . ASN A 1 422 ? -32.624 -3.092 11.623 1.00 67.38 422 ASN A CA 1
ATOM 3153 C C . ASN A 1 422 ? -31.899 -3.457 12.925 1.00 67.38 422 ASN A C 1
ATOM 3155 O O . ASN A 1 422 ? -32.559 -3.901 13.860 1.00 67.38 422 ASN A O 1
ATOM 3159 N N . TRP A 1 423 ? -30.569 -3.350 12.972 1.00 66.06 423 TRP A N 1
ATOM 3160 C CA . TRP A 1 423 ? -29.774 -3.863 14.095 1.00 66.06 423 TRP A CA 1
ATOM 3161 C C . TRP A 1 423 ? -28.572 -2.989 14.484 1.00 66.06 423 TRP A C 1
ATOM 3163 O O . TRP A 1 423 ? -28.026 -3.175 15.567 1.00 66.06 423 TRP A O 1
ATOM 3173 N N . PHE A 1 424 ? -28.138 -2.052 13.635 1.00 68.25 424 PHE A N 1
ATOM 3174 C CA . PHE A 1 424 ? -27.036 -1.138 13.925 1.00 68.25 424 PHE A CA 1
ATOM 3175 C C . PHE A 1 424 ? -27.562 0.093 14.666 1.00 68.25 424 PHE A C 1
ATOM 3177 O O . PHE A 1 424 ? -28.165 0.984 14.071 1.00 68.25 424 PHE A O 1
ATOM 3184 N N . GLU A 1 425 ? -27.310 0.145 15.971 1.00 61.69 425 GLU A N 1
ATOM 3185 C CA . GLU A 1 425 ? -27.741 1.243 16.849 1.00 61.69 425 GLU A CA 1
ATOM 3186 C C . GLU A 1 425 ? -26.645 2.303 17.073 1.00 61.69 425 GLU A C 1
ATOM 3188 O O . GLU A 1 425 ? -26.842 3.264 17.815 1.00 61.69 425 GLU A O 1
ATOM 3193 N N . GLY A 1 426 ? -25.504 2.171 16.385 1.00 62.25 426 GLY A N 1
ATOM 3194 C CA . GLY A 1 426 ? -24.347 3.057 16.508 1.00 62.25 426 GLY A CA 1
ATOM 3195 C C . GLY A 1 426 ? -23.178 2.430 17.279 1.00 62.25 426 GLY A C 1
ATOM 3196 O O . GLY A 1 426 ? -23.185 1.228 17.540 1.00 62.25 426 GLY A O 1
ATOM 3197 N N . PRO A 1 427 ? -22.142 3.225 17.612 1.00 63.28 427 PRO A N 1
ATOM 3198 C CA . PRO A 1 427 ? -20.959 2.738 18.320 1.00 63.28 427 PRO A CA 1
ATOM 3199 C C . PRO A 1 427 ? -21.312 2.211 19.714 1.00 63.28 427 PRO A C 1
ATOM 3201 O O . PRO A 1 427 ? -22.015 2.883 20.474 1.00 63.28 427 PRO A O 1
ATOM 3204 N N . VAL A 1 428 ? -20.805 1.027 20.064 1.00 62.03 428 VAL A N 1
ATOM 3205 C CA . VAL A 1 428 ? -21.121 0.381 21.344 1.00 62.03 428 VAL A CA 1
ATOM 3206 C C . VAL A 1 428 ? -20.115 0.824 22.401 1.00 62.03 428 VAL A C 1
ATOM 3208 O O . VAL A 1 428 ? -18.915 0.564 22.303 1.00 62.03 428 VAL A O 1
ATOM 3211 N N . VAL A 1 429 ? -20.621 1.481 23.443 1.00 58.50 429 VAL A N 1
ATOM 3212 C CA . VAL A 1 429 ? -19.838 1.833 24.630 1.00 58.50 429 VAL A CA 1
ATOM 3213 C C . VAL A 1 429 ? -19.470 0.542 25.370 1.00 58.50 429 VAL A C 1
ATOM 3215 O O . VAL A 1 429 ? -20.337 -0.236 25.756 1.00 58.50 429 VAL A O 1
ATOM 3218 N N . THR A 1 430 ? -18.175 0.294 25.553 1.00 58.50 430 THR A N 1
ATOM 3219 C CA . THR A 1 430 ? -17.624 -0.922 26.185 1.00 58.50 430 THR A CA 1
ATOM 3220 C C . THR A 1 430 ? -17.285 -0.734 27.668 1.00 58.50 430 THR A C 1
ATOM 3222 O O . THR A 1 430 ? -16.854 -1.686 28.321 1.00 58.50 430 THR A O 1
ATOM 3225 N N . VAL A 1 431 ? -17.490 0.471 28.215 1.00 53.94 431 VAL A N 1
ATOM 3226 C CA . VAL A 1 431 ? -17.299 0.793 29.639 1.00 53.94 431 VAL A CA 1
ATOM 3227 C C . VAL A 1 431 ? -18.442 1.680 30.135 1.00 53.94 431 VAL A C 1
ATOM 3229 O O . VAL A 1 431 ? -18.686 2.738 29.562 1.00 53.94 431 VAL A O 1
ATOM 3232 N N . ASP A 1 432 ? -19.097 1.301 31.235 1.00 41.00 432 ASP A N 1
ATOM 3233 C CA . ASP A 1 432 ? -20.011 2.197 31.950 1.00 41.00 432 ASP A CA 1
ATOM 3234 C C . ASP A 1 432 ? -19.211 3.378 32.525 1.00 41.00 432 ASP A C 1
ATOM 3236 O O . ASP A 1 432 ? -18.338 3.201 33.378 1.00 41.00 432 ASP A O 1
ATOM 3240 N N . VAL A 1 433 ? -19.466 4.594 32.034 1.00 38.44 433 VAL A N 1
ATOM 3241 C CA . VAL A 1 433 ? -18.729 5.802 32.436 1.00 38.44 433 VAL A CA 1
ATOM 3242 C C . VAL A 1 433 ? -19.021 6.116 33.908 1.00 38.44 433 VAL A C 1
ATOM 3244 O O . VAL A 1 433 ? -20.053 6.699 34.238 1.00 38.44 433 VAL A O 1
ATOM 3247 N N . LEU A 1 434 ? -18.110 5.750 34.813 1.00 31.38 434 LEU A N 1
ATOM 3248 C CA . LEU A 1 434 ? -18.156 6.213 36.200 1.00 31.38 434 LEU A CA 1
ATOM 3249 C C . LEU A 1 434 ? -17.618 7.658 36.291 1.00 31.38 434 LEU A C 1
ATOM 3251 O O . LEU A 1 434 ? -16.637 7.993 35.622 1.00 31.38 434 LEU A O 1
ATOM 3255 N N . PRO A 1 435 ? -18.240 8.537 37.099 1.00 30.05 435 PRO A N 1
ATOM 3256 C CA . PRO A 1 435 ? -17.852 9.943 37.198 1.00 30.05 435 PRO A CA 1
ATOM 3257 C C . PRO A 1 435 ? -16.428 10.105 37.758 1.00 30.05 435 PRO A C 1
ATOM 3259 O O . PRO A 1 435 ? -16.097 9.570 38.813 1.00 30.05 435 PRO A O 1
ATOM 3262 N N . GLN A 1 436 ? -15.590 10.870 37.049 1.00 33.75 436 GLN A N 1
ATOM 3263 C CA . GLN A 1 436 ? -14.187 11.115 37.399 1.00 33.75 436 GLN A CA 1
ATOM 3264 C C . GLN A 1 436 ? -14.051 11.976 38.668 1.00 33.75 436 GLN A C 1
ATOM 3266 O O . GLN A 1 436 ? -14.499 13.123 38.702 1.00 33.75 436 GLN A O 1
ATOM 3271 N N . THR A 1 437 ? -13.365 11.465 39.693 1.00 27.27 437 THR A N 1
ATOM 3272 C CA . THR A 1 437 ? -12.852 12.264 40.818 1.00 27.27 437 THR A CA 1
ATOM 3273 C C . THR A 1 437 ? -11.423 12.718 40.522 1.00 27.27 437 THR A C 1
ATOM 3275 O O . THR A 1 437 ? -10.531 11.889 40.370 1.00 27.27 437 THR A O 1
ATOM 3278 N N . SER A 1 438 ? -11.198 14.032 40.447 1.00 30.41 438 SER A N 1
ATOM 3279 C CA . SER A 1 438 ? -9.870 14.627 40.235 1.00 30.41 438 SER A CA 1
ATOM 3280 C C . SER A 1 438 ? -9.016 14.499 41.502 1.00 30.41 438 SER A C 1
ATOM 3282 O O . SER A 1 438 ? -9.475 14.929 42.563 1.00 30.41 438 SER A O 1
ATOM 3284 N N . HIS A 1 439 ? -7.776 14.009 41.400 1.00 34.81 439 HIS A N 1
ATOM 3285 C CA . HIS A 1 439 ? -6.793 14.142 42.479 1.00 34.81 439 HIS A CA 1
ATOM 3286 C C . HIS A 1 439 ? -5.520 14.871 42.029 1.00 34.81 439 HIS A C 1
ATOM 3288 O O . HIS A 1 439 ? -5.003 14.664 40.935 1.00 34.81 439 HIS A O 1
ATOM 3294 N N . ASN A 1 440 ? -5.100 15.777 42.916 1.00 34.31 440 ASN A N 1
ATOM 3295 C CA . ASN A 1 440 ? -4.061 16.795 42.803 1.00 34.31 440 ASN A CA 1
ATOM 3296 C C . ASN A 1 440 ? -2.665 16.266 42.452 1.00 34.31 440 ASN A C 1
ATOM 3298 O O . ASN A 1 440 ? -2.306 15.136 42.768 1.00 34.31 440 ASN A O 1
ATOM 3302 N N . GLY A 1 441 ? -1.887 17.149 41.821 1.00 44.28 441 GLY A N 1
ATOM 3303 C CA . GLY A 1 441 ? -0.535 16.886 41.351 1.00 44.28 441 GLY A CA 1
ATOM 3304 C C . GLY A 1 441 ? 0.546 16.875 42.426 1.00 44.28 441 GLY A C 1
ATOM 3305 O O . GLY A 1 441 ? 0.396 17.481 43.478 1.00 44.28 441 GLY A O 1
ATOM 3306 N N . ASP A 1 442 ? 1.664 16.257 42.049 1.00 30.50 442 ASP A N 1
ATOM 3307 C CA . ASP A 1 442 ? 2.979 16.410 42.661 1.00 30.50 442 ASP A CA 1
ATOM 3308 C C . ASP A 1 442 ? 4.059 16.349 41.569 1.00 30.50 442 ASP A C 1
ATOM 3310 O O . ASP A 1 442 ? 3.972 15.589 40.599 1.00 30.50 442 ASP A O 1
ATOM 3314 N N . THR A 1 443 ? 5.075 17.200 41.715 1.00 35.88 443 THR A N 1
ATOM 3315 C CA . THR A 1 443 ? 6.209 17.346 40.789 1.00 35.88 443 THR A CA 1
ATOM 3316 C C . THR A 1 443 ? 7.421 16.628 41.384 1.00 35.88 443 THR A C 1
ATOM 3318 O O . THR A 1 443 ? 7.801 16.945 42.507 1.00 35.88 443 THR A O 1
ATOM 3321 N N . LEU A 1 444 ? 8.058 15.700 40.654 1.00 31.73 444 LEU A N 1
ATOM 3322 C CA . LEU A 1 444 ? 9.289 15.024 41.099 1.00 31.73 444 LEU A CA 1
ATOM 3323 C C . LEU A 1 444 ? 10.388 15.032 40.018 1.00 31.73 444 LEU A C 1
ATOM 3325 O O . LEU A 1 444 ? 10.128 14.828 38.832 1.00 31.73 444 LEU A O 1
ATOM 3329 N N . MET A 1 445 ? 11.609 15.322 40.483 1.00 33.59 445 MET A N 1
ATOM 3330 C CA . MET A 1 445 ? 12.876 15.512 39.756 1.00 33.59 445 MET A CA 1
ATOM 3331 C C . MET A 1 445 ? 13.482 14.202 39.222 1.00 33.59 445 MET A C 1
ATOM 3333 O O . MET A 1 445 ? 13.316 13.155 39.830 1.00 33.59 445 MET A O 1
ATOM 3337 N N . ALA A 1 446 ? 14.237 14.302 38.118 1.00 31.53 446 ALA A N 1
ATOM 3338 C CA . ALA A 1 446 ? 14.691 13.216 37.241 1.00 31.53 446 ALA A CA 1
ATOM 3339 C C . ALA A 1 446 ? 15.823 12.285 37.778 1.00 31.53 446 ALA A C 1
ATOM 3341 O O . ALA A 1 446 ? 16.951 12.737 37.950 1.00 31.53 446 ALA A O 1
ATOM 3342 N N . THR A 1 447 ? 15.567 10.972 37.897 1.00 37.47 447 THR A N 1
ATOM 3343 C CA . THR A 1 447 ? 16.506 9.825 37.966 1.00 37.47 447 THR A CA 1
ATOM 3344 C C . THR A 1 447 ? 15.952 8.635 37.128 1.00 37.47 447 THR A C 1
ATOM 3346 O O . THR A 1 447 ? 14.795 8.681 36.706 1.00 37.47 447 THR A O 1
ATOM 3349 N N . PRO A 1 448 ? 16.732 7.574 36.813 1.00 43.28 448 PRO A N 1
ATOM 3350 C CA . PRO A 1 448 ? 16.403 6.578 35.770 1.00 43.28 448 PRO A CA 1
ATOM 3351 C C . PRO A 1 448 ? 15.112 5.756 35.975 1.00 43.28 448 PRO A C 1
ATOM 3353 O O . PRO A 1 448 ? 14.544 5.269 34.994 1.00 43.28 448 PRO A O 1
ATOM 3356 N N . GLU A 1 449 ? 14.613 5.644 37.213 1.00 43.28 449 GLU A N 1
ATOM 3357 C CA . GLU A 1 449 ? 13.339 4.982 37.567 1.00 43.28 449 GLU A CA 1
ATOM 3358 C C . GLU A 1 449 ? 12.099 5.718 37.019 1.00 43.28 449 GLU A C 1
ATOM 3360 O O . GLU A 1 449 ? 11.056 5.115 36.767 1.00 43.28 449 GLU A O 1
ATOM 3365 N N . ILE A 1 450 ? 12.223 7.011 36.708 1.00 47.59 450 ILE A N 1
ATOM 3366 C CA . ILE A 1 450 ? 11.111 7.862 36.249 1.00 47.59 450 ILE A CA 1
ATOM 3367 C C . ILE A 1 450 ? 10.659 7.525 34.833 1.00 47.59 450 ILE A C 1
ATOM 3369 O O . ILE A 1 450 ? 9.547 7.872 34.436 1.00 47.59 450 ILE A O 1
ATOM 3373 N N . SER A 1 451 ? 11.493 6.837 34.053 1.00 53.09 451 SER A N 1
ATOM 3374 C CA . SER A 1 451 ? 11.104 6.400 32.713 1.00 53.09 451 SER A CA 1
ATOM 3375 C C . SER A 1 451 ? 9.953 5.390 32.754 1.00 53.09 451 SER A C 1
ATOM 3377 O O . SER A 1 451 ? 9.029 5.508 31.947 1.00 53.09 451 SER A O 1
ATOM 3379 N N . GLU A 1 452 ? 9.954 4.474 33.725 1.00 56.62 452 GLU A N 1
ATOM 3380 C CA . GLU A 1 452 ? 8.923 3.445 33.863 1.00 56.62 452 GLU A CA 1
ATOM 3381 C C . GLU A 1 452 ? 7.653 4.019 34.497 1.00 56.62 452 GLU A C 1
ATOM 3383 O O . GLU A 1 452 ? 6.567 3.875 33.941 1.00 56.62 452 GLU A O 1
ATOM 3388 N N . GLU A 1 453 ? 7.778 4.814 35.563 1.00 57.28 453 GLU A N 1
ATOM 3389 C CA . GLU A 1 453 ? 6.631 5.526 36.147 1.00 57.28 453 GLU A CA 1
ATOM 3390 C C . GLU A 1 453 ? 5.956 6.477 35.150 1.00 57.28 453 GLU A C 1
ATOM 3392 O O . GLU A 1 453 ? 4.739 6.671 35.167 1.00 57.28 453 GLU A O 1
ATOM 3397 N N . ARG A 1 454 ? 6.731 7.111 34.262 1.00 58.31 454 ARG A N 1
ATOM 3398 C CA . ARG A 1 454 ? 6.185 7.951 33.191 1.00 58.31 454 ARG A CA 1
ATOM 3399 C C . ARG A 1 454 ? 5.458 7.116 32.138 1.00 58.31 454 ARG A C 1
ATOM 3401 O O . ARG A 1 454 ? 4.408 7.552 31.676 1.00 58.31 454 ARG A O 1
ATOM 3408 N N . ARG A 1 455 ? 5.975 5.937 31.771 1.00 59.00 455 ARG A N 1
ATOM 3409 C CA . ARG A 1 455 ? 5.298 5.002 30.853 1.00 59.00 455 ARG A CA 1
ATOM 3410 C C . ARG A 1 455 ? 3.973 4.516 31.432 1.00 59.00 455 ARG A C 1
ATOM 3412 O O . ARG A 1 455 ? 2.971 4.575 30.727 1.00 59.00 455 ARG A O 1
ATOM 3419 N N . VAL A 1 456 ? 3.958 4.133 32.708 1.00 69.12 456 VAL A N 1
ATOM 3420 C CA . VAL A 1 456 ? 2.744 3.710 33.424 1.00 69.12 456 VAL A CA 1
ATOM 3421 C C . VAL A 1 456 ? 1.735 4.857 33.521 1.00 69.12 456 VAL A C 1
ATOM 3423 O O . VAL A 1 456 ? 0.566 4.665 33.212 1.00 69.12 456 VAL A O 1
ATOM 3426 N N . ARG A 1 457 ? 2.173 6.081 33.850 1.00 70.06 457 ARG A N 1
ATOM 3427 C CA . ARG A 1 457 ? 1.281 7.256 33.875 1.00 70.06 457 ARG A CA 1
ATOM 3428 C C . ARG A 1 457 ? 0.655 7.564 32.518 1.00 70.06 457 ARG A C 1
ATOM 3430 O O . ARG A 1 457 ? -0.532 7.856 32.461 1.00 70.06 457 ARG A O 1
ATOM 3437 N N . ILE A 1 458 ? 1.436 7.504 31.437 1.00 63.31 458 ILE A N 1
ATOM 3438 C CA . ILE A 1 458 ? 0.911 7.702 30.077 1.00 63.31 458 ILE A CA 1
ATOM 3439 C C . ILE A 1 458 ? -0.067 6.578 29.716 1.00 63.31 458 ILE A C 1
ATOM 3441 O O . ILE A 1 458 ? -1.114 6.854 29.139 1.00 63.31 458 ILE A O 1
ATOM 3445 N N . ALA A 1 459 ? 0.249 5.331 30.083 1.00 65.94 459 ALA A N 1
ATOM 3446 C CA . ALA A 1 459 ? -0.639 4.194 29.869 1.00 65.94 459 ALA A CA 1
ATOM 3447 C C . ALA A 1 459 ? -2.001 4.408 30.536 1.00 65.94 459 ALA A C 1
ATOM 3449 O O . ALA A 1 459 ? -3.023 4.381 29.849 1.00 65.94 459 ALA A O 1
ATOM 3450 N N . ASN A 1 460 ? -1.988 4.746 31.824 1.00 72.50 460 ASN A N 1
ATOM 3451 C CA . ASN A 1 460 ? -3.190 5.019 32.604 1.00 72.50 460 ASN A CA 1
ATOM 3452 C C . ASN A 1 460 ? -3.973 6.220 32.054 1.00 72.50 460 ASN A C 1
ATOM 3454 O O . ASN A 1 460 ? -5.184 6.135 31.915 1.00 72.50 460 ASN A O 1
ATOM 3458 N N . ALA A 1 461 ? -3.301 7.312 31.672 1.00 70.50 461 ALA A N 1
ATOM 3459 C CA . ALA A 1 461 ? -3.966 8.501 31.131 1.00 70.50 461 ALA A CA 1
ATOM 3460 C C . ALA A 1 461 ? -4.658 8.241 29.780 1.00 70.50 461 ALA A C 1
ATOM 3462 O O . ALA A 1 461 ? -5.761 8.728 29.538 1.00 70.50 461 ALA A O 1
ATOM 3463 N N . ASP A 1 462 ? -4.028 7.466 28.896 1.00 70.12 462 ASP A N 1
ATOM 3464 C CA . ASP A 1 462 ? -4.631 7.053 27.625 1.00 70.12 462 ASP A CA 1
ATOM 3465 C C . ASP A 1 462 ? -5.784 6.047 27.854 1.00 70.12 462 ASP A C 1
ATOM 3467 O O . ASP A 1 462 ? -6.790 6.112 27.152 1.00 70.12 462 ASP A O 1
ATOM 3471 N N . GLU A 1 463 ? -5.679 5.141 28.841 1.00 74.62 463 GLU A N 1
ATOM 3472 C CA . GLU A 1 463 ? -6.774 4.228 29.227 1.00 74.62 463 GLU A CA 1
ATOM 3473 C C . GLU A 1 463 ? -7.968 4.998 29.808 1.00 74.62 463 GLU A C 1
ATOM 3475 O O . GLU A 1 463 ? -9.112 4.746 29.432 1.00 74.62 463 GLU A O 1
ATOM 3480 N N . GLU A 1 464 ? -7.710 5.985 30.666 1.00 70.94 464 GLU A N 1
ATOM 3481 C CA . GLU A 1 464 ? -8.719 6.904 31.197 1.00 70.94 464 GLU A CA 1
ATOM 3482 C C . GLU A 1 464 ? -9.373 7.733 30.085 1.00 70.94 464 GLU A C 1
ATOM 3484 O O . GLU A 1 464 ? -10.587 7.954 30.109 1.00 70.94 464 GLU A O 1
ATOM 3489 N N . LEU A 1 465 ? -8.595 8.173 29.089 1.00 69.88 465 LEU A N 1
ATOM 3490 C CA . LEU A 1 465 ? -9.120 8.879 27.923 1.00 69.88 465 LEU A CA 1
ATOM 3491 C C . LEU A 1 465 ? -10.025 7.966 27.090 1.00 69.88 465 LEU A C 1
ATOM 3493 O O . LEU A 1 465 ? -11.136 8.380 26.759 1.00 69.88 465 LEU A O 1
ATOM 3497 N N . LEU A 1 466 ? -9.598 6.736 26.790 1.00 70.62 466 LEU A N 1
ATOM 3498 C CA . LEU A 1 466 ? -10.430 5.748 26.096 1.00 70.62 466 LEU A CA 1
ATOM 3499 C C . LEU A 1 466 ? -11.726 5.484 26.869 1.00 70.62 466 LEU A C 1
ATOM 3501 O O . LEU A 1 466 ? -12.807 5.573 26.285 1.00 70.62 466 LEU A O 1
ATOM 3505 N N . ALA A 1 467 ? -11.637 5.282 28.185 1.00 68.06 467 ALA A N 1
ATOM 3506 C CA . ALA A 1 467 ? -12.801 5.081 29.042 1.00 68.06 467 ALA A CA 1
ATOM 3507 C C . ALA A 1 467 ? -13.741 6.299 29.035 1.00 68.06 467 ALA A C 1
ATOM 3509 O O . ALA A 1 467 ? -14.958 6.135 28.986 1.00 68.06 467 ALA A O 1
ATOM 3510 N N . SER A 1 468 ? -13.203 7.526 28.998 1.00 67.75 468 SER A N 1
ATOM 3511 C CA . SER A 1 468 ? -14.006 8.755 28.869 1.00 67.75 468 SER A CA 1
ATOM 3512 C C . SER A 1 468 ? -14.724 8.877 27.520 1.00 67.75 468 SER A C 1
ATOM 3514 O O . SER A 1 468 ? -15.757 9.540 27.427 1.00 67.75 468 SER A O 1
ATOM 3516 N N . LEU A 1 469 ? -14.192 8.225 26.483 1.00 68.12 469 LEU A N 1
ATOM 3517 C CA . LEU A 1 469 ? -14.815 8.094 25.166 1.00 68.12 469 LEU A CA 1
ATOM 3518 C C . LEU A 1 469 ? -15.765 6.886 25.091 1.00 68.12 469 LEU A C 1
ATOM 3520 O O . LEU A 1 469 ? -16.366 6.658 24.044 1.00 68.12 469 LEU A O 1
ATOM 3524 N N . GLY A 1 470 ? -15.907 6.130 26.185 1.00 60.75 470 GLY A N 1
ATOM 3525 C CA . GLY A 1 470 ? -16.746 4.941 26.269 1.00 60.75 470 GLY A CA 1
ATOM 3526 C C . GLY A 1 470 ? -16.088 3.663 25.747 1.00 60.75 470 GLY A C 1
ATOM 3527 O O . GLY A 1 470 ? -16.787 2.679 25.524 1.00 60.75 470 GLY A O 1
ATOM 3528 N N . TYR A 1 471 ? -14.769 3.644 25.545 1.00 70.12 471 TYR A N 1
ATOM 3529 C CA . TYR A 1 471 ? -14.049 2.487 25.015 1.00 70.12 471 TYR A CA 1
ATOM 3530 C C . TYR A 1 471 ? -13.130 1.836 26.052 1.00 70.12 471 TYR A C 1
ATOM 3532 O O . TYR A 1 471 ? -12.397 2.508 26.774 1.00 70.12 471 TYR A O 1
ATOM 3540 N N . LYS A 1 472 ? -13.141 0.504 26.099 1.00 73.81 472 LYS A N 1
ATOM 3541 C CA . LYS A 1 472 ? -12.181 -0.308 26.843 1.00 73.81 472 LYS A CA 1
ATOM 3542 C C . LYS A 1 472 ? -10.964 -0.570 25.963 1.00 73.81 472 LYS A C 1
ATOM 3544 O O . LYS A 1 472 ? -11.115 -0.830 24.776 1.00 73.81 472 LYS A O 1
ATOM 3549 N N . GLN A 1 473 ? -9.775 -0.570 26.559 1.00 75.38 473 GLN A N 1
ATOM 3550 C CA . GLN A 1 473 ? -8.583 -1.073 25.886 1.00 75.38 473 GLN A CA 1
ATOM 3551 C C . GLN A 1 473 ? -8.599 -2.613 25.847 1.00 75.38 473 GLN A C 1
ATOM 3553 O O . GLN A 1 473 ? -8.631 -3.286 26.881 1.00 75.38 473 GLN A O 1
ATOM 3558 N N . GLU A 1 474 ? -8.595 -3.167 24.644 1.00 75.69 474 GLU A N 1
ATOM 3559 C CA . GLU A 1 474 ? -8.655 -4.589 24.305 1.00 75.69 474 GLU A CA 1
ATOM 3560 C C . GLU A 1 474 ? -7.302 -5.113 23.805 1.00 75.69 474 GLU A C 1
ATOM 3562 O O . GLU A 1 474 ? -6.956 -6.272 24.059 1.00 75.69 474 GLU A O 1
ATOM 3567 N N . PHE A 1 475 ? -6.506 -4.258 23.156 1.00 78.31 475 PHE A N 1
ATOM 3568 C CA . PHE A 1 475 ? -5.175 -4.602 22.663 1.00 78.31 475 PHE A CA 1
ATOM 3569 C C . PHE A 1 475 ? -4.038 -4.246 23.638 1.00 78.31 475 PHE A C 1
ATOM 3571 O O . PHE A 1 475 ? -4.079 -3.277 24.401 1.00 78.31 475 PHE A O 1
ATOM 3578 N N . LYS A 1 476 ? -2.967 -5.054 23.609 1.00 77.88 476 LYS A N 1
ATOM 3579 C CA . LYS A 1 476 ? -1.754 -4.823 24.409 1.00 77.88 476 LYS A CA 1
ATOM 3580 C C . LYS A 1 476 ? -0.864 -3.787 23.724 1.00 77.88 476 LYS A C 1
ATOM 3582 O O . LYS A 1 476 ? -0.435 -3.994 22.587 1.00 77.88 476 LYS A O 1
ATOM 3587 N N . ARG A 1 477 ? -0.486 -2.738 24.459 1.00 79.56 477 ARG A N 1
ATOM 3588 C CA . ARG A 1 477 ? 0.484 -1.736 24.000 1.00 79.56 477 ARG A CA 1
ATOM 3589 C C . ARG A 1 477 ? 1.860 -2.357 23.842 1.00 79.56 477 ARG A C 1
ATOM 3591 O O . ARG A 1 477 ? 2.559 -2.615 24.819 1.00 79.56 477 ARG A O 1
ATOM 3598 N N . THR A 1 478 ? 2.209 -2.623 22.596 1.00 82.12 478 THR A N 1
ATOM 3599 C CA . THR A 1 478 ? 3.419 -3.356 22.227 1.00 82.12 478 THR A CA 1
ATOM 3600 C C . THR A 1 478 ? 4.290 -2.539 21.281 1.00 82.12 478 THR A C 1
ATOM 3602 O O . THR A 1 478 ? 5.504 -2.701 21.293 1.00 82.12 478 THR A O 1
ATOM 3605 N N . PHE A 1 479 ? 3.691 -1.626 20.511 1.00 82.50 479 PHE A N 1
ATOM 3606 C CA . PHE A 1 479 ? 4.391 -0.819 19.523 1.00 82.50 479 PHE A CA 1
ATOM 3607 C C . PHE A 1 479 ? 5.022 0.405 20.179 1.00 82.50 479 PHE A C 1
ATOM 3609 O O . PHE A 1 479 ? 4.338 1.306 20.672 1.00 82.50 479 PHE A O 1
ATOM 3616 N N . THR A 1 480 ? 6.344 0.457 20.137 1.00 86.56 480 THR A N 1
ATOM 3617 C CA . THR A 1 480 ? 7.142 1.638 20.468 1.00 86.56 480 THR A CA 1
ATOM 3618 C C . THR A 1 480 ? 6.934 2.749 19.431 1.00 86.56 480 THR A C 1
ATOM 3620 O O . THR A 1 480 ? 6.530 2.466 18.303 1.00 86.56 480 THR A O 1
ATOM 3623 N N . PRO A 1 481 ? 7.269 4.022 19.726 1.00 83.12 481 PRO A N 1
ATOM 3624 C CA . PRO A 1 481 ? 7.114 5.104 18.750 1.00 83.12 481 PRO A CA 1
ATOM 3625 C C . PRO A 1 481 ? 7.883 4.864 17.441 1.00 83.12 481 PRO A C 1
ATOM 3627 O O . PRO A 1 481 ? 7.435 5.291 16.381 1.00 83.12 481 PRO A O 1
ATOM 3630 N N . PHE A 1 482 ? 9.012 4.147 17.504 1.00 85.69 482 PHE A N 1
ATOM 3631 C CA . PHE A 1 482 ? 9.774 3.755 16.319 1.00 85.69 482 PHE A CA 1
ATOM 3632 C C . PHE A 1 482 ? 9.044 2.698 15.484 1.00 85.69 482 PHE A C 1
ATOM 3634 O O . PHE A 1 482 ? 9.027 2.796 14.264 1.00 85.69 482 PHE A O 1
ATOM 3641 N N . GLU A 1 483 ? 8.390 1.722 16.114 1.00 86.50 483 GLU A N 1
ATOM 3642 C CA . GLU A 1 483 ? 7.593 0.716 15.401 1.00 86.50 483 GLU A CA 1
ATOM 3643 C C . GLU A 1 483 ? 6.301 1.323 14.836 1.00 86.50 483 GLU A C 1
ATOM 3645 O O . GLU A 1 483 ? 5.911 0.981 13.726 1.00 86.50 483 GLU A O 1
ATOM 3650 N N . VAL A 1 484 ? 5.681 2.283 15.535 1.00 84.38 484 VAL A N 1
ATOM 3651 C CA . VAL A 1 484 ? 4.544 3.075 15.021 1.00 84.38 484 VAL A CA 1
ATOM 3652 C C . VAL A 1 484 ? 4.957 3.877 13.782 1.00 84.38 484 VAL A C 1
ATOM 3654 O O . VAL A 1 484 ? 4.250 3.862 12.773 1.00 84.38 484 VAL A O 1
ATOM 3657 N N . PHE A 1 485 ? 6.120 4.538 13.828 1.00 84.62 485 PHE A N 1
ATOM 3658 C CA . PHE A 1 485 ? 6.733 5.153 12.648 1.00 84.62 485 PHE A CA 1
ATOM 3659 C C . PHE A 1 485 ? 6.999 4.112 11.561 1.00 84.62 485 PHE A C 1
ATOM 3661 O O . PHE A 1 485 ? 6.683 4.354 10.402 1.00 84.62 485 PHE A O 1
ATOM 3668 N N . GLY A 1 486 ? 7.516 2.942 11.932 1.00 81.06 486 GLY A N 1
ATOM 3669 C CA . GLY A 1 486 ? 7.821 1.873 10.997 1.00 81.06 486 GLY A CA 1
ATOM 3670 C C . GLY A 1 486 ? 6.602 1.323 10.274 1.00 81.06 486 GLY A C 1
ATOM 3671 O O . GLY A 1 486 ? 6.709 1.024 9.095 1.00 81.06 486 GLY A O 1
ATOM 3672 N N . VAL A 1 487 ? 5.432 1.281 10.911 1.00 81.19 487 VAL A N 1
ATOM 3673 C CA . VAL A 1 487 ? 4.164 0.922 10.251 1.00 81.19 487 VAL A CA 1
ATOM 3674 C C . VAL A 1 487 ? 3.738 1.982 9.239 1.00 81.19 487 VAL A C 1
ATOM 3676 O O . VAL A 1 487 ? 3.289 1.641 8.149 1.00 81.19 487 VAL A O 1
ATOM 3679 N N . ALA A 1 488 ? 3.886 3.266 9.575 1.00 77.56 488 ALA A N 1
ATOM 3680 C CA . ALA A 1 488 ? 3.565 4.354 8.652 1.00 77.56 488 ALA A CA 1
ATOM 3681 C C . ALA A 1 488 ? 4.550 4.412 7.470 1.00 77.56 488 ALA A C 1
ATOM 3683 O O . ALA A 1 488 ? 4.142 4.636 6.335 1.00 77.56 488 ALA A O 1
ATOM 3684 N N . PHE A 1 489 ? 5.837 4.188 7.740 1.00 79.88 489 PHE A N 1
ATOM 3685 C CA . PHE A 1 489 ? 6.922 4.281 6.768 1.00 79.88 489 PHE A CA 1
ATOM 3686 C C . PHE A 1 489 ? 7.039 3.040 5.883 1.00 79.88 489 PHE A C 1
ATOM 3688 O O . PHE A 1 489 ? 7.207 3.176 4.681 1.00 79.88 489 PHE A O 1
ATOM 3695 N N . SER A 1 490 ? 6.902 1.831 6.438 1.00 76.00 490 SER A N 1
ATOM 3696 C CA . SER A 1 490 ? 7.046 0.576 5.682 1.00 76.00 490 SER A CA 1
ATOM 3697 C C . SER A 1 490 ? 5.989 0.398 4.605 1.00 76.00 490 SER A C 1
ATOM 3699 O O . SER A 1 490 ? 6.186 -0.411 3.715 1.00 76.00 490 SER A O 1
ATOM 3701 N N . ILE A 1 491 ? 4.883 1.137 4.691 1.00 72.38 491 ILE A N 1
ATOM 3702 C CA . ILE A 1 491 ? 3.784 1.141 3.729 1.00 72.38 491 ILE A CA 1
ATOM 3703 C C . ILE A 1 491 ? 4.044 2.091 2.546 1.00 72.38 491 ILE A C 1
ATOM 3705 O O . ILE A 1 491 ? 3.350 1.995 1.529 1.00 72.38 491 ILE A O 1
ATOM 3709 N N . ILE A 1 492 ? 5.028 2.984 2.666 1.00 67.75 492 ILE A N 1
ATOM 3710 C CA . ILE A 1 492 ? 5.468 3.913 1.627 1.00 67.75 492 ILE A CA 1
ATOM 3711 C C . ILE A 1 492 ? 6.769 3.338 1.055 1.00 67.75 492 ILE A C 1
ATOM 3713 O O . ILE A 1 492 ? 7.823 3.446 1.679 1.00 67.75 492 ILE A O 1
ATOM 3717 N N . SER A 1 493 ? 6.712 2.680 -0.106 1.00 62.59 493 SER A N 1
ATOM 3718 C CA . SER A 1 493 ? 7.947 2.209 -0.746 1.00 62.59 493 SER A CA 1
ATOM 3719 C C . SER A 1 493 ? 8.780 3.410 -1.182 1.00 62.59 493 SER A C 1
ATOM 3721 O O . SER A 1 493 ? 8.264 4.313 -1.842 1.00 62.59 493 SER A O 1
ATOM 3723 N N . LEU A 1 494 ? 10.070 3.420 -0.840 1.00 65.12 494 LEU A N 1
ATOM 3724 C CA . LEU A 1 494 ? 11.012 4.431 -1.336 1.00 65.12 494 LEU A CA 1
ATOM 3725 C C . LEU A 1 494 ? 11.498 4.142 -2.759 1.00 65.12 494 LEU A C 1
ATOM 3727 O O . LEU A 1 494 ? 12.016 5.037 -3.426 1.00 65.12 494 LEU A O 1
ATOM 3731 N N . VAL A 1 495 ? 11.374 2.887 -3.190 1.00 61.94 495 VAL A N 1
ATOM 3732 C CA . VAL A 1 495 ? 11.752 2.429 -4.524 1.00 61.94 495 VAL A CA 1
ATOM 3733 C C . VAL A 1 495 ? 10.459 2.096 -5.279 1.00 61.94 495 VAL A C 1
ATOM 3735 O O . VAL A 1 495 ? 9.699 1.259 -4.784 1.00 61.94 495 VAL A O 1
ATOM 3738 N N . PRO A 1 496 ? 10.166 2.806 -6.384 1.00 50.22 496 PRO A N 1
ATOM 3739 C CA . PRO A 1 496 ? 8.863 2.772 -7.047 1.00 50.22 496 PRO A CA 1
ATOM 3740 C C . PRO A 1 496 ? 8.518 1.441 -7.716 1.00 50.22 496 PRO A C 1
ATOM 3742 O O . PRO A 1 496 ? 9.447 0.718 -8.145 1.00 50.22 496 PRO A O 1
#

Radius of gyration: 24.37 Å; chains: 1; bounding box: 63×48×82 Å

InterPro domains:
  IPR002293 Amino acid/polyamine transporter I [PF13520] (5-363)

Foldseek 3Di:
DLLLLLLLLVLLLLVQLLVCLVVVNPDQDDLVNSLVSSLVLLVVLLVQLLFFPLSVLVLLVVLVVLLVCLLVVCLVQLVVQFDPQQFDDPCCLPPDDDQPFQDDSVLSVVLVCLVCCLLDVLADDDDDDDDDDDAGGHRVLCLLVLCLLQAQQSLPLQVCLRRVLRVVLVVSLVSQSSSCSRRLHDCVVCLCPPSSNDSVLVSLCNRPNRPVSSVSSVSVSVLSSLLSSLVLNSQLSVQLQCLLLVNDDVSVVQVDADPVSRGSSSSSVVVSVVSSVQSVLVVVAPLSSVLSSLLNSLVRLVVVLVVLVCVPVDPDDPDDDTPDDPPPCSVVNSVCSNVVSVVVNLSSQDWSHDDPDDDDDDDDPPVVVVLVVVQSVCCVPPLDHSDPDDDSHGHNCNSVVVVVVVVVLVCQQPPPPRHVVVPRPDRDQPADQDDDDDDDDDDDDDDPVVVVVVSVVSVVVVQVVCVVVRHHSSGHNNHYSVSSSSSSNSNNRSND

pLDDT: mean 73.05, std 17.43, range [25.47, 96.81]